Protein AF-A0A5Q4C191-F1 (afdb_monomer)

pLDDT: mean 81.06, std 18.41, range [27.97, 98.88]

Solvent-accessible surface area (backbone atoms only — not comparable to full-atom values): 34410 Å² total; per-residue (Å²): 96,50,52,79,85,64,28,60,46,66,93,49,61,56,74,36,91,79,27,51,19,32,36,38,34,34,32,57,68,31,47,45,32,36,35,37,33,30,65,51,57,63,97,64,61,65,68,52,50,61,45,43,69,79,48,59,82,75,53,60,89,64,52,12,30,35,34,32,44,95,90,59,47,82,72,49,76,36,62,52,62,88,47,31,68,30,58,39,49,66,55,55,52,54,76,71,62,65,72,60,91,86,72,42,74,45,49,51,86,62,51,44,82,74,45,39,60,41,77,55,31,32,34,28,27,33,72,81,43,102,83,53,98,57,71,47,56,28,35,39,40,47,60,70,50,60,89,46,46,56,39,52,52,53,26,51,51,51,53,67,65,51,74,95,47,90,43,41,59,51,65,58,31,43,26,19,40,86,87,81,50,22,41,46,36,36,30,28,56,57,70,68,78,54,27,54,57,72,34,52,86,51,64,54,44,65,65,41,54,51,52,53,55,48,52,51,45,43,34,41,54,34,26,10,30,40,51,45,60,53,38,44,75,34,26,37,47,40,85,89,78,72,33,44,22,42,51,79,47,66,55,36,15,36,32,75,39,75,56,47,57,84,62,42,41,48,70,52,21,50,54,53,32,55,48,26,65,41,38,72,56,53,70,66,72,73,40,56,62,85,74,50,60,64,61,68,67,69,67,45,93,69,83,68,64,30,89,78,46,43,61,80,63,61,69,68,55,53,51,48,54,52,52,52,51,52,51,52,62,71,75,44,88,74,68,72,36,19,83,71,20,81,55,50,71,83,71,74,74,88,71,80,53,69,72,37,83,39,79,40,65,73,83,80,76,48,82,39,81,42,81,41,67,45,50,58,47,48,41,35,64,40,46,76,74,67,48,89,72,89,80,68,61,46,74,43,66,80,65,62,54,73,78,75,68,94,76,88,82,78,93,84,53,104,82,71,84,62,71,89,80,67,77,79,80,83,82,87,84,85,85,65,98,79,66,63,73,74,70,70,69,63,71,88,75,82,89,75,86,74,82,87,75,84,46,74,64,55,52,51,23,48,51,47,39,68,68,35,52,77,68,12,60,77,66,34,64,57,49,55,50,48,49,58,58,48,20,79,77,32,65,33,34,36,26,24,50,36,12,37,29,20,44,51,46,22,68,77,37,66,94,49,21,68,62,26,42,55,50,12,53,54,26,34,55,56,11,50,51,46,45,64,66,50,62,83,64,72,53,48,94,44,25,42,52,50,52,53,32,45,51,34,53,47,52,34,54,67,68,52,76,89,48,95,92,37,50,78,58,86,58,71,72,59,82,64,50,49,57,60,49,51,47,52,44,45,52,48,46,72,73,48,34,66,71,41,41,64,72,119

InterPro domains:
  IPR008266 Tyrosine-protein kinase, active site [PS00109] (225-237)
  IPR011009 Protein kinase-like domain superfamily [SSF56112] (135-291)
  IPR021858 Fungal transcription factor [PF11951] (475-592)

Mean predicted aligned error: 15.97 Å

Organism: NCBI:txid2078593

Structure (mmCIF, N/CA/C/O backbone):
data_AF-A0A5Q4C191-F1
#
_entry.id   AF-A0A5Q4C191-F1
#
loop_
_atom_site.group_PDB
_atom_site.id
_atom_site.type_symbol
_atom_site.label_atom_id
_atom_site.label_alt_id
_atom_site.label_comp_id
_atom_site.label_asym_id
_atom_site.label_entity_id
_atom_site.label_seq_id
_atom_site.pdbx_PDB_ins_code
_atom_site.Cartn_x
_atom_site.Cartn_y
_atom_site.Cartn_z
_atom_site.occupancy
_atom_site.B_iso_or_equiv
_atom_site.auth_seq_id
_atom_site.auth_comp_id
_atom_site.auth_asym_id
_atom_site.auth_atom_id
_atom_site.pdbx_PDB_model_num
ATOM 1 N N . MET A 1 1 ? -2.818 -15.764 5.036 1.00 71.31 1 MET A N 1
ATOM 2 C CA . MET A 1 1 ? -2.836 -15.306 6.445 1.00 71.31 1 MET A CA 1
ATOM 3 C C . MET A 1 1 ? -1.942 -14.092 6.548 1.00 71.31 1 MET A C 1
ATOM 5 O O . MET A 1 1 ? -0.840 -14.136 6.011 1.00 71.31 1 MET A O 1
ATOM 9 N N . ILE A 1 2 ? -2.415 -13.038 7.217 1.00 76.62 2 ILE A N 1
ATOM 10 C CA . ILE A 1 2 ? -1.634 -11.816 7.443 1.00 76.62 2 ILE A CA 1
ATOM 11 C C . ILE A 1 2 ? -0.374 -12.185 8.230 1.00 76.62 2 ILE A C 1
ATOM 13 O O . ILE A 1 2 ? -0.464 -12.924 9.214 1.00 76.62 2 ILE A O 1
ATOM 17 N N . ASP A 1 3 ? 0.785 -11.679 7.805 1.00 74.31 3 ASP A N 1
ATOM 18 C CA . ASP A 1 3 ? 2.030 -11.884 8.546 1.00 74.31 3 ASP A CA 1
ATOM 19 C C . ASP A 1 3 ? 1.849 -11.422 10.009 1.00 74.31 3 ASP A C 1
ATOM 21 O O . ASP A 1 3 ? 1.347 -10.313 10.234 1.00 74.31 3 ASP A O 1
ATOM 25 N N . PRO A 1 4 ? 2.224 -12.236 11.016 1.00 79.56 4 PRO A N 1
ATOM 26 C CA . PRO A 1 4 ? 2.117 -11.861 12.423 1.00 79.56 4 PRO A CA 1
ATOM 27 C C . PRO A 1 4 ? 2.749 -10.510 12.778 1.00 79.56 4 PRO A C 1
ATOM 29 O O . PRO A 1 4 ? 2.279 -9.863 13.717 1.00 79.56 4 PRO A O 1
ATOM 32 N N . GLU A 1 5 ? 3.782 -10.081 12.046 1.00 75.88 5 GLU A N 1
ATOM 33 C CA . GLU A 1 5 ? 4.411 -8.766 12.211 1.00 75.88 5 GLU A CA 1
ATOM 34 C C . GLU A 1 5 ? 3.459 -7.615 11.850 1.00 75.88 5 GLU A C 1
ATOM 36 O O . GLU A 1 5 ? 3.466 -6.577 12.507 1.00 75.88 5 GLU A O 1
ATOM 41 N N . PHE A 1 6 ? 2.579 -7.816 10.865 1.00 76.31 6 PHE A N 1
ATOM 42 C CA . PHE A 1 6 ? 1.655 -6.794 10.363 1.00 76.31 6 PHE A CA 1
ATOM 43 C C . PHE A 1 6 ? 0.233 -6.916 10.917 1.00 76.31 6 PHE A C 1
ATOM 45 O O . PHE A 1 6 ? -0.635 -6.130 10.543 1.00 76.31 6 PHE A O 1
ATOM 52 N N . ARG A 1 7 ? -0.043 -7.891 11.792 1.00 86.75 7 ARG A N 1
ATOM 53 C CA . ARG A 1 7 ? -1.399 -8.142 12.307 1.00 86.75 7 ARG A CA 1
ATOM 54 C C . ARG A 1 7 ? -1.921 -7.030 13.221 1.00 86.75 7 ARG A C 1
ATOM 56 O O . ARG A 1 7 ? -3.120 -6.761 13.202 1.00 86.75 7 ARG A O 1
ATOM 63 N N . TYR A 1 8 ? -1.055 -6.402 14.012 1.00 86.94 8 TYR A N 1
ATOM 64 C CA . TYR A 1 8 ? -1.466 -5.438 15.034 1.00 86.94 8 TYR A CA 1
ATOM 65 C C . TYR A 1 8 ? -0.959 -4.038 14.727 1.00 86.94 8 TYR A C 1
ATOM 67 O O . TYR A 1 8 ? 0.162 -3.860 14.260 1.00 86.94 8 TYR A O 1
ATOM 75 N N . TYR A 1 9 ? -1.786 -3.044 15.026 1.00 78.00 9 TYR A N 1
ATOM 76 C CA . TYR A 1 9 ? -1.442 -1.635 14.885 1.00 78.00 9 TYR A CA 1
ATOM 77 C C . TYR A 1 9 ? -2.087 -0.834 16.016 1.00 78.00 9 TYR A C 1
ATOM 79 O O . TYR A 1 9 ? -3.260 -1.034 16.313 1.00 78.00 9 TYR A O 1
ATOM 87 N N . ALA A 1 10 ? -1.353 0.075 16.651 1.00 77.12 10 ALA A N 1
ATOM 88 C CA . ALA A 1 10 ? -1.906 0.953 17.678 1.00 77.12 10 ALA A CA 1
ATOM 89 C C . ALA A 1 10 ? -2.014 2.388 17.130 1.00 77.12 10 ALA A C 1
ATOM 91 O O . ALA A 1 10 ? -0.992 3.071 17.045 1.00 77.12 10 ALA A O 1
ATOM 92 N N . PRO A 1 11 ? -3.212 2.876 16.744 1.00 55.97 11 PRO A N 1
ATOM 93 C CA . PRO A 1 11 ? -3.393 4.268 16.318 1.00 55.97 11 PRO A CA 1
ATOM 94 C C . PRO A 1 11 ? -3.084 5.294 17.421 1.00 55.97 11 PRO A C 1
ATOM 96 O O . PRO A 1 11 ? -2.791 6.447 17.113 1.00 55.97 11 PRO A O 1
ATOM 99 N N . GLY A 1 12 ? -3.152 4.897 18.696 1.00 64.88 12 GLY A N 1
ATOM 100 C CA . GLY A 1 12 ? -2.853 5.753 19.843 1.00 64.88 12 GLY A CA 1
ATOM 101 C C . GLY A 1 12 ? -3.286 5.132 21.173 1.00 64.88 12 GLY A C 1
ATOM 102 O O . GLY A 1 12 ? -3.851 4.036 21.213 1.00 64.88 12 GLY A O 1
ATOM 103 N N . GLY A 1 13 ? -3.037 5.845 22.271 1.00 73.81 13 GLY A N 1
ATOM 104 C CA . GLY A 1 13 ? -3.392 5.410 23.621 1.00 73.81 13 GLY A CA 1
ATOM 105 C C . GLY A 1 13 ? -3.665 6.578 24.568 1.00 73.81 13 GLY A C 1
ATOM 106 O O . GLY A 1 13 ? -3.191 7.693 24.353 1.00 73.81 13 GLY A O 1
ATOM 107 N N . ALA A 1 14 ? -4.443 6.314 25.616 1.00 78.12 14 ALA A N 1
ATOM 108 C CA . ALA A 1 14 ? -4.612 7.198 26.758 1.00 78.12 14 ALA A CA 1
ATOM 109 C C . ALA A 1 14 ? -3.522 6.875 27.789 1.00 78.12 14 ALA A C 1
ATOM 111 O O . ALA A 1 14 ? -3.593 5.863 28.489 1.00 78.12 14 ALA A O 1
ATOM 112 N N . LEU A 1 15 ? -2.491 7.718 27.840 1.00 76.62 15 LEU A N 1
ATOM 113 C CA . LEU A 1 15 ? -1.340 7.555 28.727 1.00 76.62 15 LEU A CA 1
ATOM 114 C C . LEU A 1 15 ? -1.442 8.558 29.874 1.00 76.62 15 LEU A C 1
ATOM 116 O O . LEU A 1 15 ? -1.550 9.764 29.636 1.00 76.62 15 LEU A O 1
ATOM 120 N N . THR A 1 16 ? -1.409 8.074 31.114 1.00 73.62 16 THR A N 1
ATOM 121 C CA . THR A 1 16 ? -1.362 8.926 32.306 1.00 73.62 16 THR A CA 1
ATOM 122 C C . THR A 1 16 ? -0.012 8.780 33.011 1.00 73.62 16 THR A C 1
ATOM 124 O O . THR A 1 16 ? 0.462 7.653 33.173 1.00 73.62 16 THR A O 1
ATOM 127 N N . PRO A 1 17 ? 0.608 9.886 33.470 1.00 72.94 17 PRO A N 1
ATOM 128 C CA . PRO A 1 17 ? 1.830 9.813 34.269 1.00 72.94 17 PRO A CA 1
ATOM 129 C C . PRO A 1 17 ? 1.617 8.954 35.521 1.00 72.94 17 PRO A C 1
ATOM 131 O O . PRO A 1 17 ? 0.692 9.211 36.294 1.00 72.94 17 PRO A O 1
ATOM 134 N N . GLY A 1 18 ? 2.460 7.942 35.723 1.00 74.44 18 GLY A N 1
ATOM 135 C CA . GLY A 1 18 ? 2.323 6.953 36.796 1.00 74.44 18 GLY A CA 1
ATOM 136 C C . GLY A 1 18 ? 1.300 5.835 36.543 1.00 74.44 18 GLY A C 1
ATOM 137 O O . GLY A 1 18 ? 1.084 5.023 37.441 1.00 74.44 18 GLY A O 1
ATOM 138 N N . GLY A 1 19 ? 0.697 5.770 35.352 1.00 79.62 19 GLY A N 1
ATOM 139 C CA . GLY A 1 19 ? -0.339 4.800 34.993 1.00 79.62 19 GLY A CA 1
ATOM 140 C C . GLY A 1 19 ? -1.736 5.173 35.516 1.00 79.62 19 GLY A C 1
ATOM 141 O O . GLY A 1 19 ? -1.892 6.163 36.241 1.00 79.62 19 GLY A O 1
ATOM 142 N N . PRO A 1 20 ? -2.790 4.442 35.111 1.00 85.62 20 PRO A N 1
ATOM 143 C CA . PRO A 1 20 ? -2.781 3.341 34.148 1.00 85.62 20 PRO A CA 1
ATOM 144 C C . PRO A 1 20 ? -2.662 3.807 32.685 1.00 85.62 20 PRO A C 1
ATOM 146 O O . PRO A 1 20 ? -3.231 4.818 32.286 1.00 85.62 20 PRO A O 1
ATOM 149 N N . SER A 1 21 ? -1.983 3.019 31.853 1.00 86.81 21 SER A N 1
ATOM 150 C CA . SER A 1 21 ? -1.889 3.263 30.406 1.00 86.81 21 SER A CA 1
ATOM 151 C C . SER A 1 21 ? -2.894 2.406 29.648 1.00 86.81 21 SER A C 1
ATOM 153 O O . SER A 1 21 ? -2.930 1.190 29.837 1.00 86.81 21 SER A O 1
ATOM 155 N N . THR A 1 22 ? -3.679 3.014 28.757 1.00 88.69 22 THR A N 1
ATOM 156 C CA . THR A 1 22 ? -4.602 2.296 27.867 1.00 88.69 22 THR A CA 1
ATOM 157 C C . THR A 1 22 ? -4.193 2.471 26.415 1.00 88.69 22 THR A C 1
ATOM 159 O O . THR A 1 22 ? -4.175 3.586 25.905 1.00 88.69 22 THR A O 1
ATOM 162 N N . TRP A 1 23 ? -3.900 1.369 25.731 1.00 89.44 23 TRP A N 1
ATOM 163 C CA . TRP A 1 23 ? -3.606 1.356 24.299 1.00 89.44 23 TRP A CA 1
ATOM 164 C C . TRP A 1 23 ? -4.803 0.848 23.507 1.00 89.44 23 TRP A C 1
ATOM 166 O O . TRP A 1 23 ? -5.361 -0.196 23.835 1.00 89.44 23 TRP A O 1
ATOM 176 N N . HIS A 1 24 ? -5.174 1.546 22.437 1.00 88.25 24 HIS A N 1
ATOM 177 C CA . HIS A 1 24 ? -6.203 1.087 21.509 1.00 88.25 24 HIS A CA 1
ATOM 178 C C . HIS A 1 24 ? -5.518 0.306 20.398 1.00 88.25 24 HIS A C 1
ATOM 180 O O . HIS A 1 24 ? -4.801 0.888 19.588 1.00 88.25 24 HIS A O 1
ATOM 186 N N . ILE A 1 25 ? -5.686 -1.014 20.381 1.00 90.81 25 ILE A N 1
ATOM 187 C CA . ILE A 1 25 ? -4.962 -1.896 19.465 1.00 90.81 25 ILE A CA 1
ATOM 188 C C . ILE A 1 25 ? -5.924 -2.425 18.411 1.00 90.81 25 ILE A C 1
ATOM 190 O O . ILE A 1 25 ? -6.857 -3.165 18.714 1.00 90.81 25 ILE A O 1
ATOM 194 N N . LEU A 1 26 ? -5.669 -2.068 17.160 1.00 88.94 26 LEU A N 1
ATOM 195 C CA . LEU A 1 26 ? -6.309 -2.651 15.995 1.00 88.94 26 LEU A CA 1
ATOM 196 C C . LEU A 1 26 ? -5.757 -4.056 15.735 1.00 88.94 26 LEU A C 1
ATOM 198 O O . LEU A 1 26 ? -4.547 -4.236 15.591 1.00 88.94 26 LEU A O 1
ATOM 202 N N . ASP A 1 27 ? -6.656 -5.024 15.582 1.00 93.94 27 ASP A N 1
ATOM 203 C CA . ASP A 1 27 ? -6.365 -6.337 15.009 1.00 93.94 27 ASP A CA 1
ATOM 204 C C . ASP A 1 27 ? -6.844 -6.386 13.552 1.00 93.94 27 ASP A C 1
ATOM 206 O O . ASP A 1 27 ? -8.047 -6.430 13.289 1.00 93.94 27 ASP A O 1
ATOM 210 N N . TRP A 1 28 ? -5.912 -6.406 12.596 1.00 88.44 28 TRP A N 1
ATOM 211 C CA . TRP A 1 28 ? -6.217 -6.517 11.165 1.00 88.44 28 TRP A CA 1
ATOM 212 C C . TRP A 1 28 ? -6.870 -7.851 10.789 1.00 88.44 28 TRP A C 1
ATOM 214 O O . TRP A 1 28 ? -7.614 -7.925 9.804 1.00 88.44 28 TRP A O 1
ATOM 224 N N . ASP A 1 29 ? -6.617 -8.903 11.572 1.00 93.25 29 ASP A N 1
ATOM 225 C CA . ASP A 1 29 ? -7.211 -10.215 11.348 1.00 93.25 29 ASP A CA 1
ATOM 226 C C . ASP A 1 29 ? -8.713 -10.174 11.639 1.00 93.25 29 ASP A C 1
ATOM 228 O O . ASP A 1 29 ? -9.521 -10.530 10.787 1.00 93.25 29 ASP A O 1
ATOM 232 N N . GLN A 1 30 ? -9.104 -9.661 12.807 1.00 94.19 30 GLN A N 1
ATOM 233 C CA . GLN A 1 30 ? -10.506 -9.598 13.234 1.00 94.19 30 GLN A CA 1
ATOM 234 C C . GLN A 1 30 ? -11.221 -8.292 12.858 1.00 94.19 30 GLN A C 1
ATOM 236 O O . GLN A 1 30 ? -12.435 -8.215 13.024 1.00 94.19 30 GLN A O 1
ATOM 241 N N . ARG A 1 31 ? -10.498 -7.289 12.337 1.00 92.62 31 ARG A N 1
ATOM 242 C CA . ARG A 1 31 ? -10.996 -5.958 11.934 1.00 92.62 31 ARG A CA 1
ATOM 243 C C . ARG A 1 31 ? -11.759 -5.229 13.042 1.00 92.62 31 ARG A C 1
ATOM 245 O O . ARG A 1 31 ? -12.848 -4.702 12.831 1.00 92.62 31 ARG A O 1
ATOM 252 N N . ARG A 1 32 ? -11.174 -5.215 14.237 1.00 91.94 32 ARG A N 1
ATOM 253 C CA . ARG A 1 32 ? -11.709 -4.509 15.407 1.00 91.94 32 ARG A CA 1
ATOM 254 C C . ARG A 1 32 ? -10.594 -3.900 16.236 1.00 91.94 32 ARG A C 1
ATOM 256 O O . ARG A 1 32 ? -9.446 -4.340 16.145 1.00 91.94 32 ARG A O 1
ATOM 263 N N . VAL A 1 33 ? -10.949 -2.918 17.052 1.00 90.88 33 VAL A N 1
ATOM 264 C CA . VAL A 1 33 ? -10.052 -2.318 18.041 1.00 90.88 33 VAL A CA 1
ATOM 265 C C . VAL A 1 33 ? -10.357 -2.916 19.412 1.00 90.88 33 VAL A C 1
ATOM 267 O O . VAL A 1 33 ? -11.521 -3.072 19.767 1.00 90.88 33 VAL A O 1
ATOM 270 N N . ILE A 1 34 ? -9.313 -3.264 20.164 1.00 95.12 34 ILE A N 1
ATOM 271 C CA . ILE A 1 34 ? -9.404 -3.677 21.567 1.00 95.12 34 ILE A CA 1
ATOM 272 C C . ILE A 1 34 ? -8.626 -2.678 22.418 1.00 95.12 34 ILE A C 1
ATOM 274 O O . ILE A 1 34 ? -7.437 -2.454 22.175 1.00 95.12 34 ILE A O 1
ATOM 278 N N . ALA A 1 35 ? -9.276 -2.103 23.427 1.00 94.50 35 ALA A N 1
ATOM 279 C CA . ALA A 1 35 ? -8.596 -1.301 24.435 1.00 94.50 35 ALA A CA 1
ATOM 280 C C . ALA A 1 35 ? -7.846 -2.219 25.414 1.00 94.50 35 ALA A C 1
ATOM 282 O O . ALA A 1 35 ? -8.408 -3.170 25.956 1.00 94.50 35 ALA A O 1
ATOM 283 N N . VAL A 1 36 ? -6.563 -1.955 25.638 1.00 95.06 36 VAL A N 1
ATOM 284 C CA . VAL A 1 36 ? -5.702 -2.736 26.532 1.00 95.06 36 VAL A CA 1
ATOM 285 C C . VAL A 1 36 ? -5.178 -1.824 27.624 1.00 95.06 36 VAL A C 1
ATOM 287 O O . VAL A 1 36 ? -4.289 -1.010 27.379 1.00 95.06 36 VAL A O 1
ATOM 290 N N . THR A 1 37 ? -5.723 -1.974 28.828 1.00 94.75 37 THR A N 1
ATOM 291 C CA . THR A 1 37 ? -5.325 -1.198 30.004 1.00 94.75 37 THR A CA 1
ATOM 292 C C . THR A 1 37 ? -4.334 -1.978 30.857 1.00 94.75 37 THR A C 1
ATOM 294 O O . THR A 1 37 ? -4.573 -3.135 31.213 1.00 94.75 37 THR A O 1
ATOM 297 N N . MET A 1 38 ? -3.235 -1.327 31.221 1.00 91.88 38 MET A N 1
ATOM 298 C CA . MET A 1 38 ? -2.237 -1.827 32.165 1.00 91.88 38 MET A CA 1
ATOM 299 C C . MET A 1 38 ? -2.057 -0.805 33.282 1.00 91.88 38 MET A C 1
ATOM 301 O O . MET A 1 38 ? -2.110 0.399 33.040 1.00 91.88 38 MET A O 1
ATOM 305 N N . ASP A 1 39 ? -1.865 -1.284 34.510 1.00 88.12 39 ASP A N 1
ATOM 306 C CA . ASP A 1 39 ? -1.806 -0.415 35.695 1.00 88.12 39 ASP A CA 1
ATOM 307 C C . ASP A 1 39 ? -0.560 0.484 35.718 1.00 88.12 39 ASP A C 1
ATOM 309 O O . ASP A 1 39 ? -0.553 1.515 36.384 1.00 88.12 39 ASP A O 1
ATOM 313 N N . GLU A 1 40 ? 0.476 0.109 34.970 1.00 83.75 40 GLU A N 1
ATOM 314 C CA . GLU A 1 40 ? 1.742 0.829 34.885 1.00 83.75 40 GLU A CA 1
ATOM 315 C C . GLU A 1 40 ? 1.729 1.892 33.775 1.00 83.75 40 GLU A C 1
ATOM 317 O O . GLU A 1 40 ? 0.993 1.812 32.784 1.00 83.75 40 GLU A O 1
ATOM 322 N N . GLU A 1 41 ? 2.587 2.898 33.928 1.00 80.81 41 GLU A N 1
ATOM 323 C CA . GLU A 1 41 ? 2.928 3.810 32.837 1.00 80.81 41 GLU A CA 1
ATOM 324 C C . GLU A 1 41 ? 3.654 3.034 31.728 1.00 80.81 41 GLU A C 1
ATOM 326 O O . GLU A 1 41 ? 4.464 2.149 32.008 1.00 80.81 41 GLU A O 1
ATOM 331 N N . GLN A 1 42 ? 3.329 3.318 30.469 1.00 75.44 42 GLN A N 1
ATOM 332 C CA . GLN A 1 42 ? 3.910 2.653 29.309 1.00 75.44 42 GLN A CA 1
ATOM 333 C C . GLN A 1 42 ? 4.359 3.681 28.286 1.00 75.44 42 GLN A C 1
ATOM 335 O O . GLN A 1 42 ? 3.577 4.530 27.860 1.00 75.44 42 GLN A O 1
ATOM 340 N N . ASP A 1 43 ? 5.595 3.529 27.826 1.00 71.19 43 ASP A N 1
ATOM 341 C CA . ASP A 1 43 ? 6.192 4.443 26.853 1.00 71.19 43 ASP A CA 1
ATOM 342 C C . ASP A 1 43 ? 5.809 4.111 25.402 1.00 71.19 43 ASP A C 1
ATOM 344 O O . ASP A 1 43 ? 5.982 4.939 24.508 1.00 71.19 43 ASP A O 1
ATOM 348 N N . ASN A 1 44 ? 5.342 2.884 25.140 1.00 77.31 44 ASN A N 1
ATOM 349 C CA . ASN A 1 44 ? 4.921 2.421 23.818 1.00 77.31 44 ASN A CA 1
ATOM 350 C C . ASN A 1 44 ? 3.926 1.247 23.898 1.00 77.31 44 ASN A C 1
ATOM 352 O O . ASN A 1 44 ? 3.661 0.686 24.962 1.00 77.31 44 ASN A O 1
ATOM 356 N N . GLU A 1 45 ? 3.384 0.890 22.740 1.00 80.44 45 GLU A N 1
ATOM 357 C CA . GLU A 1 45 ? 2.345 -0.112 22.531 1.00 80.44 45 GLU A CA 1
ATOM 358 C C . GLU A 1 45 ? 2.834 -1.570 22.575 1.00 80.44 45 GLU A C 1
ATOM 360 O O . GLU A 1 45 ? 2.008 -2.479 22.672 1.00 80.44 45 GLU A O 1
ATOM 365 N N . ASP A 1 46 ? 4.147 -1.823 22.508 1.00 86.00 46 ASP A N 1
ATOM 366 C CA . ASP A 1 46 ? 4.703 -3.158 22.243 1.00 86.00 46 ASP A CA 1
ATOM 367 C C . ASP A 1 46 ? 4.284 -4.159 23.327 1.00 86.00 46 ASP A C 1
ATOM 369 O O . ASP A 1 46 ? 3.817 -5.262 23.035 1.00 86.00 46 ASP A O 1
ATOM 373 N N . GLN A 1 47 ? 4.367 -3.750 24.595 1.00 88.12 47 GLN A N 1
ATOM 374 C CA . GLN A 1 47 ? 3.982 -4.593 25.726 1.00 88.12 47 GLN A CA 1
ATOM 375 C C . GLN A 1 47 ? 2.475 -4.892 25.742 1.00 88.12 47 GLN A C 1
ATOM 377 O O . GLN A 1 47 ? 2.063 -6.008 26.077 1.00 88.12 47 GLN A O 1
ATOM 382 N N . ALA A 1 48 ? 1.649 -3.917 25.355 1.00 89.88 48 ALA A N 1
ATOM 383 C CA . ALA A 1 48 ? 0.204 -4.085 25.263 1.00 89.88 48 ALA A CA 1
ATOM 384 C C . ALA A 1 48 ? -0.168 -5.045 24.118 1.00 89.88 48 ALA A C 1
ATOM 386 O O . ALA A 1 48 ? -0.993 -5.941 24.313 1.00 89.88 48 ALA A O 1
ATOM 387 N N . ILE A 1 49 ? 0.503 -4.935 22.964 1.00 90.56 49 ILE A N 1
ATOM 388 C CA . ILE A 1 49 ? 0.359 -5.853 21.824 1.00 90.56 49 ILE A CA 1
ATOM 389 C C . ILE A 1 49 ? 0.768 -7.277 22.220 1.00 90.56 49 ILE A C 1
ATOM 391 O O . ILE A 1 49 ? 0.014 -8.223 21.984 1.00 90.56 49 ILE A O 1
ATOM 395 N N . GLU A 1 50 ? 1.931 -7.451 22.854 1.00 91.38 50 GLU A N 1
ATOM 396 C CA . GLU A 1 50 ? 2.418 -8.765 23.296 1.00 91.38 50 GLU A CA 1
ATOM 397 C C . GLU A 1 50 ? 1.485 -9.426 24.316 1.00 91.38 50 GLU A C 1
ATOM 399 O O . GLU A 1 50 ? 1.288 -10.644 24.295 1.00 91.38 50 GLU A O 1
ATOM 404 N N . ASN A 1 51 ? 0.857 -8.640 25.189 1.00 92.62 51 ASN A N 1
ATOM 405 C CA . ASN A 1 51 ? -0.141 -9.158 26.115 1.00 92.62 51 ASN A CA 1
ATOM 406 C C . ASN A 1 51 ? -1.455 -9.519 25.413 1.00 92.62 51 ASN A C 1
ATOM 408 O O . ASN A 1 51 ? -1.988 -10.602 25.661 1.00 92.62 51 ASN A O 1
ATOM 412 N N . LEU A 1 52 ? -1.948 -8.682 24.497 1.00 93.62 52 LEU A N 1
ATOM 413 C CA . LEU A 1 52 ? -3.179 -8.940 23.746 1.00 93.62 52 LEU A CA 1
ATOM 414 C C . LEU A 1 52 ? -3.081 -10.205 22.880 1.00 93.62 52 LEU A C 1
ATOM 416 O O . LEU A 1 52 ? -4.001 -11.032 22.885 1.00 93.62 52 LEU A O 1
ATOM 420 N N . LYS A 1 53 ? -1.940 -10.403 22.203 1.00 92.94 53 LYS A N 1
ATOM 421 C CA . LYS A 1 53 ? -1.639 -11.573 21.354 1.00 92.94 53 LYS A CA 1
ATOM 422 C C . LYS A 1 53 ? -1.937 -12.913 22.032 1.00 92.94 53 LYS A C 1
ATOM 424 O O . LYS A 1 53 ? -2.363 -13.857 21.371 1.00 92.94 53 LYS A O 1
ATOM 429 N N . LYS A 1 54 ? -1.741 -13.011 23.351 1.00 91.88 54 LYS A N 1
ATOM 430 C CA . LYS A 1 54 ? -1.933 -14.249 24.133 1.00 91.88 54 LYS A CA 1
ATOM 431 C C . LYS A 1 54 ? -3.401 -14.695 24.209 1.00 91.88 54 LYS A C 1
ATOM 433 O O . LYS A 1 54 ? -3.675 -15.880 24.446 1.00 91.88 54 LYS A O 1
ATOM 438 N N . TYR A 1 55 ? -4.339 -13.762 24.043 1.00 91.88 55 TYR A N 1
ATOM 439 C CA . TYR A 1 55 ? -5.745 -13.968 24.390 1.00 91.88 55 TYR A CA 1
ATOM 440 C C . TYR A 1 55 ? -6.732 -13.649 23.259 1.00 91.88 55 TYR A C 1
ATOM 442 O O . TYR A 1 55 ? -7.796 -14.265 23.219 1.00 91.88 55 TYR A O 1
ATOM 450 N N . ILE A 1 56 ? -6.392 -12.750 22.328 1.00 93.25 56 ILE A N 1
ATOM 451 C CA . ILE A 1 56 ? -7.362 -12.122 21.414 1.00 93.25 56 ILE A CA 1
ATOM 452 C C . ILE A 1 56 ? -8.188 -13.098 20.559 1.00 93.25 56 ILE A C 1
ATOM 454 O O . ILE A 1 56 ? -9.382 -12.879 20.363 1.00 93.25 56 ILE A O 1
ATOM 458 N N . ASP A 1 57 ? -7.608 -14.215 20.111 1.00 93.75 57 ASP A N 1
ATOM 459 C CA . ASP A 1 57 ? -8.311 -15.217 19.288 1.00 93.75 57 ASP A CA 1
ATOM 460 C C . ASP A 1 57 ? -9.370 -16.012 20.077 1.00 93.75 57 ASP A C 1
ATOM 462 O O . ASP A 1 57 ? -10.248 -16.675 19.509 1.00 93.75 57 ASP A O 1
ATOM 466 N N . LYS A 1 58 ? -9.301 -15.961 21.411 1.00 91.88 58 LYS A N 1
ATOM 467 C CA . LYS A 1 58 ? -10.227 -16.643 22.325 1.00 91.88 58 LYS A CA 1
ATOM 468 C C . LYS A 1 58 ? -11.376 -15.745 22.760 1.00 91.88 58 LYS A C 1
ATOM 470 O O . LYS A 1 58 ? -12.376 -16.273 23.240 1.00 91.88 58 LYS A O 1
ATOM 475 N N . PHE A 1 59 ? -11.249 -14.432 22.594 1.00 93.06 59 PHE A N 1
ATOM 476 C CA . PHE A 1 59 ? -12.279 -13.499 23.019 1.00 93.06 59 PHE A CA 1
ATOM 477 C C . PHE A 1 59 ? -13.558 -13.641 22.197 1.00 93.06 59 PHE A C 1
ATOM 479 O O . PHE A 1 59 ? -13.497 -13.964 21.004 1.00 93.06 59 PHE A O 1
ATOM 486 N N . PRO A 1 60 ? -14.722 -13.402 22.822 1.00 91.81 60 PRO A N 1
ATOM 487 C CA . PRO A 1 60 ? -15.965 -13.325 22.084 1.00 91.81 60 PRO A CA 1
ATOM 488 C C . PRO A 1 60 ? -15.978 -12.064 21.190 1.00 91.81 60 PRO A C 1
ATOM 490 O O . PRO A 1 60 ? -15.163 -11.149 21.383 1.00 91.81 60 PRO A O 1
ATOM 493 N N . PRO A 1 61 ? -16.857 -12.008 20.173 1.00 90.25 61 PRO A N 1
ATOM 494 C CA . PRO A 1 61 ? -16.944 -10.860 19.271 1.00 90.25 61 PRO A CA 1
ATOM 495 C C . PRO A 1 61 ? -17.270 -9.539 19.985 1.00 90.25 61 PRO A C 1
ATOM 497 O O . PRO A 1 61 ? -16.778 -8.489 19.595 1.00 90.25 61 PRO A O 1
ATOM 500 N N . ASP A 1 62 ? -18.038 -9.585 21.060 1.00 92.81 62 ASP A N 1
ATOM 501 C CA . ASP A 1 62 ? -18.456 -8.430 21.855 1.00 92.81 62 ASP A CA 1
ATOM 502 C C . ASP A 1 62 ? -17.441 -8.023 22.938 1.00 92.81 62 ASP A C 1
ATOM 504 O O . ASP A 1 62 ? -17.749 -7.180 23.766 1.00 92.81 62 ASP A O 1
ATOM 508 N N . ALA A 1 63 ? -16.232 -8.594 22.958 1.00 95.56 63 ALA A N 1
ATOM 509 C CA . ALA A 1 63 ? -15.151 -8.082 23.800 1.00 95.56 63 ALA A CA 1
ATOM 510 C C . ALA A 1 63 ? -14.559 -6.801 23.194 1.00 95.56 63 ALA A C 1
ATOM 512 O O . ALA A 1 63 ? -14.100 -6.825 22.047 1.00 95.56 63 ALA A O 1
ATOM 513 N N . TYR A 1 64 ? -14.515 -5.727 23.983 1.00 95.62 64 TYR A N 1
ATOM 514 C CA . TYR A 1 64 ? -14.060 -4.400 23.547 1.00 95.62 64 TYR A CA 1
ATOM 515 C C . TYR A 1 64 ? -12.832 -3.896 24.308 1.00 95.62 64 TYR A C 1
ATOM 517 O O . TYR A 1 64 ? -11.974 -3.233 23.727 1.00 95.62 64 TYR A O 1
ATOM 525 N N . ALA A 1 65 ? -12.692 -4.266 25.583 1.00 96.31 65 ALA A N 1
ATOM 526 C CA . ALA A 1 65 ? -11.550 -3.869 26.398 1.00 96.31 65 ALA A CA 1
ATOM 527 C C . ALA A 1 65 ? -11.038 -5.010 27.273 1.00 96.31 65 ALA A C 1
ATOM 529 O O . ALA A 1 65 ? -11.780 -5.921 27.641 1.00 96.31 65 ALA A O 1
ATOM 530 N N . ILE A 1 66 ? -9.763 -4.946 27.641 1.00 96.62 66 ILE A N 1
ATOM 531 C CA . ILE A 1 66 ? -9.141 -5.853 28.598 1.00 96.62 66 ILE A CA 1
ATOM 532 C C . ILE A 1 66 ? -8.278 -5.089 29.588 1.00 96.62 66 ILE A C 1
ATOM 534 O O . ILE A 1 66 ? -7.678 -4.067 29.257 1.00 96.62 66 ILE A O 1
ATOM 538 N N . ARG A 1 67 ? -8.160 -5.644 30.793 1.00 96.12 67 ARG A N 1
ATOM 539 C CA . ARG A 1 67 ? -7.183 -5.197 31.783 1.00 96.12 67 ARG A CA 1
ATOM 540 C C . ARG A 1 67 ? -6.156 -6.290 32.018 1.00 96.12 67 ARG A C 1
ATOM 542 O O . ARG A 1 67 ? -6.516 -7.453 32.221 1.00 96.12 67 ARG A O 1
ATOM 549 N N . ILE A 1 68 ? -4.890 -5.908 31.977 1.00 94.31 68 ILE A N 1
ATOM 550 C CA . ILE A 1 68 ? -3.742 -6.795 32.125 1.00 94.31 68 ILE A CA 1
ATOM 551 C C . ILE A 1 68 ? -2.939 -6.356 33.351 1.00 94.31 68 ILE A C 1
ATOM 553 O O . ILE A 1 68 ? -2.732 -5.165 33.582 1.00 94.31 68 ILE A O 1
ATOM 557 N N . SER A 1 69 ? -2.505 -7.322 34.150 1.00 89.56 69 SER A N 1
ATOM 558 C CA . SER A 1 69 ? -1.621 -7.104 35.297 1.00 89.56 69 SER A CA 1
ATOM 559 C C . SER A 1 69 ? -0.169 -6.841 34.865 1.00 89.56 69 SER A C 1
ATOM 561 O O . SER A 1 69 ? 0.222 -7.196 33.750 1.00 89.56 69 SER A O 1
ATOM 563 N N . PRO A 1 70 ? 0.682 -6.327 35.773 1.00 82.81 70 PRO A N 1
ATOM 564 C CA . PRO A 1 70 ? 2.125 -6.184 35.541 1.00 82.81 70 PRO A CA 1
ATOM 565 C C . PRO A 1 70 ? 2.849 -7.448 35.050 1.00 82.81 70 PRO A C 1
ATOM 567 O O . PRO A 1 70 ? 3.779 -7.371 34.254 1.00 82.81 70 PRO A O 1
ATOM 570 N N . ASP A 1 71 ? 2.418 -8.636 35.489 1.00 86.00 71 ASP A N 1
ATOM 571 C CA . ASP A 1 71 ? 3.008 -9.917 35.067 1.00 86.00 71 ASP A CA 1
ATOM 572 C C . ASP A 1 71 ? 2.476 -10.433 33.711 1.00 86.00 71 ASP A C 1
ATOM 574 O O . ASP A 1 71 ? 2.871 -11.503 33.240 1.00 86.00 71 ASP A O 1
ATOM 578 N N . GLY A 1 72 ? 1.593 -9.671 33.056 1.00 84.94 72 GLY A N 1
ATOM 579 C CA . GLY A 1 72 ? 1.011 -10.000 31.758 1.00 84.94 72 GLY A CA 1
ATOM 580 C C . GLY A 1 72 ? -0.158 -10.992 31.814 1.00 84.94 72 GLY A C 1
ATOM 581 O O . GLY A 1 72 ? -0.532 -11.552 30.771 1.00 84.94 72 GLY A O 1
ATOM 582 N N . SER A 1 73 ? -0.723 -11.247 32.999 1.00 91.00 73 SER A N 1
ATOM 583 C CA . SER A 1 73 ? -1.930 -12.060 33.167 1.00 91.00 73 SER A CA 1
ATOM 584 C C . SER A 1 73 ? -3.215 -11.249 32.944 1.00 91.00 73 SER A C 1
ATOM 586 O O . SER A 1 73 ? -3.281 -10.036 33.146 1.00 91.00 73 SER A O 1
ATOM 588 N N . LEU A 1 74 ? -4.248 -11.921 32.430 1.00 95.12 74 LEU A N 1
ATOM 589 C CA . LEU A 1 74 ? -5.539 -11.301 32.136 1.00 95.12 74 LEU A CA 1
ATOM 590 C C . LEU A 1 74 ? -6.343 -11.108 33.427 1.00 95.12 74 LEU A C 1
ATOM 592 O O . LEU A 1 74 ? -6.718 -12.092 34.062 1.00 95.12 74 LEU A O 1
ATOM 596 N N . ILE A 1 75 ? -6.634 -9.855 33.783 1.00 95.44 75 ILE A N 1
ATOM 597 C CA . ILE A 1 75 ? -7.445 -9.503 34.959 1.00 95.44 75 ILE A CA 1
ATOM 598 C C . ILE A 1 75 ? -8.933 -9.539 34.604 1.00 95.44 75 ILE A C 1
ATOM 600 O O . ILE A 1 75 ? -9.732 -10.146 35.314 1.00 95.44 75 ILE A O 1
ATOM 604 N N . SER A 1 76 ? -9.315 -8.875 33.512 1.00 96.00 76 SER A N 1
ATOM 605 C CA . SER A 1 76 ? -10.716 -8.754 33.102 1.00 96.00 76 SER A CA 1
ATOM 606 C C . SER A 1 76 ? -10.861 -8.530 31.601 1.00 96.00 76 SER A C 1
ATOM 608 O O . SER A 1 76 ? -9.967 -7.982 30.957 1.00 96.00 76 SER A O 1
ATOM 610 N N . VAL A 1 77 ? -12.024 -8.913 31.073 1.00 97.06 77 VAL A N 1
ATOM 611 C CA . VAL A 1 77 ? -12.498 -8.599 29.720 1.00 97.06 77 VAL A CA 1
ATOM 612 C C . VAL A 1 77 ? -13.810 -7.837 29.872 1.00 97.06 77 VAL A C 1
ATOM 614 O O . VAL A 1 77 ? -14.674 -8.268 30.635 1.00 97.06 77 VAL A O 1
ATOM 617 N N . SER A 1 78 ? -13.937 -6.704 29.190 1.00 97.06 78 SER A N 1
ATOM 618 C CA . SER A 1 78 ? -15.170 -5.930 29.125 1.00 97.06 78 SER A CA 1
ATOM 619 C C . SER A 1 78 ? -15.913 -6.222 27.831 1.00 97.06 78 SER A C 1
ATOM 621 O O . SER A 1 78 ? -15.334 -6.163 26.741 1.00 97.06 78 SER A O 1
ATOM 623 N N . ASN A 1 79 ? -17.210 -6.475 27.982 1.00 95.38 79 ASN A N 1
ATOM 624 C CA . ASN A 1 79 ? -18.170 -6.588 26.890 1.00 95.38 79 ASN A CA 1
ATOM 625 C C . ASN A 1 79 ? -19.145 -5.398 26.883 1.00 95.38 79 ASN A C 1
ATOM 627 O O . ASN A 1 79 ? -20.216 -5.465 26.284 1.00 95.38 79 ASN A O 1
ATOM 631 N N . ASN A 1 80 ? -18.813 -4.326 27.610 1.00 94.69 80 ASN A N 1
ATOM 632 C CA . ASN A 1 80 ? -19.626 -3.123 27.651 1.00 94.69 80 ASN A CA 1
ATOM 633 C C . ASN A 1 80 ? -19.489 -2.368 26.317 1.00 94.69 80 ASN A C 1
ATOM 635 O O . ASN A 1 80 ? -18.370 -1.981 25.983 1.00 94.69 80 ASN A O 1
ATOM 639 N N . PRO A 1 81 ? -20.579 -2.127 25.563 1.00 90.38 81 PRO A N 1
ATOM 640 C CA . PRO A 1 81 ? -20.518 -1.394 24.297 1.00 90.38 81 PRO A CA 1
ATOM 641 C C . PRO A 1 81 ? -19.887 0.002 24.397 1.00 90.38 81 PRO A C 1
ATOM 643 O O . PRO A 1 81 ? -19.338 0.480 23.410 1.00 90.38 81 PRO A O 1
ATOM 646 N N . GLU A 1 82 ? -19.910 0.628 25.577 1.00 90.50 82 GLU A N 1
ATOM 647 C CA . GLU A 1 82 ? -19.243 1.914 25.839 1.00 90.50 82 GLU A CA 1
ATOM 648 C C . GLU A 1 82 ? -17.712 1.848 25.693 1.00 90.50 82 GLU A C 1
ATOM 650 O O . GLU A 1 82 ? -17.054 2.855 25.433 1.00 90.50 82 GLU A O 1
ATOM 655 N N . ASP A 1 83 ? -17.126 0.656 25.798 1.00 91.06 83 ASP A N 1
ATOM 656 C CA . ASP A 1 83 ? -15.686 0.452 25.636 1.00 91.06 83 ASP A CA 1
ATOM 657 C C . ASP A 1 83 ? -15.289 0.192 24.164 1.00 91.06 83 ASP A C 1
ATOM 659 O O . ASP A 1 83 ? -14.118 -0.051 23.866 1.00 91.06 83 ASP A O 1
ATOM 663 N N . ASP A 1 84 ? -16.245 0.213 23.224 1.00 91.50 84 ASP A N 1
ATOM 664 C CA . ASP A 1 84 ? -16.005 -0.054 21.801 1.00 91.50 84 ASP A CA 1
ATOM 665 C C . ASP A 1 84 ? -15.371 1.146 21.085 1.00 91.50 84 ASP A C 1
ATOM 667 O O . ASP A 1 84 ? -16.051 2.035 20.570 1.00 91.50 84 ASP A O 1
ATOM 671 N N . GLU A 1 85 ? -14.043 1.117 20.999 1.00 87.00 85 GLU A N 1
ATOM 672 C CA . GLU A 1 85 ? -13.206 2.124 20.329 1.00 87.00 85 GLU A CA 1
ATOM 673 C C . GLU A 1 85 ? -13.032 1.875 18.819 1.00 87.00 85 GLU A C 1
ATOM 675 O O . GLU A 1 85 ? -12.212 2.508 18.148 1.00 87.00 85 GLU A O 1
ATOM 680 N N . THR A 1 86 ? -13.775 0.924 18.245 1.00 88.50 86 THR A N 1
ATOM 681 C CA . THR A 1 86 ? -13.743 0.699 16.794 1.00 88.50 86 THR A CA 1
ATOM 682 C C . THR A 1 86 ? -14.336 1.912 16.080 1.00 88.50 86 THR A C 1
ATOM 684 O O . THR A 1 86 ? -15.347 2.455 16.514 1.00 88.50 86 THR A O 1
ATOM 687 N N . THR A 1 87 ? -13.742 2.342 14.967 1.00 84.81 87 THR A N 1
ATOM 688 C CA . THR A 1 87 ? -14.250 3.499 14.214 1.00 84.81 87 THR A CA 1
ATOM 689 C C . THR A 1 87 ? -15.235 3.090 13.120 1.00 84.81 87 THR A C 1
ATOM 691 O O . THR A 1 87 ? -15.128 2.020 12.522 1.00 84.81 87 THR A O 1
ATOM 694 N N . SER A 1 88 ? -16.202 3.965 12.858 1.00 86.19 88 SER A N 1
ATOM 695 C CA . SER A 1 88 ? -17.028 3.979 11.652 1.00 86.19 88 SER A CA 1
ATOM 696 C C . SER A 1 88 ? -16.479 5.056 10.726 1.00 86.19 88 SER A C 1
ATOM 698 O O . SER A 1 88 ? -16.278 6.186 11.166 1.00 86.19 88 SER A O 1
ATOM 700 N N . VAL A 1 89 ? -16.203 4.738 9.462 1.00 87.75 89 VAL A N 1
ATOM 701 C CA . VAL A 1 89 ? -15.556 5.676 8.531 1.00 87.75 89 VAL A CA 1
ATOM 702 C C . VAL A 1 89 ? -16.489 6.094 7.407 1.00 87.75 89 VAL A C 1
ATOM 704 O O . VAL A 1 89 ? -17.433 5.391 7.053 1.00 87.75 89 VAL A O 1
ATOM 707 N N . TYR A 1 90 ? -16.201 7.250 6.820 1.00 87.81 90 TYR A N 1
ATOM 708 C CA . TYR A 1 90 ? -16.926 7.731 5.659 1.00 87.81 90 TYR A CA 1
ATOM 709 C C . TYR A 1 90 ? -16.657 6.863 4.422 1.00 87.81 90 TYR A C 1
ATOM 711 O O . TYR A 1 90 ? -15.509 6.699 3.994 1.00 87.81 90 TYR A O 1
ATOM 719 N N . TYR A 1 91 ? -17.742 6.389 3.810 1.00 93.69 91 TYR A N 1
ATOM 720 C CA . TYR A 1 91 ? -17.745 5.747 2.499 1.00 93.69 91 TYR A CA 1
ATOM 721 C C . TYR A 1 91 ? -18.413 6.664 1.469 1.00 93.69 91 TYR A C 1
ATOM 723 O O . TYR A 1 91 ? -19.539 7.118 1.700 1.00 93.69 91 TYR A O 1
ATOM 731 N N . PRO A 1 92 ? -17.737 6.996 0.355 1.00 93.00 92 PRO A N 1
ATOM 732 C CA . PRO A 1 92 ? -18.313 7.848 -0.672 1.00 93.00 92 PRO A CA 1
ATOM 733 C C . PRO A 1 92 ? -19.426 7.113 -1.442 1.00 93.00 92 PRO A C 1
ATOM 735 O O . PRO A 1 92 ? -19.249 5.945 -1.800 1.00 93.00 92 PRO A O 1
ATOM 738 N N . PRO A 1 93 ? -20.550 7.788 -1.753 1.00 94.69 93 PRO A N 1
ATOM 739 C CA . PRO A 1 93 ? -21.547 7.268 -2.684 1.00 94.69 93 PRO A CA 1
ATOM 740 C C . PRO A 1 93 ? -20.937 6.954 -4.050 1.00 94.69 93 PRO A C 1
ATOM 742 O O . PRO A 1 93 ? -20.004 7.637 -4.485 1.00 94.69 93 PRO A O 1
ATOM 745 N N . LEU A 1 94 ? -21.488 5.953 -4.739 1.00 95.00 94 LEU A N 1
ATOM 746 C CA . LEU A 1 94 ? -21.004 5.510 -6.049 1.00 95.00 94 LEU A CA 1
ATOM 747 C C . LEU A 1 94 ? -20.971 6.651 -7.075 1.00 95.00 94 LEU A C 1
ATOM 749 O O . LEU A 1 94 ? -20.043 6.747 -7.875 1.00 95.00 94 LEU A O 1
ATOM 753 N N . GLU A 1 95 ? -21.947 7.554 -7.019 1.00 92.56 95 GLU A N 1
ATOM 754 C CA . GLU A 1 95 ? -22.094 8.667 -7.954 1.00 92.56 95 GLU A CA 1
ATOM 755 C C . GLU A 1 95 ? -20.906 9.631 -7.888 1.00 92.56 95 GLU A C 1
ATOM 757 O O . GLU A 1 95 ? -20.533 10.203 -8.908 1.00 92.56 95 GLU A O 1
ATOM 762 N N . LYS A 1 96 ? -20.262 9.773 -6.718 1.00 90.12 96 LYS A N 1
ATOM 763 C CA . LYS A 1 96 ? -19.078 10.633 -6.564 1.00 90.12 96 LYS A CA 1
ATOM 764 C C . LYS A 1 96 ? -17.866 10.130 -7.346 1.00 90.12 96 LYS A C 1
ATOM 766 O O . LYS A 1 96 ? -16.960 10.915 -7.611 1.00 90.12 96 LYS A O 1
ATOM 771 N N . LEU A 1 97 ? -17.802 8.832 -7.647 1.00 92.06 97 LEU A N 1
ATOM 772 C CA . LEU A 1 97 ? -16.671 8.257 -8.373 1.00 92.06 97 LEU A CA 1
ATOM 773 C C . LEU A 1 97 ? -16.766 8.503 -9.874 1.00 92.06 97 LEU A C 1
ATOM 775 O O . LEU A 1 97 ? -15.742 8.375 -10.539 1.00 92.06 97 LEU A O 1
ATOM 779 N N . GLU A 1 98 ? -17.960 8.792 -10.403 1.00 93.81 98 GLU A N 1
ATOM 780 C CA . GLU A 1 98 ? -18.222 8.905 -11.845 1.00 93.81 98 GLU A CA 1
ATOM 781 C C . GLU A 1 98 ? -17.567 7.748 -12.637 1.00 93.81 98 GLU A C 1
ATOM 783 O O . GLU A 1 98 ? -16.674 7.982 -13.463 1.00 93.81 98 GLU A O 1
ATOM 788 N N . PRO A 1 99 ? -17.911 6.477 -12.332 1.00 95.06 99 PRO A N 1
ATOM 789 C CA . PRO A 1 99 ? -17.212 5.331 -12.901 1.00 95.06 99 PRO A CA 1
ATOM 790 C C . PRO A 1 99 ? -17.376 5.280 -14.432 1.00 95.06 99 PRO A C 1
ATOM 792 O O . PRO A 1 99 ? -18.476 5.530 -14.937 1.00 95.06 99 PRO A O 1
ATOM 795 N N . PRO A 1 100 ? -16.316 4.927 -15.187 1.00 94.12 100 PRO A N 1
ATOM 796 C CA . PRO A 1 100 ? -16.410 4.717 -16.628 1.00 94.12 100 PRO A CA 1
ATOM 797 C C . PRO A 1 100 ? -17.495 3.706 -17.017 1.00 94.12 100 PRO A C 1
ATOM 799 O O . PRO A 1 100 ? -17.812 2.772 -16.275 1.00 94.12 100 PRO A O 1
ATOM 802 N N . VAL A 1 101 ? -18.038 3.862 -18.228 1.00 92.06 101 VAL A N 1
ATOM 803 C CA . VAL A 1 101 ? -19.013 2.914 -18.785 1.00 92.06 101 VAL A CA 1
ATOM 804 C C . VAL A 1 101 ? -18.406 1.511 -18.820 1.00 92.06 101 VAL A C 1
ATOM 806 O O . VAL A 1 101 ? -17.304 1.318 -19.321 1.00 92.06 101 VAL A O 1
ATOM 809 N N . GLY A 1 102 ? -19.152 0.526 -18.318 1.00 90.75 102 GLY A N 1
ATOM 810 C CA . GLY A 1 102 ? -18.739 -0.880 -18.306 1.00 90.75 102 GLY A CA 1
ATOM 811 C C . GLY A 1 102 ? -18.118 -1.348 -16.991 1.00 90.75 102 GLY A C 1
ATOM 812 O O . GLY A 1 102 ? -18.025 -2.558 -16.784 1.00 90.75 102 GLY A O 1
ATOM 813 N N . ILE A 1 103 ? -17.779 -0.436 -16.073 1.00 95.62 103 ILE A N 1
ATOM 814 C CA . ILE A 1 103 ? -17.374 -0.820 -14.720 1.00 95.62 103 ILE A CA 1
ATOM 815 C C . ILE A 1 103 ? -18.549 -1.457 -13.994 1.00 95.62 103 ILE A C 1
ATOM 817 O O . ILE A 1 103 ? -19.635 -0.886 -13.890 1.00 95.62 103 ILE A O 1
ATOM 821 N N . GLN A 1 104 ? -18.312 -2.659 -13.482 1.00 96.00 104 GLN A N 1
ATOM 822 C CA . GLN A 1 104 ? -19.319 -3.418 -12.764 1.00 96.00 104 GLN A CA 1
ATOM 823 C C . GLN A 1 104 ? -19.150 -3.247 -11.254 1.00 96.00 104 GLN A C 1
ATOM 825 O O . GLN A 1 104 ? -18.062 -2.967 -10.746 1.00 96.00 104 GLN A O 1
ATOM 830 N N . THR A 1 105 ? -20.245 -3.449 -10.533 1.00 97.56 105 THR A N 1
ATOM 831 C CA . THR A 1 105 ? -20.279 -3.425 -9.072 1.00 97.56 105 THR A CA 1
ATOM 832 C C . THR A 1 105 ? -20.554 -4.822 -8.521 1.00 97.56 105 THR A C 1
ATOM 834 O O . THR A 1 105 ? -20.963 -5.735 -9.251 1.00 97.56 105 THR A O 1
ATOM 837 N N . ILE A 1 106 ? -20.279 -5.001 -7.233 1.00 97.38 106 ILE A N 1
ATOM 838 C CA . ILE A 1 106 ? -20.687 -6.156 -6.430 1.00 97.38 106 ILE A CA 1
ATOM 839 C C . ILE A 1 106 ? -20.922 -5.704 -4.989 1.00 97.38 106 ILE A C 1
ATOM 841 O O . ILE A 1 106 ? -20.216 -4.823 -4.495 1.00 97.38 106 ILE A O 1
ATOM 845 N N . THR A 1 107 ? -21.902 -6.290 -4.307 1.00 97.81 107 THR A N 1
ATOM 846 C CA . THR A 1 107 ? -22.121 -6.018 -2.883 1.00 97.81 107 THR A CA 1
ATOM 847 C C . THR A 1 107 ? -21.099 -6.787 -2.054 1.00 97.81 107 THR A C 1
ATOM 849 O O . THR A 1 107 ? -20.797 -7.946 -2.335 1.00 97.81 107 THR A O 1
ATOM 852 N N . ARG A 1 108 ? -20.574 -6.172 -0.994 1.00 96.81 108 ARG A N 1
ATOM 853 C CA . ARG A 1 108 ? -19.588 -6.773 -0.087 1.00 96.81 108 ARG A CA 1
ATOM 854 C C . ARG A 1 108 ? -20.047 -8.121 0.474 1.00 96.81 108 ARG A C 1
ATOM 856 O O . ARG A 1 108 ? -19.237 -9.036 0.572 1.00 96.81 108 ARG A O 1
ATOM 863 N N . SER A 1 109 ? -21.334 -8.258 0.795 1.00 95.38 109 SER A N 1
ATOM 864 C CA . SER A 1 109 ? -21.941 -9.500 1.296 1.00 95.38 109 SER A CA 1
ATOM 865 C C . SER A 1 109 ? -21.924 -10.661 0.296 1.00 95.38 109 SER A C 1
ATOM 867 O O . SER A 1 109 ? -22.062 -11.808 0.710 1.00 95.38 109 SER A O 1
ATOM 869 N N . ASP A 1 110 ? -21.748 -10.383 -0.999 1.00 95.19 110 ASP A N 1
ATOM 870 C CA . ASP A 1 110 ? -21.676 -11.406 -2.049 1.00 95.19 110 ASP A CA 1
ATOM 871 C C . ASP A 1 110 ? -20.244 -11.943 -2.238 1.00 95.19 110 ASP A C 1
ATOM 873 O O . ASP A 1 110 ? -20.021 -12.886 -3.003 1.00 95.19 110 ASP A O 1
ATOM 877 N N . LEU A 1 111 ? -19.261 -11.353 -1.545 1.00 96.44 111 LEU A N 1
ATOM 878 C CA . LEU A 1 111 ? -17.870 -11.794 -1.550 1.00 96.44 111 LEU A CA 1
ATOM 879 C C . LEU A 1 111 ? -17.633 -12.828 -0.448 1.00 96.44 111 LEU A C 1
ATOM 881 O O . LEU A 1 111 ? -17.801 -12.571 0.742 1.00 96.44 111 LEU A O 1
ATOM 885 N N . LYS A 1 112 ? -17.151 -14.000 -0.848 1.00 95.81 112 LYS A N 1
ATOM 886 C CA . LYS A 1 112 ? -16.744 -15.079 0.050 1.00 95.81 112 LYS A CA 1
ATOM 887 C C . LYS A 1 112 ? -15.241 -15.020 0.297 1.00 95.81 112 LYS A C 1
ATOM 889 O O . LYS A 1 112 ? -14.455 -15.224 -0.630 1.00 95.81 112 LYS A O 1
ATOM 894 N N . GLU A 1 113 ? -14.849 -14.774 1.543 1.00 95.19 113 GLU A N 1
ATOM 895 C CA . GLU A 1 113 ? -13.449 -14.787 1.989 1.00 95.19 113 GLU A CA 1
ATOM 896 C C . GLU A 1 113 ? -12.800 -16.163 1.752 1.00 95.19 113 GLU A C 1
ATOM 898 O O . GLU A 1 113 ? -13.358 -17.198 2.117 1.00 95.19 113 GLU A O 1
ATOM 903 N N . ILE A 1 114 ? -11.617 -16.170 1.132 1.00 94.38 114 ILE A N 1
ATOM 904 C CA . ILE A 1 114 ? -10.775 -17.359 0.923 1.00 94.38 114 ILE A CA 1
ATOM 905 C C . ILE A 1 114 ? -9.530 -17.281 1.807 1.00 94.38 114 ILE A C 1
ATOM 907 O O . ILE A 1 114 ? -9.187 -18.257 2.471 1.00 94.38 114 ILE A O 1
ATOM 911 N N . ASP A 1 115 ? -8.830 -16.146 1.784 1.00 92.56 115 ASP A N 1
ATOM 912 C CA . ASP A 1 115 ? -7.624 -15.914 2.580 1.00 92.56 115 ASP A CA 1
ATOM 913 C C . ASP A 1 115 ? -7.450 -14.417 2.879 1.00 92.56 115 ASP A C 1
ATOM 915 O O . ASP A 1 115 ? -8.023 -13.556 2.216 1.00 92.56 115 ASP A O 1
ATOM 919 N N . ARG A 1 116 ? -6.627 -14.108 3.876 1.00 91.31 116 ARG A N 1
ATOM 920 C CA . ARG A 1 116 ? -6.257 -12.756 4.303 1.00 91.31 116 ARG A CA 1
ATOM 921 C C . ARG A 1 116 ? -4.804 -12.554 3.902 1.00 91.31 116 ARG A C 1
ATOM 923 O O . ARG A 1 116 ? -3.930 -13.220 4.461 1.00 91.31 116 ARG A O 1
ATOM 930 N N . ILE A 1 117 ? -4.553 -11.730 2.888 1.00 84.88 117 ILE A N 1
ATOM 931 C CA . ILE A 1 117 ? -3.221 -11.601 2.279 1.00 84.88 117 ILE A CA 1
ATOM 932 C C . ILE A 1 117 ? -2.367 -10.650 3.117 1.00 84.88 117 ILE A C 1
ATOM 934 O O . ILE A 1 117 ? -1.261 -10.994 3.526 1.00 84.88 117 ILE A O 1
ATOM 938 N N . SER A 1 118 ? -2.893 -9.463 3.401 1.00 84.19 118 SER A N 1
ATOM 939 C CA . SER A 1 118 ? -2.205 -8.413 4.150 1.00 84.19 118 SER A CA 1
ATOM 940 C C . SER A 1 118 ? -3.235 -7.461 4.776 1.00 84.19 118 SER A C 1
ATOM 942 O O . SER A 1 118 ? -4.440 -7.617 4.539 1.00 84.19 118 SER A O 1
ATOM 944 N N . PRO A 1 119 ? -2.822 -6.486 5.608 1.00 84.88 119 PRO A N 1
ATOM 945 C CA . PRO A 1 119 ? -3.731 -5.442 6.064 1.00 84.88 119 PRO A CA 1
ATOM 946 C C . PRO A 1 119 ? -4.482 -4.815 4.886 1.00 84.88 119 PRO A C 1
ATOM 948 O O . PRO A 1 119 ? -3.862 -4.432 3.898 1.00 84.88 119 PRO A O 1
ATOM 951 N N . ASN A 1 120 ? -5.810 -4.705 5.001 1.00 89.12 120 ASN A N 1
ATOM 952 C CA . ASN A 1 120 ? -6.698 -4.155 3.965 1.00 89.12 120 ASN A CA 1
ATOM 953 C C . ASN A 1 120 ? -6.782 -4.935 2.638 1.00 89.12 120 ASN A C 1
ATOM 955 O O . ASN A 1 120 ? -7.374 -4.428 1.683 1.00 89.12 120 ASN A O 1
ATOM 959 N N . VAL A 1 121 ? -6.231 -6.153 2.561 1.00 92.56 121 VAL A N 1
ATOM 960 C CA . VAL A 1 121 ? -6.240 -6.960 1.334 1.00 92.56 121 VAL A CA 1
ATOM 961 C C . VAL A 1 121 ? -6.625 -8.408 1.625 1.00 92.56 121 VAL A C 1
ATOM 963 O O . VAL A 1 121 ? -5.899 -9.153 2.289 1.00 92.56 121 VAL A O 1
ATOM 966 N N . ASP A 1 122 ? -7.740 -8.833 1.044 1.00 95.88 122 ASP A N 1
ATOM 967 C CA . ASP A 1 122 ? -8.226 -10.207 1.122 1.00 95.88 122 ASP A CA 1
ATOM 968 C C . ASP A 1 122 ? -8.191 -10.895 -0.245 1.00 95.88 122 ASP A C 1
ATOM 970 O O . ASP A 1 122 ? -8.419 -10.280 -1.286 1.00 95.88 122 ASP A O 1
ATOM 974 N N . LEU A 1 123 ? -8.000 -12.211 -0.235 1.00 96.19 123 LEU A N 1
ATOM 975 C CA . LEU A 1 123 ? -8.386 -13.076 -1.339 1.00 96.19 123 LEU A CA 1
ATOM 976 C C . LEU A 1 123 ? -9.840 -13.491 -1.132 1.00 96.19 123 LEU A C 1
ATOM 978 O O . LEU A 1 123 ? -10.172 -14.115 -0.124 1.00 96.19 123 LEU A O 1
ATOM 982 N N . VAL A 1 124 ? -10.698 -13.193 -2.100 1.00 97.50 124 VAL A N 1
ATOM 983 C CA . VAL A 1 124 ? -12.124 -13.517 -2.043 1.00 97.50 124 VAL A CA 1
ATOM 984 C C . VAL A 1 124 ? -12.581 -14.205 -3.324 1.00 97.50 124 VAL A C 1
ATOM 986 O O . VAL A 1 124 ? -11.846 -14.317 -4.310 1.00 97.50 124 VAL A O 1
ATOM 989 N N . SER A 1 125 ? -13.817 -14.683 -3.313 1.00 96.69 125 SER A N 1
ATOM 990 C CA . SER A 1 125 ? -14.480 -15.217 -4.493 1.00 96.69 125 SER A CA 1
ATOM 991 C C . SER A 1 125 ? -15.946 -14.838 -4.563 1.00 96.69 125 SER A C 1
ATOM 993 O O . SER A 1 125 ? -16.562 -14.545 -3.544 1.00 96.69 125 SER A O 1
ATOM 995 N N . TYR A 1 126 ? -16.503 -14.871 -5.770 1.00 95.50 126 TYR A N 1
ATOM 996 C CA . TYR A 1 126 ? -17.935 -14.718 -6.002 1.00 95.50 126 TYR A CA 1
ATOM 997 C C . TYR A 1 126 ? -18.392 -15.540 -7.211 1.00 95.50 126 TYR A C 1
ATOM 999 O O . TYR A 1 126 ? -17.589 -15.983 -8.039 1.00 95.50 126 TYR A O 1
ATOM 1007 N N . GLN A 1 127 ? -19.702 -15.746 -7.320 1.00 90.69 127 GLN A N 1
ATOM 1008 C CA . GLN A 1 127 ? -20.326 -16.410 -8.464 1.00 90.69 127 GLN A CA 1
ATOM 1009 C C . GLN A 1 127 ? -20.507 -15.405 -9.605 1.00 90.69 127 GLN A C 1
ATOM 1011 O O . GLN A 1 127 ? -21.339 -14.506 -9.515 1.00 90.69 127 GLN A O 1
ATOM 1016 N N . ALA A 1 128 ? -19.733 -15.542 -10.685 1.00 79.88 128 ALA A N 1
ATOM 1017 C CA . ALA A 1 128 ? -19.784 -14.592 -11.802 1.00 79.88 128 ALA A CA 1
ATOM 1018 C C . ALA A 1 128 ? -21.121 -14.635 -12.565 1.00 79.88 128 ALA A C 1
ATOM 1020 O O . ALA A 1 128 ? -21.587 -13.608 -13.054 1.00 79.88 128 ALA A O 1
ATOM 1021 N N . HIS A 1 129 ? -21.754 -15.812 -12.636 1.00 72.06 129 HIS A N 1
ATOM 1022 C CA . HIS A 1 129 ? -23.107 -15.992 -13.157 1.00 72.06 129 HIS A CA 1
ATOM 1023 C C . HIS A 1 129 ? -23.840 -17.088 -12.373 1.00 72.06 129 HIS A C 1
ATOM 1025 O O . HIS A 1 129 ? -23.210 -18.090 -12.041 1.00 72.06 129 HIS A O 1
ATOM 1031 N N . PRO A 1 130 ? -25.172 -16.986 -12.181 1.00 63.06 130 PRO A N 1
ATOM 1032 C CA . PRO A 1 130 ? -25.962 -17.988 -11.454 1.00 63.06 130 PRO A CA 1
ATOM 1033 C C . PRO A 1 130 ? -25.841 -19.423 -11.996 1.00 63.06 130 PRO A C 1
ATOM 1035 O O . PRO A 1 130 ? -26.068 -20.377 -11.262 1.00 63.06 130 PRO A O 1
ATOM 1038 N N . ASN A 1 131 ? -25.476 -19.569 -13.278 1.00 59.25 131 ASN A N 1
ATOM 1039 C CA . ASN A 1 131 ? -25.379 -20.848 -13.989 1.00 59.25 131 ASN A CA 1
ATOM 1040 C C . ASN A 1 131 ? -23.947 -21.196 -14.446 1.00 59.25 131 ASN A C 1
ATOM 1042 O O . ASN A 1 131 ? -23.760 -22.186 -15.154 1.00 59.25 131 ASN A O 1
ATOM 1046 N N . ALA A 1 132 ? -22.937 -20.385 -14.108 1.00 61.16 132 ALA A N 1
ATOM 1047 C CA . ALA A 1 132 ? -21.546 -20.709 -14.423 1.00 61.16 132 ALA A CA 1
ATOM 1048 C C . ALA A 1 132 ? -20.992 -21.662 -13.357 1.00 61.16 132 ALA A C 1
ATOM 1050 O O . ALA A 1 132 ? -21.089 -21.394 -12.166 1.00 61.16 132 ALA A O 1
ATOM 1051 N N . GLY A 1 133 ? -20.397 -22.781 -13.774 1.00 56.06 133 GLY A N 1
ATOM 1052 C CA . GLY A 1 133 ? -19.908 -23.831 -12.872 1.00 56.06 133 GLY A CA 1
ATOM 1053 C C . GLY A 1 133 ? -18.625 -23.500 -12.094 1.00 56.06 133 GLY A C 1
ATOM 1054 O O . GLY A 1 133 ? -17.838 -24.412 -11.853 1.00 56.06 133 GLY A O 1
ATOM 1055 N N . GLY A 1 134 ? -18.366 -22.238 -11.732 1.00 76.56 134 GLY A N 1
ATOM 1056 C CA . GLY A 1 134 ? -17.128 -21.852 -11.050 1.00 76.56 134 GLY A CA 1
ATOM 1057 C C . GLY A 1 134 ? -17.171 -20.500 -10.334 1.00 76.56 134 GLY A C 1
ATOM 1058 O O . GLY A 1 134 ? -17.659 -19.508 -10.871 1.00 76.56 134 GLY A O 1
ATOM 1059 N N . GLU A 1 135 ? -16.594 -20.470 -9.130 1.00 88.56 135 GLU A N 1
ATOM 1060 C CA . GLU A 1 135 ? -16.320 -19.249 -8.365 1.00 88.56 135 GLU A CA 1
ATOM 1061 C C . GLU A 1 135 ? -15.144 -18.485 -9.003 1.00 88.56 135 GLU A C 1
ATOM 1063 O O . GLU A 1 135 ? -14.059 -19.043 -9.200 1.00 88.56 135 GLU A O 1
ATOM 1068 N N . LYS A 1 136 ? -15.332 -17.196 -9.309 1.00 93.81 136 LYS A N 1
ATOM 1069 C CA . LYS A 1 136 ? -14.244 -16.317 -9.756 1.00 93.81 136 LYS A CA 1
ATOM 1070 C C . LYS A 1 136 ? -13.472 -15.835 -8.531 1.00 93.81 136 LYS A C 1
ATOM 1072 O O . LYS A 1 136 ? -14.076 -15.292 -7.611 1.00 93.81 136 LYS A O 1
ATOM 1077 N N . LYS A 1 137 ? -12.149 -16.026 -8.519 1.00 95.88 137 LYS A N 1
ATOM 1078 C CA . LYS A 1 137 ? -11.257 -15.534 -7.456 1.00 95.88 137 LYS A CA 1
ATOM 1079 C C . LYS A 1 137 ? -10.749 -14.137 -7.783 1.00 95.88 137 LYS A C 1
ATOM 1081 O O . LYS A 1 137 ? -10.307 -13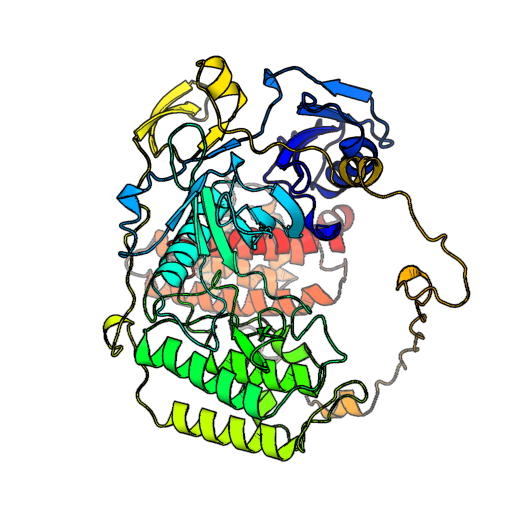.892 -8.906 1.00 95.88 137 LYS A O 1
ATOM 1086 N N . VAL A 1 138 ? -10.777 -13.251 -6.796 1.00 98.00 138 VAL A N 1
ATOM 1087 C CA . VAL A 1 138 ? -10.350 -11.855 -6.924 1.00 98.00 138 VAL A CA 1
ATOM 1088 C C . VAL A 1 138 ? -9.668 -11.376 -5.647 1.00 98.00 138 VAL A C 1
ATOM 1090 O O . VAL A 1 138 ? -9.881 -11.930 -4.570 1.00 98.00 138 VAL A O 1
ATOM 1093 N N . VAL A 1 139 ? -8.833 -10.352 -5.772 1.00 97.94 139 VAL A N 1
ATOM 1094 C CA . VAL A 1 139 ? -8.193 -9.677 -4.640 1.00 97.94 139 VAL A CA 1
ATOM 1095 C C . VAL A 1 139 ? -9.050 -8.478 -4.265 1.00 97.94 139 VAL A C 1
ATOM 1097 O O . VAL A 1 139 ? -9.231 -7.587 -5.087 1.00 97.94 139 VAL A O 1
ATOM 1100 N N . PHE A 1 140 ? -9.587 -8.457 -3.049 1.00 98.38 140 PHE A N 1
ATOM 1101 C CA . PHE A 1 140 ? -10.394 -7.362 -2.522 1.00 98.38 140 PHE A CA 1
ATOM 1102 C C . PHE A 1 140 ? -9.526 -6.408 -1.703 1.00 98.38 140 PHE A C 1
ATOM 1104 O O . PHE A 1 140 ? -9.005 -6.787 -0.653 1.00 98.38 140 PHE A O 1
ATOM 1111 N N . LYS A 1 141 ? -9.399 -5.167 -2.180 1.00 97.56 141 LYS A N 1
ATOM 1112 C CA . LYS A 1 141 ? -8.745 -4.065 -1.472 1.00 97.56 141 LYS A CA 1
ATOM 1113 C C . LYS A 1 141 ? -9.797 -3.129 -0.889 1.00 97.56 141 LYS A C 1
ATOM 1115 O O . LYS A 1 141 ? -10.695 -2.685 -1.605 1.00 97.56 141 LYS A O 1
ATOM 1120 N N . TYR A 1 142 ? -9.684 -2.825 0.399 1.00 95.81 142 TYR A N 1
ATOM 1121 C CA . TYR A 1 142 ? -10.693 -2.069 1.144 1.00 95.81 142 TYR A CA 1
ATOM 1122 C C . TYR A 1 142 ? -10.071 -1.166 2.207 1.00 95.81 142 TYR A C 1
ATOM 1124 O O . TYR A 1 142 ? -8.865 -1.164 2.419 1.00 95.81 142 TYR A O 1
ATOM 1132 N N . TYR A 1 143 ? -10.899 -0.379 2.887 1.00 89.06 143 TYR A N 1
ATOM 1133 C CA . TYR A 1 143 ? -10.487 0.368 4.068 1.00 89.06 143 TYR A CA 1
ATOM 1134 C C . TYR A 1 143 ? -11.618 0.402 5.091 1.00 89.06 143 TYR A C 1
ATOM 1136 O O . TYR A 1 143 ? -12.799 0.470 4.754 1.00 89.06 143 TYR A O 1
ATOM 1144 N N . PHE A 1 144 ? -11.242 0.380 6.361 1.00 87.12 144 PHE A N 1
ATOM 1145 C CA . PHE A 1 144 ? -12.151 0.624 7.484 1.00 87.12 144 PHE A CA 1
ATOM 1146 C C . PHE A 1 144 ? -11.519 1.533 8.545 1.00 87.12 144 PHE A C 1
ATOM 1148 O O . PHE A 1 144 ? -12.057 1.705 9.629 1.00 87.12 144 PHE A O 1
ATOM 1155 N N . LEU A 1 145 ? -10.384 2.151 8.197 1.00 79.38 145 LEU A N 1
ATOM 1156 C CA . LEU A 1 145 ? -9.762 3.248 8.926 1.00 79.38 145 LEU A CA 1
ATOM 1157 C C . LEU A 1 145 ? -9.574 4.428 7.976 1.00 79.38 145 LEU A C 1
ATOM 1159 O O . LEU A 1 145 ? -9.078 4.270 6.857 1.00 79.38 145 LEU A O 1
ATOM 1163 N N . VAL A 1 146 ? -9.948 5.619 8.444 1.00 76.19 146 VAL A N 1
ATOM 1164 C CA . VAL A 1 146 ? -9.993 6.849 7.640 1.00 76.19 146 VAL A CA 1
ATOM 1165 C C . VAL A 1 146 ? -8.639 7.209 7.025 1.00 76.19 146 VAL A C 1
ATOM 1167 O O . VAL A 1 146 ? -8.578 7.730 5.917 1.00 76.19 146 VAL A O 1
ATOM 1170 N N . GLN A 1 147 ? -7.537 6.870 7.694 1.00 71.69 147 GLN A N 1
ATOM 1171 C CA . GLN A 1 147 ? -6.179 7.154 7.223 1.00 71.69 147 GLN A CA 1
ATOM 1172 C C . GLN A 1 147 ? -5.820 6.477 5.887 1.00 71.69 147 GLN A C 1
ATOM 1174 O O . GLN A 1 147 ? -4.919 6.944 5.197 1.00 71.69 147 GLN A O 1
ATOM 1179 N N . PHE A 1 148 ? -6.524 5.408 5.490 1.00 78.75 148 PHE A N 1
ATOM 1180 C CA . PHE A 1 148 ? -6.290 4.717 4.214 1.00 78.75 148 PHE A CA 1
ATOM 1181 C C . PHE A 1 148 ? -7.236 5.161 3.092 1.00 78.75 148 PHE A C 1
ATOM 1183 O O . PHE A 1 148 ? -7.009 4.806 1.936 1.00 78.75 148 PHE A O 1
ATOM 1190 N N . LEU A 1 149 ? -8.262 5.961 3.405 1.00 81.12 149 LEU A N 1
ATOM 1191 C CA . LEU A 1 149 ? -9.301 6.379 2.460 1.00 81.12 149 LEU A CA 1
ATOM 1192 C C . LEU A 1 149 ? -8.718 7.081 1.230 1.00 81.12 149 LEU A C 1
ATOM 1194 O O . LEU A 1 149 ? -9.026 6.704 0.104 1.00 81.12 149 LEU A O 1
ATOM 1198 N N . HIS A 1 150 ? -7.854 8.079 1.433 1.00 80.38 150 HIS A N 1
ATOM 1199 C CA . HIS A 1 150 ? -7.267 8.835 0.323 1.00 80.38 150 HIS A CA 1
ATOM 1200 C C . HIS A 1 150 ? -6.431 7.941 -0.592 1.00 80.38 150 HIS A C 1
ATOM 1202 O O . HIS A 1 150 ? -6.585 7.991 -1.810 1.00 80.38 150 HIS A O 1
ATOM 1208 N N . ARG A 1 151 ? -5.591 7.080 -0.007 1.00 79.25 151 ARG A N 1
ATOM 1209 C CA . ARG A 1 151 ? -4.750 6.157 -0.774 1.00 79.25 151 ARG A CA 1
ATOM 1210 C C . ARG A 1 151 ? -5.601 5.215 -1.623 1.00 79.25 151 ARG A C 1
ATOM 1212 O O . ARG A 1 151 ? -5.372 5.117 -2.825 1.00 79.25 151 ARG A O 1
ATOM 1219 N N . LEU A 1 152 ? -6.614 4.585 -1.022 1.00 86.69 152 LEU A N 1
ATOM 1220 C CA . LEU A 1 152 ? -7.495 3.680 -1.756 1.00 86.69 152 LEU A CA 1
ATOM 1221 C C . LEU A 1 152 ? -8.315 4.425 -2.818 1.00 86.69 152 LEU A C 1
ATOM 1223 O O . LEU A 1 152 ? -8.503 3.899 -3.909 1.00 86.69 152 LEU A O 1
ATOM 1227 N N . TRP A 1 153 ? -8.759 5.656 -2.536 1.00 88.50 153 TRP A N 1
ATOM 1228 C CA . TRP A 1 153 ? -9.458 6.496 -3.510 1.00 88.50 153 TRP A CA 1
ATOM 1229 C C . TRP A 1 153 ? -8.612 6.734 -4.761 1.00 88.50 153 TRP A C 1
ATOM 1231 O O . TRP A 1 153 ? -9.109 6.549 -5.873 1.00 88.50 153 TRP A O 1
ATOM 1241 N N . HIS A 1 154 ? -7.347 7.129 -4.595 1.00 88.94 154 HIS A N 1
ATOM 1242 C CA . HIS A 1 154 ? -6.439 7.366 -5.716 1.00 88.94 154 HIS A CA 1
ATOM 1243 C C . HIS A 1 154 ? -6.137 6.080 -6.487 1.00 88.94 154 HIS A C 1
ATOM 1245 O O . HIS A 1 154 ? -6.290 6.063 -7.707 1.00 88.94 154 HIS A O 1
ATOM 1251 N N . GLU A 1 155 ? -5.787 5.003 -5.782 1.00 92.69 155 GLU A N 1
ATOM 1252 C CA . GLU A 1 155 ? -5.470 3.714 -6.400 1.00 92.69 155 GLU A CA 1
ATOM 1253 C C . GLU A 1 155 ? -6.651 3.172 -7.219 1.00 92.69 155 GLU A C 1
ATOM 1255 O O . GLU A 1 155 ? -6.505 2.838 -8.395 1.00 92.69 155 GLU A O 1
ATOM 1260 N N . MET A 1 156 ? -7.839 3.135 -6.613 1.00 95.12 156 MET A N 1
ATOM 1261 C CA . MET A 1 156 ? -9.063 2.647 -7.240 1.00 95.12 156 MET A CA 1
ATOM 1262 C C . MET A 1 156 ? -9.419 3.450 -8.492 1.00 95.12 156 MET A C 1
ATOM 1264 O O . MET A 1 156 ? -9.715 2.868 -9.534 1.00 95.12 156 MET A O 1
ATOM 1268 N N . ASN A 1 157 ? -9.398 4.784 -8.404 1.00 94.75 157 ASN A N 1
ATOM 1269 C CA . ASN A 1 157 ? -9.800 5.637 -9.519 1.00 94.75 157 ASN A CA 1
ATOM 1270 C C . ASN A 1 157 ? -8.833 5.563 -10.701 1.00 94.75 157 ASN A C 1
ATOM 1272 O O . ASN A 1 157 ? -9.297 5.607 -11.842 1.00 94.75 157 ASN A O 1
ATOM 1276 N N . LEU A 1 158 ? -7.531 5.456 -10.429 1.00 94.19 158 LEU A N 1
ATOM 1277 C CA . LEU A 1 158 ? -6.500 5.277 -11.444 1.00 94.19 158 LEU A CA 1
ATOM 1278 C C . LEU A 1 158 ? -6.685 3.931 -12.143 1.00 94.19 158 LEU A C 1
ATOM 1280 O O . LEU A 1 158 ? -6.819 3.881 -13.363 1.00 94.19 158 LEU A O 1
ATOM 1284 N N . TRP A 1 159 ? -6.741 2.843 -11.372 1.00 95.81 159 TRP A N 1
ATOM 1285 C CA . TRP A 1 159 ? -6.759 1.491 -11.924 1.00 95.81 159 TRP A CA 1
ATOM 1286 C C . TRP A 1 159 ? -8.035 1.205 -12.719 1.00 95.81 159 TRP A C 1
ATOM 1288 O O . TRP A 1 159 ? -7.975 0.650 -13.811 1.00 95.81 159 TRP A O 1
ATOM 1298 N N . MET A 1 160 ? -9.185 1.671 -12.231 1.00 96.19 160 MET A N 1
ATOM 1299 C CA . MET A 1 160 ? -10.473 1.557 -12.920 1.00 96.19 160 MET A CA 1
ATOM 1300 C C . MET A 1 160 ? -10.520 2.303 -14.268 1.00 96.19 160 MET A C 1
ATOM 1302 O O . MET A 1 160 ? -11.354 1.989 -15.113 1.00 96.19 160 MET A O 1
ATOM 1306 N N . ARG A 1 161 ? -9.667 3.317 -14.465 1.00 95.81 161 ARG A N 1
ATOM 1307 C CA . ARG A 1 161 ? -9.633 4.158 -15.676 1.00 95.81 161 ARG A CA 1
ATOM 1308 C C . ARG A 1 161 ? -8.499 3.816 -16.633 1.00 95.81 161 ARG A C 1
ATOM 1310 O O . ARG A 1 161 ? -8.470 4.357 -17.737 1.00 95.81 161 ARG A O 1
ATOM 1317 N N . LEU A 1 162 ? -7.581 2.941 -16.232 1.00 94.69 162 LEU A N 1
ATOM 1318 C CA . LEU A 1 162 ? -6.590 2.398 -17.149 1.00 94.69 162 LEU A CA 1
ATOM 1319 C C . LEU A 1 162 ? -7.295 1.537 -18.208 1.00 94.69 162 LEU A C 1
ATOM 1321 O O . LEU A 1 162 ? -8.186 0.756 -17.863 1.00 94.69 162 LEU A O 1
ATOM 1325 N N . PRO A 1 163 ? -6.910 1.649 -19.491 1.00 92.94 163 PRO A N 1
ATOM 1326 C CA . PRO A 1 163 ? -7.407 0.736 -20.509 1.00 92.94 163 PRO A CA 1
ATOM 1327 C C . PRO A 1 163 ? -6.950 -0.696 -20.207 1.00 92.94 163 PRO A C 1
ATOM 1329 O O . PRO A 1 163 ? -5.915 -0.913 -19.571 1.00 92.94 163 PRO A O 1
ATOM 1332 N N . GLU A 1 164 ? -7.700 -1.683 -20.700 1.00 93.94 164 GLU A N 1
ATOM 1333 C CA . GLU A 1 164 ? -7.262 -3.078 -20.636 1.00 93.94 164 GLU A CA 1
ATOM 1334 C C . GLU A 1 164 ? -5.878 -3.227 -21.280 1.00 93.94 164 GLU A C 1
ATOM 1336 O O . GLU A 1 164 ? -5.643 -2.772 -22.403 1.00 93.94 164 GLU A O 1
ATOM 1341 N N . HIS A 1 165 ? -4.955 -3.863 -20.559 1.00 97.19 165 HIS A N 1
ATOM 1342 C CA . HIS A 1 165 ? -3.565 -3.978 -20.975 1.00 97.19 165 HIS A CA 1
ATOM 1343 C C . HIS A 1 165 ? -3.024 -5.385 -20.678 1.00 97.19 165 HIS A C 1
ATOM 1345 O O . HIS A 1 165 ? -3.196 -5.872 -19.560 1.00 97.19 165 HIS A O 1
ATOM 1351 N N . PRO A 1 166 ? -2.315 -6.043 -21.618 1.00 97.75 166 PRO A N 1
ATOM 1352 C CA . PRO A 1 166 ? -1.823 -7.416 -21.442 1.00 97.75 166 PRO A CA 1
ATOM 1353 C C . PRO A 1 166 ? -0.756 -7.572 -20.348 1.00 97.75 166 PRO A C 1
ATOM 1355 O O . P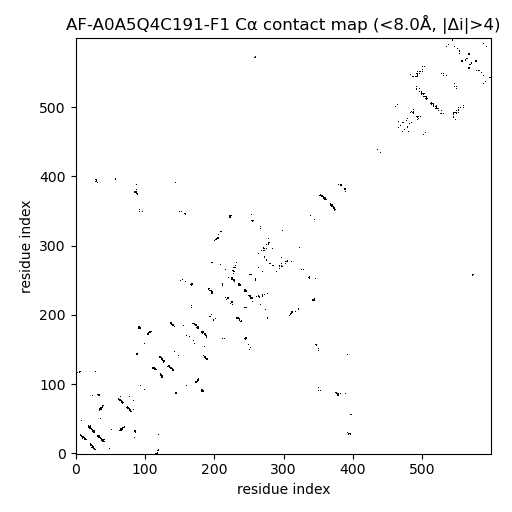RO A 1 166 ? -0.429 -8.698 -19.982 1.00 97.75 166 PRO A O 1
ATOM 1358 N N . ASN A 1 167 ? -0.199 -6.459 -19.858 1.00 98.69 167 ASN A N 1
ATOM 1359 C CA . ASN A 1 167 ? 0.832 -6.411 -18.815 1.00 98.69 167 ASN A CA 1
ATOM 1360 C C . ASN A 1 167 ? 0.410 -5.661 -17.540 1.00 98.69 167 ASN A C 1
ATOM 1362 O O . ASN A 1 167 ? 1.266 -5.291 -16.740 1.00 98.69 167 ASN A O 1
ATOM 1366 N N . ILE A 1 168 ? -0.886 -5.409 -17.344 1.00 98.50 168 ILE A N 1
ATOM 1367 C CA . ILE A 1 168 ? -1.431 -4.847 -16.099 1.00 98.50 168 ILE A CA 1
ATOM 1368 C C . ILE A 1 168 ? -2.469 -5.831 -15.570 1.00 98.50 168 ILE A C 1
ATOM 1370 O O . ILE A 1 168 ? -3.285 -6.339 -16.337 1.00 98.50 168 ILE A O 1
ATOM 1374 N N . VAL A 1 169 ? -2.446 -6.123 -14.269 1.00 98.25 169 VAL A N 1
ATOM 1375 C CA . VAL A 1 169 ? -3.489 -6.962 -13.665 1.00 98.25 169 VAL A CA 1
ATOM 1376 C C . VAL A 1 169 ? -4.857 -6.289 -13.868 1.00 98.25 169 VAL A C 1
ATOM 1378 O O . VAL A 1 169 ? -5.001 -5.118 -13.514 1.00 98.25 169 VAL A O 1
ATOM 1381 N N . PRO A 1 170 ? -5.875 -6.983 -14.407 1.00 97.06 170 PRO A N 1
ATOM 1382 C CA . PRO A 1 170 ? -7.158 -6.347 -14.685 1.00 97.06 170 PRO A CA 1
ATOM 1383 C C . PRO A 1 170 ? -7.891 -5.885 -13.419 1.00 97.06 170 PRO A C 1
ATOM 1385 O O . PRO A 1 170 ? -7.991 -6.627 -12.433 1.00 97.06 170 PRO A O 1
ATOM 1388 N N . PHE A 1 171 ? -8.457 -4.678 -13.480 1.00 97.56 171 PHE A N 1
ATOM 1389 C CA . PHE A 1 171 ? -9.490 -4.232 -12.547 1.00 97.56 171 PHE A CA 1
ATOM 1390 C C . PHE A 1 171 ? -10.751 -5.084 -12.754 1.00 97.56 171 PHE A C 1
ATOM 1392 O O . PHE A 1 171 ? -11.113 -5.379 -13.891 1.00 97.56 171 PHE A O 1
ATOM 1399 N N . ASP A 1 172 ? -11.411 -5.504 -11.675 1.00 97.19 172 ASP A N 1
ATOM 1400 C CA . ASP A 1 172 ? -12.612 -6.343 -11.755 1.00 97.19 172 ASP A CA 1
ATOM 1401 C C . ASP A 1 172 ? -13.883 -5.539 -11.469 1.00 97.19 172 ASP A C 1
ATOM 1403 O O . ASP A 1 172 ? -14.712 -5.350 -12.360 1.00 97.19 172 ASP A O 1
ATOM 1407 N N . ARG A 1 173 ? -14.062 -5.078 -10.224 1.00 97.88 173 ARG A N 1
ATOM 1408 C CA . ARG A 1 173 ? -15.305 -4.429 -9.775 1.00 97.88 173 ARG A CA 1
ATOM 1409 C C . ARG A 1 173 ? -15.090 -3.425 -8.660 1.00 97.88 173 ARG A C 1
ATOM 1411 O O . ARG A 1 173 ? -14.214 -3.606 -7.816 1.00 97.88 173 ARG A O 1
ATOM 1418 N N . LEU A 1 174 ? -15.992 -2.453 -8.582 1.00 98.50 174 LEU A N 1
ATOM 1419 C CA . LEU A 1 174 ? -16.221 -1.680 -7.361 1.00 98.50 174 LEU A CA 1
ATOM 1420 C C . LEU A 1 174 ? -17.018 -2.516 -6.354 1.00 98.50 174 LEU A C 1
ATOM 1422 O O . LEU A 1 174 ? -17.969 -3.205 -6.728 1.00 98.50 174 LEU A O 1
ATOM 1426 N N . VAL A 1 175 ? -16.647 -2.436 -5.079 1.00 98.56 175 VAL A N 1
ATOM 1427 C CA . VAL A 1 175 ? -17.338 -3.139 -3.994 1.00 98.56 175 VAL A CA 1
ATOM 1428 C C . VAL A 1 175 ? -18.172 -2.145 -3.203 1.00 98.56 175 VAL A C 1
ATOM 1430 O O . VAL A 1 175 ? -17.648 -1.138 -2.719 1.00 98.56 175 VAL A O 1
ATOM 1433 N N . LEU A 1 176 ? -19.464 -2.439 -3.079 1.00 98.44 176 LEU A N 1
ATOM 1434 C CA . LEU A 1 176 ? -20.442 -1.603 -2.391 1.00 98.44 176 LEU A CA 1
ATOM 1435 C C . LEU A 1 176 ? -20.806 -2.194 -1.029 1.00 98.44 176 LEU A C 1
ATOM 1437 O O . LEU A 1 176 ? -20.882 -3.416 -0.892 1.00 98.44 176 LEU A O 1
ATOM 1441 N N . ASP A 1 177 ? -21.051 -1.354 -0.030 1.00 96.81 177 ASP A N 1
ATOM 1442 C CA . ASP A 1 177 ? -21.623 -1.815 1.232 1.00 96.81 177 ASP A CA 1
ATOM 1443 C C . ASP A 1 177 ? -23.101 -2.196 1.089 1.00 96.81 177 ASP A C 1
ATOM 1445 O O . ASP A 1 177 ? -23.833 -1.681 0.244 1.00 96.81 177 ASP A O 1
ATOM 1449 N N . GLU A 1 178 ? -23.538 -3.104 1.951 1.00 96.06 178 GLU A N 1
ATOM 1450 C CA . GLU A 1 178 ? -24.897 -3.635 1.975 1.00 96.06 178 GLU A CA 1
ATOM 1451 C C . GLU A 1 178 ? -25.947 -2.703 2.613 1.00 96.06 178 GLU A C 1
ATOM 1453 O O . GLU A 1 178 ? -27.137 -3.007 2.544 1.00 96.06 178 GLU A O 1
ATOM 1458 N N . LEU A 1 179 ? -25.543 -1.595 3.246 1.00 94.12 179 LEU A N 1
ATOM 1459 C CA . LEU A 1 179 ? -26.444 -0.679 3.954 1.00 94.12 179 LEU A CA 1
ATOM 1460 C C . LEU A 1 179 ? -26.930 0.457 3.050 1.00 94.12 179 LEU A C 1
ATOM 1462 O O . LEU A 1 179 ? -28.127 0.724 2.980 1.00 94.12 179 LEU A O 1
ATOM 1466 N N . ASN A 1 180 ? -26.000 1.133 2.375 1.00 93.50 180 ASN A N 1
ATOM 1467 C CA . ASN A 1 180 ? -26.253 2.356 1.612 1.00 93.50 180 ASN A CA 1
ATOM 1468 C C . ASN A 1 180 ? -25.776 2.269 0.155 1.00 93.50 180 ASN A C 1
ATOM 1470 O O . ASN A 1 180 ? -26.018 3.196 -0.615 1.00 93.50 180 ASN A O 1
ATOM 1474 N N . GLY A 1 181 ? -25.090 1.189 -0.236 1.00 95.81 181 GLY A N 1
ATOM 1475 C CA . GLY A 1 181 ? -24.501 1.072 -1.570 1.00 95.81 181 GLY A CA 1
ATOM 1476 C C . GLY A 1 181 ? -23.325 2.029 -1.805 1.00 95.81 181 GLY A C 1
ATOM 1477 O O . GLY A 1 181 ? -23.029 2.367 -2.952 1.00 95.81 181 GLY A O 1
ATOM 1478 N N . HIS A 1 182 ? -22.661 2.496 -0.746 1.00 96.12 182 HIS A N 1
ATOM 1479 C CA . HIS A 1 182 ? -21.449 3.301 -0.841 1.00 96.12 182 HIS A CA 1
ATOM 1480 C C . HIS A 1 182 ? -20.232 2.428 -1.141 1.00 96.12 182 HIS A C 1
ATOM 1482 O O . HIS A 1 182 ? -20.191 1.232 -0.854 1.00 96.12 182 HIS A O 1
ATOM 1488 N N . VAL A 1 183 ? -19.204 3.038 -1.724 1.00 97.44 183 VAL A N 1
ATOM 1489 C CA . VAL A 1 183 ? -18.009 2.320 -2.159 1.00 97.44 183 VAL A CA 1
ATOM 1490 C C . VAL A 1 183 ? -17.081 2.072 -0.976 1.00 97.44 183 VAL A C 1
ATOM 1492 O O . VAL A 1 183 ? -16.526 3.008 -0.405 1.00 97.44 183 VAL A O 1
ATOM 1495 N N . VAL A 1 184 ? -16.866 0.799 -0.648 1.00 97.19 184 VAL A N 1
ATOM 1496 C CA . VAL A 1 184 ? -15.963 0.357 0.433 1.00 97.19 184 VAL A CA 1
ATOM 1497 C C . VAL A 1 184 ? -14.583 -0.063 -0.062 1.00 97.19 184 VAL A C 1
ATOM 1499 O O . VAL A 1 184 ? -13.649 -0.223 0.727 1.00 97.19 184 VAL A O 1
ATOM 1502 N N . GLY A 1 185 ? -14.453 -0.259 -1.371 1.00 97.81 185 GLY A N 1
ATOM 1503 C CA . GLY A 1 185 ? -13.212 -0.651 -2.011 1.00 97.81 185 GLY A CA 1
ATOM 1504 C C . GLY A 1 185 ? -13.434 -1.198 -3.411 1.00 97.81 185 GLY A C 1
ATOM 1505 O O . GLY A 1 185 ? -14.439 -0.907 -4.060 1.00 97.81 185 GLY A O 1
ATOM 1506 N N . PHE A 1 186 ? -12.488 -2.001 -3.878 1.00 98.56 186 PHE A N 1
ATOM 1507 C CA . PHE A 1 186 ? -12.511 -2.563 -5.222 1.00 98.56 186 PHE A CA 1
ATOM 1508 C C . PHE A 1 186 ? -11.838 -3.930 -5.273 1.00 98.56 186 PHE A C 1
ATOM 1510 O O . PHE A 1 186 ? -11.124 -4.338 -4.356 1.00 98.56 186 PHE A O 1
ATOM 1517 N N . THR A 1 187 ? -12.066 -4.639 -6.371 1.00 98.62 187 THR A N 1
ATOM 1518 C CA . THR A 1 187 ? -11.457 -5.936 -6.646 1.00 98.62 187 THR A CA 1
ATOM 1519 C C . THR A 1 187 ? -10.611 -5.894 -7.908 1.00 98.62 187 THR A C 1
ATOM 1521 O O . THR A 1 187 ? -10.957 -5.218 -8.877 1.00 98.62 187 THR A O 1
ATOM 1524 N N . SER A 1 188 ? -9.511 -6.641 -7.904 1.00 97.81 188 SER A N 1
ATOM 1525 C CA . SER A 1 188 ? -8.718 -6.956 -9.095 1.00 97.81 188 SER A CA 1
ATOM 1526 C C . SER A 1 188 ? -8.661 -8.465 -9.315 1.00 97.81 188 SER A C 1
ATOM 1528 O O . SER A 1 188 ? -8.907 -9.262 -8.403 1.00 97.81 188 SER A O 1
ATOM 1530 N N . VAL A 1 189 ? -8.370 -8.888 -10.543 1.00 96.31 189 VAL A N 1
ATOM 1531 C CA . VAL A 1 189 ? -8.296 -10.316 -10.872 1.00 96.31 189 VAL A CA 1
ATOM 1532 C C . VAL A 1 189 ? -7.149 -10.977 -10.104 1.00 96.31 189 VAL A C 1
ATOM 1534 O O . VAL A 1 189 ? -6.016 -10.502 -10.117 1.00 96.31 189 VAL A O 1
ATOM 1537 N N . TYR A 1 190 ? -7.434 -12.105 -9.448 1.00 96.62 190 TYR A N 1
ATOM 1538 C CA . TYR A 1 190 ? -6.399 -12.885 -8.778 1.00 96.62 190 TYR A CA 1
ATOM 1539 C C . TYR A 1 190 ? -5.552 -13.654 -9.796 1.00 96.62 190 TYR A C 1
ATOM 1541 O O . TYR A 1 190 ? -6.075 -14.475 -10.552 1.00 96.62 190 TYR A O 1
ATOM 1549 N N . ILE A 1 191 ? -4.236 -13.436 -9.762 1.00 95.94 191 ILE A N 1
ATOM 1550 C CA . ILE A 1 191 ? -3.267 -14.162 -10.587 1.00 95.94 191 ILE A CA 1
ATOM 1551 C C . ILE A 1 191 ? -2.545 -15.196 -9.712 1.00 95.94 191 ILE A C 1
ATOM 1553 O O . ILE A 1 191 ? -1.864 -14.820 -8.754 1.00 95.94 191 ILE A O 1
ATOM 1557 N N . PRO A 1 192 ? -2.679 -16.504 -9.994 1.00 93.56 192 PRO A N 1
ATOM 1558 C CA . PRO A 1 192 ? -2.037 -17.536 -9.191 1.00 93.56 192 PRO A CA 1
ATOM 1559 C C . PRO A 1 192 ? -0.535 -17.639 -9.492 1.00 93.56 192 PRO A C 1
ATOM 1561 O O . PRO A 1 192 ? -0.056 -17.237 -10.548 1.00 93.56 192 PRO A O 1
ATOM 1564 N N . GLY A 1 193 ? 0.210 -18.260 -8.575 1.00 91.12 193 GLY A N 1
ATOM 1565 C CA . GLY A 1 193 ? 1.632 -18.579 -8.764 1.00 91.12 193 GLY A CA 1
ATOM 1566 C C . GLY A 1 193 ? 2.610 -17.664 -8.026 1.00 91.12 193 GLY A C 1
ATOM 1567 O O . GLY A 1 193 ? 3.815 -17.923 -8.092 1.00 91.12 193 GLY A O 1
ATOM 1568 N N . GLY A 1 194 ? 2.101 -16.655 -7.314 1.00 93.44 194 GLY A N 1
ATOM 1569 C CA . GLY A 1 194 ? 2.888 -15.723 -6.508 1.00 93.44 194 GLY A CA 1
ATOM 1570 C C . GLY A 1 194 ? 3.637 -14.685 -7.341 1.00 93.44 194 GLY A C 1
ATOM 1571 O O . GLY A 1 194 ? 3.790 -14.815 -8.569 1.00 93.44 194 GLY A O 1
ATOM 1572 N N . THR A 1 195 ? 4.107 -13.653 -6.648 1.00 95.75 195 THR A N 1
ATOM 1573 C CA . THR A 1 195 ? 4.904 -12.572 -7.235 1.00 95.75 195 THR A CA 1
ATOM 1574 C C . THR A 1 195 ? 6.263 -13.090 -7.708 1.00 95.75 195 THR A C 1
ATOM 1576 O O . THR A 1 195 ? 6.691 -14.199 -7.369 1.00 95.75 195 THR A O 1
ATOM 1579 N N . VAL A 1 196 ? 6.970 -12.292 -8.507 1.00 95.56 196 VAL A N 1
ATOM 1580 C CA . VAL A 1 196 ? 8.345 -12.607 -8.920 1.00 95.56 196 VAL A CA 1
ATOM 1581 C C . VAL A 1 196 ? 9.282 -12.689 -7.706 1.00 95.56 196 VAL A C 1
ATOM 1583 O O . VAL A 1 196 ? 10.212 -13.492 -7.710 1.00 95.56 196 VAL A O 1
ATOM 1586 N N . GLU A 1 197 ? 9.024 -11.920 -6.643 1.00 93.75 197 GLU A N 1
ATOM 1587 C CA . GLU A 1 197 ? 9.790 -11.999 -5.392 1.00 93.75 197 GLU A CA 1
ATOM 1588 C C . GLU A 1 197 ? 9.569 -13.314 -4.626 1.00 93.75 197 GLU A C 1
ATOM 1590 O O . GLU A 1 197 ? 10.520 -13.911 -4.105 1.00 93.75 197 GLU A O 1
ATOM 1595 N N . GLU A 1 198 ? 8.318 -13.765 -4.553 1.00 91.75 198 GLU A N 1
ATOM 1596 C CA . GLU A 1 198 ? 7.922 -14.967 -3.816 1.00 91.75 198 GLU A CA 1
ATOM 1597 C C . GLU A 1 198 ? 8.339 -16.244 -4.555 1.00 91.75 198 GLU A C 1
ATOM 1599 O O . GLU A 1 198 ? 8.882 -17.177 -3.956 1.00 91.75 198 GLU A O 1
ATOM 1604 N N . ASN A 1 199 ? 8.126 -16.295 -5.873 1.00 92.88 199 ASN A N 1
ATOM 1605 C CA . ASN A 1 199 ? 8.392 -17.480 -6.681 1.00 92.88 199 ASN A CA 1
ATOM 1606 C C . ASN A 1 199 ? 9.804 -17.470 -7.284 1.00 92.88 199 ASN A C 1
ATOM 1608 O O . ASN A 1 199 ? 10.001 -17.332 -8.492 1.00 92.88 199 ASN A O 1
ATOM 1612 N N . ARG A 1 200 ? 10.801 -17.711 -6.429 1.00 87.06 200 ARG A N 1
ATOM 1613 C CA . ARG A 1 200 ? 12.228 -17.727 -6.810 1.00 87.06 200 ARG A CA 1
ATOM 1614 C C . ARG A 1 200 ? 12.628 -18.843 -7.777 1.00 87.06 200 ARG A C 1
ATOM 1616 O O . ARG A 1 200 ? 13.704 -18.792 -8.361 1.00 87.06 200 ARG A O 1
ATOM 1623 N N . SER A 1 201 ? 11.786 -19.865 -7.936 1.00 90.25 201 SER A N 1
ATOM 1624 C CA . SER A 1 201 ? 12.041 -20.965 -8.875 1.00 90.25 201 SER A CA 1
ATOM 1625 C C . SER A 1 201 ? 11.781 -20.579 -10.333 1.00 90.25 201 SER A C 1
ATOM 1627 O O . SER A 1 201 ? 12.224 -21.275 -11.246 1.00 90.25 201 SER A O 1
ATOM 1629 N N . ARG A 1 202 ? 11.062 -19.473 -10.558 1.00 93.62 202 ARG A N 1
ATOM 1630 C CA . ARG A 1 202 ? 10.657 -19.023 -11.884 1.00 93.62 202 ARG A CA 1
ATOM 1631 C C . ARG A 1 202 ? 11.872 -18.566 -12.693 1.00 93.62 202 ARG A C 1
ATOM 1633 O O . ARG A 1 202 ? 12.749 -17.867 -12.190 1.00 93.62 202 ARG A O 1
ATOM 1640 N N . VAL A 1 203 ? 11.897 -18.938 -13.971 1.00 97.25 203 VAL A N 1
ATOM 1641 C CA . VAL A 1 203 ? 12.855 -18.381 -14.932 1.00 97.25 203 VAL A CA 1
ATOM 1642 C C . VAL A 1 203 ? 12.433 -16.950 -15.221 1.00 97.25 203 VAL A C 1
ATOM 1644 O O . VAL A 1 203 ? 11.363 -16.757 -15.787 1.00 97.25 203 VAL A O 1
ATOM 1647 N N . PHE A 1 204 ? 13.238 -15.957 -14.843 1.00 98.00 204 PHE A N 1
ATOM 1648 C CA . PHE A 1 204 ? 13.020 -14.592 -15.315 1.00 98.00 204 PHE A CA 1
ATOM 1649 C C . PHE A 1 204 ? 13.376 -14.559 -16.801 1.00 98.00 204 PHE A C 1
ATOM 1651 O O . PHE A 1 204 ? 14.456 -15.024 -17.165 1.00 98.00 204 PHE A O 1
ATOM 1658 N N . LYS A 1 205 ? 12.438 -14.112 -17.645 1.00 98.62 205 LYS A N 1
ATOM 1659 C CA . LYS A 1 205 ? 12.578 -14.119 -19.107 1.00 98.62 205 LYS A CA 1
ATOM 1660 C C . LYS A 1 205 ? 12.988 -12.753 -19.633 1.00 98.62 205 LYS A C 1
ATOM 1662 O O . LYS A 1 205 ? 12.508 -11.729 -19.146 1.00 98.62 205 LYS A O 1
ATOM 1667 N N . LEU A 1 206 ? 13.804 -12.724 -20.686 1.00 98.75 206 LEU A N 1
ATOM 1668 C CA . LEU A 1 206 ? 14.214 -11.462 -21.312 1.00 98.75 206 LEU A CA 1
ATOM 1669 C C . LEU A 1 206 ? 13.002 -10.735 -21.905 1.00 98.75 206 LEU A C 1
ATOM 1671 O O . LEU A 1 206 ? 12.943 -9.508 -21.898 1.00 98.75 206 LEU A O 1
ATOM 1675 N N . GLU A 1 207 ? 12.011 -11.496 -22.367 1.00 98.62 207 GLU A N 1
ATOM 1676 C CA . GLU A 1 207 ? 10.750 -10.952 -22.860 1.00 98.62 207 GLU A CA 1
ATOM 1677 C C . GLU A 1 207 ? 9.956 -10.226 -21.768 1.00 98.62 207 GLU A C 1
ATOM 1679 O O . GLU A 1 207 ? 9.402 -9.162 -22.024 1.00 98.62 207 GLU A O 1
ATOM 1684 N N . TRP A 1 208 ? 9.984 -10.713 -20.525 1.00 98.69 208 TRP A N 1
ATOM 1685 C CA . TRP A 1 208 ? 9.326 -10.030 -19.410 1.00 98.69 208 TRP A CA 1
ATOM 1686 C C . TRP A 1 208 ? 9.969 -8.683 -19.096 1.00 98.69 208 TRP A C 1
ATOM 1688 O O . TRP A 1 208 ? 9.261 -7.735 -18.774 1.00 98.69 208 TRP A O 1
ATOM 1698 N N . LEU A 1 209 ? 11.292 -8.551 -19.242 1.00 98.88 209 LEU A N 1
ATOM 1699 C CA . LEU A 1 209 ? 11.938 -7.242 -19.130 1.00 98.88 209 LEU A CA 1
ATOM 1700 C C . LEU A 1 209 ? 11.438 -6.282 -20.221 1.00 98.88 209 LEU A C 1
ATOM 1702 O O . LEU A 1 209 ? 11.136 -5.132 -19.915 1.00 98.88 209 LEU A O 1
ATOM 1706 N N . LYS A 1 210 ? 11.306 -6.743 -21.472 1.00 98.88 210 LYS A N 1
ATOM 1707 C CA . LYS A 1 210 ? 10.789 -5.903 -22.567 1.00 98.88 210 LYS A CA 1
ATOM 1708 C C . LYS A 1 210 ? 9.345 -5.473 -22.316 1.00 98.88 210 LYS A C 1
ATOM 1710 O O . LYS A 1 210 ? 9.032 -4.291 -22.440 1.00 98.88 210 LYS A O 1
ATOM 1715 N N . GLN A 1 211 ? 8.494 -6.412 -21.910 1.00 98.81 211 GLN A N 1
ATOM 1716 C CA . GLN A 1 211 ? 7.107 -6.145 -21.533 1.00 98.81 211 GLN A CA 1
ATOM 1717 C C . GLN A 1 211 ? 7.021 -5.135 -20.381 1.00 98.81 211 GLN A C 1
ATOM 1719 O O . GLN A 1 211 ? 6.268 -4.169 -20.478 1.00 98.81 211 GLN A O 1
ATOM 1724 N N . LEU A 1 212 ? 7.847 -5.296 -19.339 1.00 98.88 212 LEU A N 1
ATOM 1725 C CA . LEU A 1 212 ? 7.921 -4.362 -18.214 1.00 98.88 212 LEU A CA 1
ATOM 1726 C C . LEU A 1 212 ? 8.330 -2.952 -18.666 1.00 98.88 212 LEU A C 1
ATOM 1728 O O . LEU A 1 212 ? 7.702 -1.973 -18.275 1.00 98.88 212 LEU A O 1
ATOM 1732 N N . THR A 1 213 ? 9.356 -2.830 -19.513 1.00 98.69 213 THR A N 1
ATOM 1733 C CA . THR A 1 213 ? 9.757 -1.520 -20.050 1.00 98.69 213 THR A CA 1
ATOM 1734 C C . THR A 1 213 ? 8.668 -0.890 -20.920 1.00 98.69 213 THR A C 1
ATOM 1736 O O . THR A 1 213 ? 8.468 0.319 -20.856 1.00 98.69 213 THR A O 1
ATOM 1739 N N . SER A 1 214 ? 7.928 -1.703 -21.684 1.00 98.44 214 SER A N 1
ATOM 1740 C CA . SER A 1 214 ? 6.832 -1.234 -22.537 1.00 98.44 214 SER A CA 1
ATOM 1741 C C . SER A 1 214 ? 5.662 -0.701 -21.715 1.00 98.44 214 SER A C 1
ATOM 1743 O O . SER A 1 214 ? 5.215 0.413 -21.958 1.00 98.44 214 SER A O 1
ATOM 1745 N N . VAL A 1 215 ? 5.199 -1.448 -20.707 1.00 98.56 215 VAL A N 1
ATOM 1746 C CA . VAL A 1 215 ? 4.068 -1.007 -19.872 1.00 98.56 215 VAL A CA 1
ATOM 1747 C C . VAL A 1 215 ? 4.423 0.223 -19.035 1.00 98.56 215 VAL A C 1
ATOM 1749 O O . VAL A 1 215 ? 3.579 1.089 -18.830 1.00 98.56 215 VAL A O 1
ATOM 1752 N N . VAL A 1 216 ? 5.679 0.356 -18.594 1.00 98.31 216 VAL A N 1
ATOM 1753 C CA . VAL A 1 216 ? 6.154 1.573 -17.916 1.00 98.31 216 VAL A CA 1
ATOM 1754 C C . VAL A 1 216 ? 6.171 2.774 -18.868 1.00 98.31 216 VAL A C 1
ATOM 1756 O O . VAL A 1 216 ? 5.814 3.880 -18.459 1.00 98.31 216 VAL A O 1
ATOM 1759 N N . ASP A 1 217 ? 6.546 2.586 -20.136 1.00 96.62 217 ASP A N 1
ATOM 1760 C CA . ASP A 1 217 ? 6.443 3.643 -21.149 1.00 96.62 217 ASP A CA 1
ATOM 1761 C C . ASP A 1 217 ? 4.983 4.032 -21.411 1.00 96.62 217 ASP A C 1
ATOM 1763 O O . ASP A 1 217 ? 4.686 5.226 -21.457 1.00 96.62 217 ASP A O 1
ATOM 1767 N N . ASP A 1 218 ? 4.066 3.068 -21.506 1.00 96.88 218 ASP A N 1
ATOM 1768 C CA . ASP A 1 218 ? 2.639 3.352 -21.681 1.00 96.88 218 ASP A CA 1
ATOM 1769 C C . ASP A 1 218 ? 2.069 4.119 -20.477 1.00 96.88 218 ASP A C 1
ATOM 1771 O O . ASP A 1 218 ? 1.429 5.158 -20.642 1.00 96.88 218 ASP A O 1
ATOM 1775 N N . LEU A 1 219 ? 2.369 3.700 -19.247 1.00 96.88 219 LEU A N 1
ATOM 1776 C CA . LEU A 1 219 ? 1.941 4.432 -18.051 1.00 96.88 219 LEU A CA 1
ATOM 1777 C C . LEU A 1 219 ? 2.480 5.872 -18.050 1.00 96.88 219 LEU A C 1
ATOM 1779 O O . LEU A 1 219 ? 1.710 6.828 -17.939 1.00 96.88 219 LEU A O 1
ATOM 1783 N N . ASN A 1 220 ? 3.793 6.045 -18.220 1.00 95.62 220 ASN A N 1
ATOM 1784 C CA . ASN A 1 220 ? 4.440 7.349 -18.061 1.00 95.62 220 ASN A CA 1
ATOM 1785 C C . ASN A 1 220 ? 4.169 8.302 -19.233 1.00 95.62 220 ASN A C 1
ATOM 1787 O O . ASN A 1 220 ? 3.868 9.479 -19.027 1.00 95.62 220 ASN A O 1
ATOM 1791 N N . LEU A 1 221 ? 4.337 7.819 -20.464 1.00 93.81 221 LEU A N 1
ATOM 1792 C CA . LEU A 1 221 ? 4.355 8.652 -21.668 1.00 93.81 221 LEU A CA 1
ATOM 1793 C C . LEU A 1 221 ? 2.969 8.762 -22.297 1.00 93.81 221 LEU A C 1
ATOM 1795 O O . LEU A 1 221 ? 2.579 9.849 -22.727 1.00 93.81 221 LEU A O 1
ATOM 1799 N N . LYS A 1 222 ? 2.226 7.651 -22.337 1.00 95.19 222 LYS A N 1
ATOM 1800 C CA . LYS A 1 222 ? 0.900 7.610 -22.951 1.00 95.19 222 LYS A CA 1
ATOM 1801 C C . LYS A 1 222 ? -0.180 8.074 -21.977 1.00 95.19 222 LYS A C 1
ATOM 1803 O O . LYS A 1 222 ? -1.006 8.888 -22.375 1.00 95.19 222 LYS A O 1
ATOM 1808 N N . HIS A 1 223 ? -0.133 7.642 -20.716 1.00 95.62 223 HIS A N 1
ATOM 1809 C CA . HIS A 1 223 ? -1.188 7.926 -19.733 1.00 95.62 223 HIS A CA 1
ATOM 1810 C C . HIS A 1 223 ? -0.870 9.025 -18.713 1.00 95.62 223 HIS A C 1
ATOM 1812 O O . HIS A 1 223 ? -1.767 9.476 -17.999 1.00 95.62 223 HIS A O 1
ATOM 1818 N N . GLY A 1 224 ? 0.378 9.498 -18.653 1.00 95.00 224 GLY A N 1
ATOM 1819 C CA . GLY A 1 224 ? 0.768 10.574 -17.737 1.00 95.00 224 GLY A CA 1
ATOM 1820 C C . GLY A 1 224 ? 0.787 10.144 -16.266 1.00 95.00 224 GLY A C 1
ATOM 1821 O O . GLY A 1 224 ? 0.601 10.975 -15.377 1.00 95.00 224 GLY A O 1
ATOM 1822 N N . VAL A 1 225 ? 0.999 8.854 -16.003 1.00 94.25 225 VAL A N 1
ATOM 1823 C CA . VAL A 1 225 ? 0.970 8.233 -14.674 1.00 94.25 225 VAL A CA 1
ATOM 1824 C C . VAL A 1 225 ? 2.336 7.631 -14.350 1.00 94.25 225 VAL A C 1
ATOM 1826 O O . VAL A 1 225 ? 2.923 6.937 -15.180 1.00 94.25 225 VAL A O 1
ATOM 1829 N N . MET A 1 226 ? 2.833 7.852 -13.132 1.00 94.06 226 MET A N 1
ATOM 1830 C CA . MET A 1 226 ? 3.945 7.073 -12.576 1.00 94.06 226 MET A CA 1
ATOM 1831 C C . MET A 1 226 ? 3.435 6.038 -11.589 1.00 94.06 226 MET A C 1
ATOM 1833 O O . MET A 1 226 ? 2.597 6.351 -10.743 1.00 94.06 226 MET A O 1
ATOM 1837 N N . HIS A 1 227 ? 3.977 4.825 -11.664 1.00 96.25 227 HIS A N 1
ATOM 1838 C CA . HIS A 1 227 ? 3.674 3.762 -10.719 1.00 96.25 227 HIS A CA 1
ATOM 1839 C C . HIS A 1 227 ? 4.325 4.008 -9.351 1.00 96.25 227 HIS A C 1
ATOM 1841 O O . HIS A 1 227 ? 3.700 3.752 -8.324 1.00 96.25 227 HIS A O 1
ATOM 1847 N N . GLN A 1 228 ? 5.569 4.501 -9.335 1.00 94.25 228 GLN A N 1
ATOM 1848 C CA . GLN A 1 228 ? 6.377 4.881 -8.165 1.00 94.25 228 GLN A CA 1
ATOM 1849 C C . GLN A 1 228 ? 6.775 3.748 -7.206 1.00 94.25 228 GLN A C 1
ATOM 1851 O O . GLN A 1 228 ? 7.366 3.997 -6.147 1.00 94.25 228 GLN A O 1
ATOM 1856 N N . ASP A 1 229 ? 6.483 2.499 -7.575 1.00 93.62 229 ASP A N 1
ATOM 1857 C CA . ASP A 1 229 ? 6.891 1.312 -6.817 1.00 93.62 229 ASP A CA 1
ATOM 1858 C C . ASP A 1 229 ? 7.077 0.069 -7.703 1.00 93.62 229 ASP A C 1
ATOM 1860 O O . ASP A 1 229 ? 6.653 -1.038 -7.370 1.00 93.62 229 ASP A O 1
ATOM 1864 N N . ILE A 1 230 ? 7.721 0.242 -8.861 1.00 97.88 230 ILE A N 1
ATOM 1865 C CA . ILE A 1 230 ? 8.125 -0.894 -9.697 1.00 97.88 230 ILE A CA 1
ATOM 1866 C C . ILE A 1 230 ? 9.157 -1.728 -8.926 1.00 97.88 230 ILE A C 1
ATOM 1868 O O . ILE A 1 230 ? 10.276 -1.275 -8.659 1.00 97.88 230 ILE A O 1
ATOM 1872 N N . ALA A 1 231 ? 8.762 -2.940 -8.533 1.00 96.38 231 ALA A N 1
ATOM 1873 C CA . ALA A 1 231 ? 9.527 -3.835 -7.668 1.00 96.38 231 ALA A CA 1
ATOM 1874 C C . ALA A 1 231 ? 9.166 -5.308 -7.927 1.00 96.38 231 ALA A C 1
ATOM 1876 O O . ALA A 1 231 ? 8.029 -5.579 -8.304 1.00 96.38 231 ALA A O 1
ATOM 1877 N N . PRO A 1 232 ? 10.048 -6.285 -7.633 1.00 96.69 232 PRO A N 1
ATOM 1878 C CA . PRO A 1 232 ? 9.743 -7.711 -7.822 1.00 96.69 232 PRO A CA 1
ATOM 1879 C C . PRO A 1 232 ? 8.486 -8.202 -7.078 1.00 96.69 232 PRO A C 1
ATOM 1881 O O . PRO A 1 232 ? 7.808 -9.113 -7.552 1.00 96.69 232 PRO A O 1
ATOM 1884 N N . ARG A 1 233 ? 8.152 -7.582 -5.938 1.00 94.12 233 ARG A N 1
ATOM 1885 C CA . ARG A 1 233 ? 6.926 -7.850 -5.162 1.00 94.12 233 ARG A CA 1
ATOM 1886 C C . ARG A 1 233 ? 5.637 -7.351 -5.828 1.00 94.12 233 ARG A C 1
ATOM 1888 O O . ARG A 1 233 ? 4.574 -7.863 -5.517 1.00 94.12 233 ARG A O 1
ATOM 1895 N N . ASN A 1 234 ? 5.744 -6.418 -6.774 1.00 97.31 234 ASN A N 1
ATOM 1896 C CA . ASN A 1 234 ? 4.623 -5.816 -7.508 1.00 97.31 234 ASN A CA 1
ATOM 1897 C C . ASN A 1 234 ? 4.547 -6.338 -8.956 1.00 97.31 234 ASN A C 1
ATOM 1899 O O . ASN A 1 234 ? 3.961 -5.712 -9.839 1.00 97.31 234 ASN A O 1
ATOM 1903 N N . LEU A 1 235 ? 5.170 -7.497 -9.212 1.00 98.12 235 LEU A N 1
ATOM 1904 C CA . LEU A 1 235 ? 5.194 -8.161 -10.511 1.00 98.12 235 LEU A CA 1
ATOM 1905 C C . LEU A 1 235 ? 4.665 -9.587 -10.389 1.00 98.12 235 LEU A C 1
ATOM 1907 O O . LEU A 1 235 ? 5.147 -10.382 -9.581 1.00 98.12 235 LEU A O 1
ATOM 1911 N N . LEU A 1 236 ? 3.695 -9.920 -11.230 1.00 98.19 236 LEU A N 1
ATOM 1912 C CA . LEU A 1 236 ? 3.101 -11.247 -11.372 1.00 98.19 236 LEU A CA 1
ATOM 1913 C C . LEU A 1 236 ? 3.400 -11.791 -12.770 1.00 98.19 236 LEU A C 1
ATOM 1915 O O . LEU A 1 236 ? 3.862 -11.063 -13.644 1.00 98.19 236 LEU A O 1
ATOM 1919 N N . VAL A 1 237 ? 3.151 -13.080 -12.986 1.00 98.06 237 VAL A N 1
ATOM 1920 C CA . VAL A 1 237 ? 3.171 -13.668 -14.331 1.00 98.06 237 VAL A CA 1
ATOM 1921 C C . VAL A 1 237 ? 1.871 -14.416 -14.519 1.00 98.06 237 VAL A C 1
ATOM 1923 O O . VAL A 1 237 ? 1.530 -15.268 -13.698 1.00 98.06 237 VAL A O 1
ATOM 1926 N N . ASP A 1 238 ? 1.153 -14.085 -15.581 1.00 96.94 238 ASP A N 1
ATOM 1927 C CA . ASP A 1 238 ? -0.057 -14.796 -15.958 1.00 96.94 238 ASP A CA 1
ATOM 1928 C C . ASP A 1 238 ? 0.316 -16.206 -16.442 1.00 96.94 238 ASP A C 1
ATOM 1930 O O . ASP A 1 238 ? 1.018 -16.342 -17.445 1.00 96.94 238 ASP A O 1
ATOM 1934 N N . PRO A 1 239 ? -0.139 -17.278 -15.773 1.00 95.19 239 PRO A N 1
ATOM 1935 C CA . PRO A 1 239 ? 0.187 -18.641 -16.186 1.00 95.19 239 PRO A CA 1
ATOM 1936 C C . PRO A 1 239 ? -0.426 -19.036 -17.537 1.00 95.19 239 PRO A C 1
ATOM 1938 O O . PRO A 1 239 ? 0.011 -20.022 -18.125 1.00 95.19 239 PRO A O 1
ATOM 1941 N N . SER A 1 240 ? -1.458 -18.327 -18.005 1.00 95.38 240 SER A N 1
ATOM 1942 C CA . SER A 1 240 ? -2.163 -18.644 -19.249 1.00 95.38 240 SER A CA 1
ATOM 1943 C C . SER A 1 240 ? -1.520 -17.995 -20.472 1.00 95.38 240 SER A C 1
ATOM 1945 O O . SER A 1 240 ? -1.423 -18.630 -21.521 1.00 95.38 240 SER A O 1
ATOM 1947 N N . THR A 1 241 ? -1.052 -16.754 -20.330 1.00 96.94 241 THR A N 1
ATOM 1948 C CA . THR A 1 241 ? -0.446 -15.979 -21.421 1.00 96.94 241 THR A CA 1
ATOM 1949 C C . THR A 1 241 ? 1.074 -15.901 -21.338 1.00 96.94 241 THR A C 1
ATOM 1951 O O . THR A 1 241 ? 1.702 -15.515 -22.317 1.00 96.94 241 THR A O 1
ATOM 1954 N N . ASP A 1 242 ? 1.666 -16.282 -20.200 1.00 97.56 242 ASP A N 1
ATOM 1955 C CA . ASP A 1 242 ? 3.098 -16.152 -19.909 1.00 97.56 242 ASP A CA 1
ATOM 1956 C C . ASP A 1 242 ? 3.600 -14.694 -19.955 1.00 97.56 242 ASP A C 1
ATOM 1958 O O . ASP A 1 242 ? 4.789 -14.430 -20.135 1.00 97.56 242 ASP A O 1
ATOM 1962 N N . ASN A 1 243 ? 2.693 -13.733 -19.754 1.00 98.38 243 ASN A N 1
ATOM 1963 C CA . ASN A 1 243 ? 3.003 -12.310 -19.692 1.00 98.38 243 ASN A CA 1
ATOM 1964 C C . ASN A 1 243 ? 3.337 -11.871 -18.269 1.00 98.38 243 ASN A C 1
ATOM 1966 O O . ASN A 1 243 ? 2.688 -12.295 -17.309 1.00 98.38 243 ASN A O 1
ATOM 1970 N N . ILE A 1 244 ? 4.299 -10.955 -18.134 1.00 98.56 244 ILE A N 1
ATOM 1971 C CA . ILE A 1 244 ? 4.491 -10.237 -16.873 1.00 98.56 244 ILE A CA 1
ATOM 1972 C C . ILE A 1 244 ? 3.350 -9.241 -16.671 1.00 98.56 244 ILE A C 1
ATOM 1974 O O . ILE A 1 244 ? 2.942 -8.562 -17.613 1.00 98.56 244 ILE A O 1
ATOM 1978 N N . LEU A 1 245 ? 2.848 -9.143 -15.445 1.00 98.75 245 LEU A N 1
ATOM 1979 C CA . LEU A 1 245 ? 1.779 -8.231 -15.061 1.00 98.75 245 LEU A CA 1
ATOM 1980 C C . LEU A 1 245 ? 2.255 -7.313 -13.933 1.00 98.75 245 LEU A C 1
ATOM 1982 O O . LEU A 1 245 ? 2.782 -7.791 -12.927 1.00 98.75 245 LEU A O 1
ATOM 1986 N N . VAL A 1 246 ? 2.030 -6.012 -14.086 1.00 98.56 246 VAL A N 1
ATOM 1987 C CA . VAL A 1 246 ? 2.210 -5.001 -13.037 1.00 98.56 246 VAL A CA 1
ATOM 1988 C C . VAL A 1 246 ? 0.910 -4.857 -12.244 1.00 98.56 246 VAL A C 1
ATOM 1990 O O . VAL A 1 246 ? -0.185 -4.911 -12.813 1.00 98.56 246 VAL A O 1
ATOM 1993 N N . PHE A 1 247 ? 1.024 -4.694 -10.929 1.00 96.44 247 PHE A N 1
ATOM 1994 C CA . PHE A 1 247 ? -0.101 -4.460 -10.025 1.00 96.44 247 PHE A CA 1
ATOM 1995 C C . PHE A 1 247 ? 0.342 -3.622 -8.817 1.00 96.44 247 PHE A C 1
ATOM 1997 O O . PHE A 1 247 ? 1.531 -3.382 -8.647 1.00 96.44 247 PHE A O 1
ATOM 2004 N N . ASP A 1 248 ? -0.615 -3.258 -7.958 1.00 90.62 248 ASP A N 1
ATOM 2005 C CA . ASP A 1 248 ? -0.405 -2.459 -6.737 1.00 90.62 248 ASP A CA 1
ATOM 2006 C C . ASP A 1 248 ? -0.084 -0.981 -7.014 1.00 90.62 248 ASP A C 1
ATOM 2008 O O . ASP A 1 248 ? 1.017 -0.488 -6.789 1.00 90.62 248 ASP A O 1
ATOM 2012 N N . PHE A 1 249 ? -1.101 -0.246 -7.469 1.00 92.94 249 PHE A N 1
ATOM 2013 C CA . PHE A 1 249 ? -1.002 1.175 -7.822 1.00 92.94 249 PHE A CA 1
ATOM 2014 C C . PHE A 1 249 ? -1.149 2.109 -6.601 1.00 92.94 249 PHE A C 1
ATOM 2016 O O . PHE A 1 249 ? -1.532 3.273 -6.722 1.00 92.94 249 PHE A O 1
ATOM 2023 N N . ASN A 1 250 ? -0.870 1.608 -5.397 1.00 82.25 250 ASN A N 1
ATOM 2024 C CA . ASN A 1 250 ? -1.089 2.297 -4.121 1.00 82.25 250 ASN A CA 1
ATOM 2025 C C . ASN A 1 250 ? -0.191 3.535 -3.905 1.00 82.25 250 ASN A C 1
ATOM 2027 O O . ASN A 1 250 ? -0.555 4.424 -3.136 1.00 82.25 250 ASN A O 1
ATOM 2031 N N . TYR A 1 251 ? 0.964 3.590 -4.573 1.00 85.50 251 TYR A N 1
ATOM 2032 C CA . TYR A 1 251 ? 1.874 4.741 -4.623 1.00 85.50 251 TYR A CA 1
ATOM 2033 C C . TYR A 1 251 ? 1.793 5.495 -5.951 1.00 85.50 251 TYR A C 1
ATOM 2035 O O . TYR A 1 251 ? 2.538 6.447 -6.163 1.00 85.50 251 TYR A O 1
ATOM 2043 N N . SER A 1 252 ? 0.928 5.076 -6.871 1.00 90.31 252 SER A N 1
ATOM 2044 C CA . SER A 1 252 ? 0.885 5.661 -8.203 1.00 90.31 252 SER A CA 1
ATOM 2045 C C . SER A 1 252 ? 0.284 7.063 -8.190 1.00 90.31 252 SER A C 1
ATOM 2047 O O . SER A 1 252 ? -0.601 7.381 -7.398 1.00 90.31 252 SER A O 1
ATOM 2049 N N . GLY A 1 253 ? 0.772 7.917 -9.085 1.00 88.75 253 GLY A N 1
ATOM 2050 C CA . GLY A 1 253 ? 0.405 9.328 -9.125 1.00 88.75 253 GLY A CA 1
ATOM 2051 C C . GLY A 1 253 ? 0.393 9.884 -10.541 1.00 88.75 253 GLY A C 1
ATOM 2052 O O . GLY A 1 253 ? 1.098 9.402 -11.428 1.00 88.75 253 GLY A O 1
ATOM 2053 N N . ARG A 1 254 ? -0.411 10.930 -10.750 1.00 90.06 254 ARG A N 1
ATOM 2054 C CA . ARG A 1 254 ? -0.386 11.731 -11.983 1.00 90.06 254 ARG A CA 1
ATOM 2055 C C . ARG A 1 254 ? 0.925 12.500 -12.029 1.00 90.06 254 ARG A C 1
ATOM 2057 O O . ARG A 1 254 ? 1.239 13.199 -11.070 1.00 90.06 254 ARG A O 1
ATOM 2064 N N . ILE A 1 255 ? 1.657 12.427 -13.134 1.00 90.44 255 ILE A N 1
ATOM 2065 C CA . ILE A 1 255 ? 2.893 13.194 -13.317 1.00 90.44 255 ILE A CA 1
ATOM 2066 C C . ILE A 1 255 ? 2.614 14.685 -13.066 1.00 90.44 255 ILE A C 1
ATOM 2068 O O . ILE A 1 255 ? 1.662 15.258 -13.599 1.00 90.44 255 ILE A O 1
ATOM 2072 N N . GLY A 1 256 ? 3.413 15.300 -12.196 1.00 83.00 256 GLY A N 1
ATOM 2073 C CA . GLY A 1 256 ? 3.265 16.702 -11.783 1.00 83.00 256 GLY A CA 1
ATOM 2074 C C . GLY A 1 256 ? 2.016 17.016 -10.942 1.00 83.00 256 GLY A C 1
ATOM 2075 O O . GLY A 1 256 ? 1.738 18.187 -10.700 1.00 83.00 256 GLY A O 1
ATOM 2076 N N . GLY A 1 257 ? 1.250 16.006 -10.517 1.00 79.94 257 GLY A N 1
ATOM 2077 C CA . GLY A 1 257 ? 0.029 16.152 -9.724 1.00 79.94 257 GLY A CA 1
ATOM 2078 C C . GLY A 1 257 ? 0.139 15.591 -8.303 1.00 79.94 257 GLY A C 1
ATOM 2079 O O . GLY A 1 257 ? 1.195 15.151 -7.855 1.00 79.94 257 GLY A O 1
ATOM 2080 N N . ILE A 1 258 ? -0.994 15.591 -7.596 1.00 67.62 258 ILE A N 1
ATOM 2081 C CA . ILE A 1 258 ? -1.118 15.022 -6.245 1.00 67.62 258 ILE A CA 1
ATOM 2082 C C . ILE A 1 258 ? -0.708 13.541 -6.249 1.00 67.62 258 ILE A C 1
ATOM 2084 O O . ILE A 1 258 ? -1.181 12.770 -7.092 1.00 67.62 258 ILE A O 1
ATOM 2088 N N . GLY A 1 259 ? 0.143 13.170 -5.289 1.00 68.31 259 GLY A N 1
ATOM 2089 C CA . GLY A 1 259 ? 0.676 11.821 -5.104 1.00 68.31 259 GLY A CA 1
ATOM 2090 C C . GLY A 1 259 ? 1.930 11.503 -5.925 1.00 68.31 259 GLY A C 1
ATOM 2091 O O . GLY A 1 259 ? 2.475 10.419 -5.755 1.00 68.31 259 GLY A O 1
ATOM 2092 N N . HIS A 1 260 ? 2.401 12.399 -6.804 1.00 81.44 260 HIS A N 1
ATOM 2093 C CA . HIS A 1 260 ? 3.638 12.207 -7.569 1.00 81.44 260 HIS A CA 1
ATOM 2094 C C . HIS A 1 260 ? 4.864 12.763 -6.839 1.00 81.44 260 HIS A C 1
ATOM 2096 O O . HIS A 1 260 ? 5.016 13.973 -6.675 1.00 81.44 260 HIS A O 1
ATOM 2102 N N . ILE A 1 261 ? 5.768 11.858 -6.472 1.00 79.88 261 ILE A N 1
ATOM 2103 C CA . ILE A 1 261 ? 7.051 12.123 -5.825 1.00 79.88 261 ILE A CA 1
ATOM 2104 C C . ILE A 1 261 ? 8.140 11.957 -6.886 1.00 79.88 261 ILE A C 1
ATOM 2106 O O . ILE A 1 261 ? 8.404 10.846 -7.346 1.00 79.88 261 ILE A O 1
ATOM 2110 N N . GLY A 1 262 ? 8.791 13.056 -7.278 1.00 79.94 262 GLY A N 1
ATOM 2111 C CA . GLY A 1 262 ? 9.750 13.059 -8.391 1.00 79.94 262 GLY A CA 1
ATOM 2112 C C . GLY A 1 262 ? 10.939 12.114 -8.190 1.00 79.94 262 GLY A C 1
ATOM 2113 O O . GLY A 1 262 ? 11.470 11.558 -9.149 1.00 79.94 262 GLY A O 1
ATOM 2114 N N . GLU A 1 263 ? 11.333 11.871 -6.941 1.00 83.44 263 GLU A N 1
ATOM 2115 C CA . GLU A 1 263 ? 12.394 10.932 -6.591 1.00 83.44 263 GLU A CA 1
ATOM 2116 C C . GLU A 1 263 ? 11.984 9.468 -6.814 1.00 83.44 263 GLU A C 1
ATOM 2118 O O . GLU A 1 263 ? 12.857 8.615 -6.973 1.00 83.44 263 GLU A O 1
ATOM 2123 N N . ARG A 1 264 ? 10.687 9.136 -6.856 1.00 84.31 264 ARG A N 1
ATOM 2124 C CA . ARG A 1 264 ? 10.175 7.775 -7.105 1.00 84.31 264 ARG A CA 1
ATOM 2125 C C . ARG A 1 264 ? 9.949 7.503 -8.598 1.00 84.31 264 ARG A C 1
ATOM 2127 O O . ARG A 1 264 ? 8.895 7.045 -9.019 1.00 84.31 264 ARG A O 1
ATOM 2134 N N . ASP A 1 265 ? 10.976 7.760 -9.397 1.00 91.50 265 ASP A N 1
ATOM 2135 C CA . ASP A 1 265 ? 10.961 7.583 -10.853 1.00 91.50 265 ASP A CA 1
ATOM 2136 C C . ASP A 1 265 ? 10.877 6.091 -11.272 1.00 91.50 265 ASP A C 1
ATOM 2138 O O . ASP A 1 265 ? 11.629 5.241 -10.784 1.00 91.50 265 ASP A O 1
ATOM 2142 N N . ASP A 1 266 ? 9.978 5.760 -12.207 1.00 96.56 266 ASP A N 1
ATOM 2143 C CA . ASP A 1 266 ? 9.759 4.374 -12.657 1.00 96.56 266 ASP A CA 1
ATOM 2144 C C . ASP A 1 266 ? 10.927 3.800 -13.471 1.00 96.56 266 ASP A C 1
ATOM 2146 O O . ASP A 1 266 ? 11.169 2.593 -13.423 1.00 96.56 266 ASP A O 1
ATOM 2150 N N . VAL A 1 267 ? 11.696 4.631 -14.189 1.00 96.38 267 VAL A N 1
ATOM 2151 C CA . VAL A 1 267 ? 12.902 4.176 -14.908 1.00 96.38 267 VAL A CA 1
ATOM 2152 C C . VAL A 1 267 ? 13.928 3.694 -13.896 1.00 96.38 267 VAL A C 1
ATOM 2154 O O . VAL A 1 267 ? 14.491 2.606 -14.052 1.00 96.38 267 VAL A O 1
ATOM 2157 N N . LYS A 1 268 ? 14.111 4.459 -12.814 1.00 95.38 268 LYS A N 1
ATOM 2158 C CA . LYS A 1 268 ? 14.894 4.022 -11.656 1.00 95.38 268 LYS A CA 1
ATOM 2159 C C . LYS A 1 268 ? 14.325 2.717 -11.089 1.00 95.38 268 LYS A C 1
ATOM 2161 O O . LYS A 1 268 ? 15.073 1.756 -10.923 1.00 95.38 268 LYS A O 1
ATOM 2166 N N . GLY A 1 269 ? 13.012 2.629 -10.885 1.00 97.00 269 GLY A N 1
ATOM 2167 C CA . GLY A 1 269 ? 12.341 1.412 -10.416 1.00 97.00 269 GLY A CA 1
ATOM 2168 C C . GLY A 1 269 ? 12.650 0.164 -11.257 1.00 97.00 269 GLY A C 1
ATOM 2169 O O . GLY A 1 269 ? 12.996 -0.882 -10.703 1.00 97.00 269 GLY A O 1
ATOM 2170 N N . VAL A 1 270 ? 12.613 0.259 -12.591 1.00 98.50 270 VAL A N 1
ATOM 2171 C CA . VAL A 1 270 ? 12.935 -0.858 -13.502 1.00 98.50 270 VAL A CA 1
ATOM 2172 C C . VAL A 1 270 ? 14.410 -1.263 -13.414 1.00 98.50 270 VAL A C 1
ATOM 2174 O O . VAL A 1 270 ? 14.711 -2.461 -13.398 1.00 98.50 270 VAL A O 1
ATOM 2177 N N . ILE A 1 271 ? 15.337 -0.300 -13.313 1.00 98.25 271 ILE A N 1
ATOM 2178 C CA . ILE A 1 271 ? 16.777 -0.579 -13.166 1.00 98.25 271 ILE A CA 1
ATOM 2179 C C . ILE A 1 271 ? 17.031 -1.413 -11.907 1.00 98.25 271 ILE A C 1
ATOM 2181 O O . ILE A 1 271 ? 17.663 -2.470 -11.980 1.00 98.25 271 ILE A O 1
ATOM 2185 N N . PHE A 1 272 ? 16.499 -0.961 -10.770 1.00 97.69 272 PHE A N 1
ATOM 2186 C CA . PHE A 1 272 ? 16.673 -1.631 -9.482 1.00 97.69 272 PHE A CA 1
ATOM 2187 C C . PHE A 1 272 ? 16.003 -3.006 -9.490 1.00 97.69 272 PHE A C 1
ATOM 2189 O O . PHE A 1 272 ? 16.609 -3.988 -9.076 1.00 97.69 272 PHE A O 1
ATOM 2196 N N . THR A 1 273 ? 14.793 -3.102 -10.043 1.00 98.12 273 THR A N 1
ATOM 2197 C CA . THR A 1 273 ? 14.035 -4.360 -10.146 1.00 98.12 273 THR A CA 1
ATOM 2198 C C . THR A 1 273 ? 14.787 -5.411 -10.949 1.00 98.12 273 THR A C 1
ATOM 2200 O O . THR A 1 273 ? 14.920 -6.552 -10.512 1.00 98.12 273 THR A O 1
ATOM 2203 N N . THR A 1 274 ? 15.324 -5.029 -12.108 1.00 98.31 274 THR A N 1
ATOM 2204 C CA . THR A 1 274 ? 16.061 -5.957 -12.975 1.00 98.31 274 THR A CA 1
ATOM 2205 C C . THR A 1 274 ? 17.351 -6.425 -12.304 1.00 98.31 274 THR A C 1
ATOM 2207 O O . THR A 1 274 ? 17.679 -7.611 -12.363 1.00 98.31 274 THR A O 1
ATOM 2210 N N . TYR A 1 275 ? 18.073 -5.510 -11.646 1.00 98.25 275 TYR A N 1
ATOM 2211 C CA . TYR A 1 275 ? 19.270 -5.852 -10.881 1.00 98.25 275 TYR A CA 1
ATOM 2212 C C . TYR A 1 275 ? 18.942 -6.854 -9.771 1.00 98.25 275 TYR A C 1
ATOM 2214 O O . TYR A 1 275 ? 19.532 -7.931 -9.740 1.00 98.25 275 TYR A O 1
ATOM 2222 N N . GLU A 1 276 ? 17.959 -6.546 -8.926 1.00 96.62 276 GLU A N 1
ATOM 2223 C CA . GLU A 1 276 ? 17.557 -7.383 -7.794 1.00 96.62 276 GLU A CA 1
ATOM 2224 C C . GLU A 1 276 ? 17.114 -8.781 -8.201 1.00 96.62 276 GLU A C 1
ATOM 2226 O O . GLU A 1 276 ? 17.491 -9.747 -7.546 1.00 96.62 276 GLU A O 1
ATOM 2231 N N . ILE A 1 277 ? 16.336 -8.920 -9.277 1.00 97.31 277 ILE A N 1
ATOM 2232 C CA . ILE A 1 277 ? 15.897 -10.242 -9.741 1.00 97.31 277 ILE A CA 1
ATOM 2233 C C . ILE A 1 277 ? 17.107 -11.088 -10.151 1.00 97.31 277 ILE A C 1
ATOM 2235 O O . ILE A 1 277 ? 17.164 -12.276 -9.843 1.00 97.31 277 ILE A O 1
ATOM 2239 N N . ILE A 1 278 ? 18.095 -10.486 -10.819 1.00 98.06 278 ILE A N 1
ATOM 2240 C CA . ILE A 1 278 ? 19.273 -11.197 -11.332 1.00 98.06 278 ILE A CA 1
ATOM 2241 C C . ILE A 1 278 ? 20.266 -11.544 -10.212 1.00 98.06 278 ILE A C 1
ATOM 2243 O O . ILE A 1 278 ? 20.863 -12.626 -10.225 1.00 98.06 278 ILE A O 1
ATOM 2247 N N . THR A 1 279 ? 20.485 -10.633 -9.266 1.00 97.12 279 THR A N 1
ATOM 2248 C CA . THR A 1 279 ? 21.563 -10.724 -8.266 1.00 97.12 279 THR A CA 1
ATOM 2249 C C . THR A 1 279 ? 21.079 -11.136 -6.874 1.00 97.12 279 THR A C 1
ATOM 2251 O O . THR A 1 279 ? 21.900 -11.538 -6.050 1.00 97.12 279 THR A O 1
ATOM 2254 N N . LEU A 1 280 ? 19.767 -11.060 -6.612 1.00 94.88 280 LEU A N 1
ATOM 2255 C CA . LEU A 1 280 ? 19.133 -11.128 -5.285 1.00 94.88 280 LEU A CA 1
ATOM 2256 C C . LEU A 1 280 ? 19.693 -10.122 -4.273 1.00 94.88 280 LEU A C 1
ATOM 2258 O O . LEU A 1 280 ? 19.553 -10.295 -3.061 1.00 94.88 280 LEU A O 1
ATOM 2262 N N . ASP A 1 281 ? 20.325 -9.067 -4.772 1.00 94.62 281 ASP A N 1
ATOM 2263 C CA . ASP A 1 281 ? 20.991 -8.065 -3.969 1.00 94.62 281 ASP A CA 1
ATOM 2264 C C . ASP A 1 281 ? 20.129 -6.801 -3.863 1.00 94.62 281 ASP A C 1
ATOM 2266 O O . ASP A 1 281 ? 19.958 -6.063 -4.832 1.00 94.62 281 ASP A O 1
ATOM 2270 N N . LYS A 1 282 ? 19.576 -6.577 -2.668 1.00 90.62 282 LYS A N 1
ATOM 2271 C CA . LYS A 1 282 ? 18.605 -5.511 -2.377 1.00 90.62 282 LYS A CA 1
ATOM 2272 C C . LYS A 1 282 ? 19.226 -4.245 -1.793 1.00 90.62 282 LYS A C 1
ATOM 2274 O O . LYS A 1 282 ? 18.507 -3.277 -1.562 1.00 90.62 282 LYS A O 1
ATOM 2279 N N . HIS A 1 283 ? 20.541 -4.223 -1.556 1.00 91.06 283 HIS A N 1
ATOM 2280 C CA . HIS A 1 283 ? 21.159 -3.144 -0.776 1.00 91.06 283 HIS A CA 1
ATOM 2281 C C . HIS A 1 283 ? 20.919 -1.757 -1.379 1.00 91.06 283 HIS A C 1
ATOM 2283 O O . HIS A 1 283 ? 20.720 -0.802 -0.637 1.00 91.06 283 HIS A O 1
ATOM 2289 N N . PHE A 1 284 ? 20.898 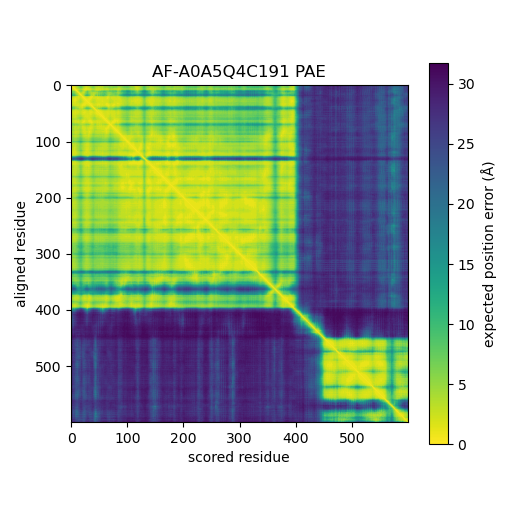-1.645 -2.711 1.00 89.88 284 PHE A N 1
ATOM 2290 C CA . PHE A 1 284 ? 20.619 -0.379 -3.378 1.00 89.88 284 PHE A CA 1
ATOM 2291 C C . PHE A 1 284 ? 19.176 0.082 -3.133 1.00 89.88 284 PHE A C 1
ATOM 2293 O O . PHE A 1 284 ? 18.955 1.262 -2.880 1.00 89.88 284 PHE A O 1
ATOM 2300 N N . ARG A 1 285 ? 18.184 -0.820 -3.166 1.00 86.00 285 ARG A N 1
ATOM 2301 C CA . ARG A 1 285 ? 16.778 -0.456 -2.916 1.00 86.00 285 ARG A CA 1
ATOM 2302 C C . ARG A 1 285 ? 16.499 -0.157 -1.446 1.00 86.00 285 ARG A C 1
ATOM 2304 O O . ARG A 1 285 ? 15.605 0.629 -1.156 1.00 86.00 285 ARG A O 1
ATOM 2311 N N . GLU A 1 286 ? 17.245 -0.766 -0.527 1.00 83.69 286 GLU A N 1
ATOM 2312 C CA . GLU A 1 286 ? 17.139 -0.491 0.913 1.00 83.69 286 GLU A CA 1
ATOM 2313 C C . GLU A 1 286 ? 17.607 0.929 1.282 1.00 83.69 286 GLU A C 1
ATOM 2315 O O . GLU A 1 286 ? 17.221 1.452 2.329 1.00 83.69 286 GLU A O 1
ATOM 2320 N N . VAL A 1 287 ? 18.391 1.587 0.418 1.00 82.69 287 VAL A N 1
ATOM 2321 C CA . VAL A 1 287 ? 18.659 3.026 0.530 1.00 82.69 287 VAL A CA 1
ATOM 2322 C C . VAL A 1 287 ? 17.350 3.790 0.332 1.00 82.69 287 VAL A C 1
ATOM 2324 O O . VAL A 1 287 ? 16.543 3.442 -0.531 1.00 82.69 287 VAL A O 1
ATOM 2327 N N . ARG A 1 288 ? 17.130 4.853 1.115 1.00 73.75 288 ARG A N 1
ATOM 2328 C CA . ARG A 1 288 ? 15.928 5.688 0.984 1.00 73.75 288 ARG A CA 1
ATOM 2329 C C . ARG A 1 288 ? 15.768 6.190 -0.451 1.00 73.75 288 ARG A C 1
ATOM 2331 O O . ARG A 1 288 ? 16.747 6.560 -1.094 1.00 73.75 288 ARG A O 1
ATOM 2338 N N . TYR A 1 289 ? 14.531 6.226 -0.943 1.00 73.25 289 TYR A N 1
ATOM 2339 C CA . TYR A 1 289 ? 14.239 6.505 -2.352 1.00 73.25 289 TYR A CA 1
ATOM 2340 C C . TYR A 1 289 ? 14.801 7.846 -2.852 1.00 73.25 289 TYR A C 1
ATOM 2342 O O . TYR A 1 289 ? 15.169 7.930 -4.019 1.00 73.25 289 TYR A O 1
ATOM 2350 N N . ASP A 1 290 ? 14.919 8.856 -1.988 1.00 72.81 290 ASP A N 1
ATOM 2351 C CA . ASP A 1 290 ? 15.488 10.178 -2.283 1.00 72.81 290 ASP A CA 1
ATOM 2352 C C . ASP A 1 290 ? 17.020 10.177 -2.428 1.00 72.81 290 ASP A C 1
ATOM 2354 O O . ASP A 1 290 ? 17.595 11.086 -3.018 1.00 72.81 290 ASP A O 1
ATOM 235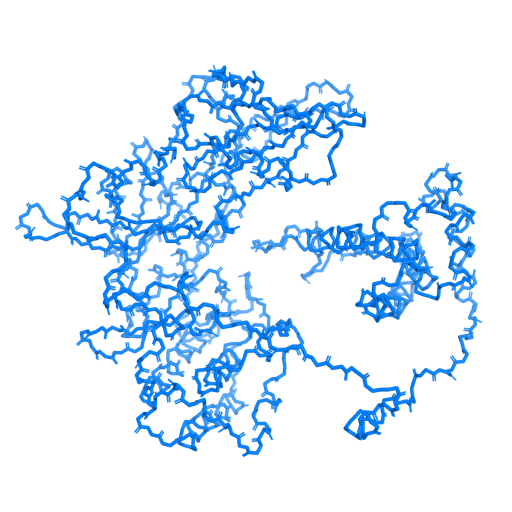8 N N . GLN A 1 291 ? 17.683 9.138 -1.923 1.00 83.56 291 GLN A N 1
ATOM 2359 C CA . GLN A 1 291 ? 19.139 8.968 -1.950 1.00 83.56 291 GLN A CA 1
ATOM 2360 C C . GLN A 1 291 ? 19.596 7.884 -2.935 1.00 83.56 291 GLN A C 1
ATOM 2362 O O . GLN A 1 291 ? 20.793 7.671 -3.111 1.00 83.56 291 GLN A O 1
ATOM 2367 N N . GLN A 1 292 ? 18.658 7.172 -3.559 1.00 85.94 292 GLN A N 1
ATOM 2368 C CA . GLN A 1 292 ? 18.954 6.128 -4.535 1.00 85.94 292 GLN A CA 1
ATOM 2369 C C . GLN A 1 292 ? 19.500 6.726 -5.836 1.00 85.94 292 GLN A C 1
ATOM 2371 O O . GLN A 1 292 ? 18.803 7.490 -6.505 1.00 85.94 292 GLN A O 1
ATOM 2376 N N . ASP A 1 293 ? 20.690 6.287 -6.244 1.00 90.31 293 ASP A N 1
ATOM 2377 C CA . ASP A 1 293 ? 21.312 6.666 -7.513 1.00 90.31 293 ASP A CA 1
ATOM 2378 C C . ASP A 1 293 ? 21.364 5.461 -8.482 1.00 90.31 293 ASP A C 1
ATOM 2380 O O . ASP A 1 293 ? 22.105 4.502 -8.243 1.00 90.31 293 ASP A O 1
ATOM 2384 N N . PRO A 1 294 ? 20.605 5.471 -9.600 1.00 91.81 294 PRO A N 1
ATOM 2385 C CA . PRO A 1 294 ? 20.644 4.383 -10.581 1.00 91.81 294 PRO A CA 1
ATOM 2386 C C . PRO A 1 294 ? 22.011 4.216 -11.256 1.00 91.81 294 PRO A C 1
ATOM 2388 O O . PRO A 1 294 ? 22.315 3.126 -11.754 1.00 91.81 294 PRO A O 1
ATOM 2391 N N . THR A 1 295 ? 22.856 5.252 -11.265 1.00 92.50 295 THR A N 1
ATOM 2392 C CA . THR A 1 295 ? 24.177 5.183 -11.894 1.00 92.50 295 THR A CA 1
ATOM 2393 C C . THR A 1 295 ? 25.124 4.242 -11.152 1.00 92.50 295 THR A C 1
ATOM 2395 O O . THR A 1 295 ? 25.994 3.647 -11.792 1.00 92.50 295 THR A O 1
ATOM 2398 N N . GLU A 1 296 ? 24.907 4.000 -9.854 1.00 92.44 296 GLU A N 1
ATOM 2399 C CA . GLU A 1 296 ? 25.685 3.031 -9.076 1.00 92.44 296 GLU A CA 1
ATOM 2400 C C . GLU A 1 296 ? 25.500 1.602 -9.598 1.00 92.44 296 GLU A C 1
ATOM 2402 O O . GLU A 1 296 ? 26.470 0.855 -9.703 1.00 92.44 296 GLU A O 1
ATOM 2407 N N . ILE A 1 297 ? 24.277 1.241 -10.006 1.00 93.88 297 ILE A N 1
ATOM 2408 C CA . ILE A 1 297 ? 23.951 -0.067 -10.595 1.00 93.88 297 ILE A CA 1
ATOM 2409 C C . ILE A 1 297 ? 24.410 -0.137 -12.056 1.00 93.88 297 ILE A C 1
ATOM 2411 O O . ILE A 1 297 ? 24.979 -1.143 -12.505 1.00 93.88 297 ILE A O 1
ATOM 2415 N N . GLN A 1 298 ? 24.147 0.923 -12.825 1.00 91.56 298 GLN A N 1
ATOM 2416 C CA . GLN A 1 298 ? 24.473 0.966 -14.252 1.00 91.56 298 GLN A CA 1
ATOM 2417 C C . GLN A 1 298 ? 25.989 0.980 -14.495 1.00 91.56 298 GLN A C 1
ATOM 2419 O O . GLN A 1 298 ? 26.457 0.349 -15.446 1.00 91.56 298 GLN A O 1
ATOM 2424 N N . GLY A 1 299 ? 26.750 1.633 -13.611 1.00 90.38 299 GLY A N 1
ATOM 2425 C CA . GLY A 1 299 ? 28.207 1.751 -13.657 1.00 90.38 299 GLY A CA 1
ATOM 2426 C C . GLY A 1 299 ? 28.974 0.488 -13.252 1.00 90.38 299 GLY A C 1
ATOM 2427 O O . GLY A 1 299 ? 30.189 0.425 -13.451 1.00 90.38 299 GLY A O 1
ATOM 2428 N N . LEU A 1 300 ? 28.304 -0.543 -12.722 1.00 93.50 300 LEU A N 1
ATOM 2429 C CA . LEU A 1 300 ? 28.957 -1.811 -12.387 1.00 93.50 300 LEU A CA 1
ATOM 2430 C C . LEU A 1 300 ? 29.539 -2.476 -13.639 1.00 93.50 300 LEU A C 1
ATOM 2432 O O . LEU A 1 300 ? 28.847 -2.679 -14.638 1.00 93.50 300 LEU A O 1
ATOM 2436 N N . ALA A 1 301 ? 30.802 -2.906 -13.572 1.00 89.81 301 ALA A N 1
ATOM 2437 C CA . ALA A 1 301 ? 31.453 -3.590 -14.692 1.00 89.81 301 ALA A CA 1
ATOM 2438 C C . ALA A 1 301 ? 30.697 -4.870 -15.098 1.00 89.81 301 ALA A C 1
ATOM 2440 O O . ALA A 1 301 ? 30.454 -5.109 -16.281 1.00 89.81 301 ALA A O 1
ATOM 2441 N N . ALA A 1 302 ? 30.241 -5.652 -14.117 1.00 91.00 302 ALA A N 1
ATOM 2442 C CA . ALA A 1 302 ? 29.463 -6.866 -14.325 1.00 91.00 302 ALA A CA 1
ATOM 2443 C C . ALA A 1 302 ? 28.386 -7.024 -13.247 1.00 91.00 302 ALA A C 1
ATOM 2445 O O . ALA A 1 302 ? 28.601 -6.676 -12.086 1.00 91.00 302 ALA A O 1
ATOM 2446 N N . TRP A 1 303 ? 27.243 -7.589 -13.635 1.00 96.88 303 TRP A N 1
ATOM 2447 C CA . TRP A 1 303 ? 26.229 -8.061 -12.697 1.00 96.88 303 TRP A CA 1
ATOM 2448 C C . TRP A 1 303 ? 26.455 -9.552 -12.464 1.00 96.88 303 TRP A C 1
ATOM 2450 O O . TRP A 1 303 ? 26.424 -10.349 -13.405 1.00 96.88 303 TRP A O 1
ATOM 2460 N N . HIS A 1 304 ? 26.718 -9.926 -11.216 1.00 95.38 304 HIS A N 1
ATOM 2461 C CA . HIS A 1 304 ? 26.967 -11.314 -10.847 1.00 95.38 304 HIS A CA 1
ATOM 2462 C C . HIS A 1 304 ? 25.628 -11.990 -10.554 1.00 95.38 304 HIS A C 1
ATOM 2464 O O . HIS A 1 304 ? 25.024 -11.737 -9.515 1.00 95.38 304 HIS A O 1
ATOM 2470 N N . LYS A 1 305 ? 25.155 -12.830 -11.484 1.00 97.12 305 LYS A N 1
ATOM 2471 C CA . LYS A 1 305 ? 23.920 -13.605 -11.302 1.00 97.12 305 LYS A CA 1
ATOM 2472 C C . LYS A 1 305 ? 24.010 -14.437 -10.026 1.00 97.12 305 LYS A C 1
ATOM 2474 O O . LYS A 1 305 ? 24.989 -15.167 -9.842 1.00 97.12 305 LYS A O 1
ATOM 2479 N N . HIS A 1 306 ? 22.976 -14.395 -9.194 1.00 97.44 306 HIS A N 1
ATOM 2480 C CA . HIS A 1 306 ? 22.900 -15.277 -8.038 1.00 97.44 306 HIS A CA 1
ATOM 2481 C C . HIS A 1 306 ? 22.812 -16.754 -8.489 1.00 97.44 306 HIS A C 1
ATOM 2483 O O . HIS A 1 306 ? 22.178 -17.044 -9.515 1.00 97.44 306 HIS A O 1
ATOM 2489 N N . PRO A 1 307 ? 23.423 -17.716 -7.768 1.00 95.81 307 PRO A N 1
ATOM 2490 C CA . PRO A 1 307 ? 23.343 -19.138 -8.117 1.00 95.81 307 PRO A CA 1
ATOM 2491 C C . PRO A 1 307 ? 21.906 -19.653 -8.258 1.00 95.81 307 PRO A C 1
ATOM 2493 O O . PRO A 1 307 ? 21.613 -20.342 -9.229 1.00 95.81 307 PRO A O 1
ATOM 2496 N N . ASP A 1 308 ? 21.018 -19.224 -7.359 1.00 94.81 308 ASP A N 1
ATOM 2497 C CA . ASP A 1 308 ? 19.620 -19.683 -7.290 1.00 94.81 308 ASP A CA 1
ATOM 2498 C C . ASP A 1 308 ? 18.682 -19.040 -8.331 1.00 94.81 308 ASP A C 1
ATOM 2500 O O . ASP A 1 308 ? 17.514 -19.408 -8.418 1.00 94.81 308 ASP A O 1
ATOM 2504 N N . VAL A 1 309 ? 19.165 -18.067 -9.111 1.00 96.56 309 VAL A N 1
ATOM 2505 C CA . VAL A 1 309 ? 18.353 -17.362 -10.115 1.00 96.56 309 VAL A CA 1
ATOM 2506 C C . VAL A 1 309 ? 18.442 -18.064 -11.464 1.00 96.56 309 VAL A C 1
ATOM 2508 O O . VAL A 1 309 ? 19.538 -18.321 -11.970 1.00 96.56 309 VAL A O 1
ATOM 2511 N N . HIS A 1 310 ? 17.296 -18.298 -12.098 1.00 97.19 310 HIS A N 1
ATOM 2512 C CA . HIS A 1 310 ? 17.213 -18.879 -13.435 1.00 97.19 310 HIS A CA 1
ATOM 2513 C C . HIS A 1 310 ? 16.878 -17.793 -14.461 1.00 97.19 310 HIS A C 1
ATOM 2515 O O . HIS A 1 310 ? 15.910 -17.057 -14.288 1.00 97.19 310 HIS A O 1
ATOM 2521 N N . LEU A 1 311 ? 17.678 -17.708 -15.525 1.00 98.31 311 LEU A N 1
ATOM 2522 C CA . LEU A 1 311 ? 17.485 -16.792 -16.652 1.00 98.31 311 LEU A CA 1
ATOM 2523 C C . LEU A 1 311 ? 17.445 -17.603 -17.947 1.00 98.31 311 LEU A C 1
ATOM 2525 O O . LEU A 1 311 ? 18.154 -18.604 -18.062 1.00 98.31 311 LEU A O 1
ATOM 2529 N N . ASP A 1 312 ? 16.652 -17.160 -18.915 1.00 98.31 312 ASP A N 1
ATOM 2530 C CA . ASP A 1 312 ? 16.576 -17.760 -20.256 1.00 98.31 312 ASP A CA 1
ATOM 2531 C C . ASP A 1 312 ? 17.653 -17.241 -21.233 1.00 98.31 312 ASP A C 1
ATOM 2533 O O . ASP A 1 312 ? 17.905 -17.869 -22.257 1.00 98.31 312 ASP A O 1
ATOM 2537 N N . HIS A 1 313 ? 18.312 -16.130 -20.896 1.00 98.44 313 HIS A N 1
ATOM 2538 C CA . HIS A 1 313 ? 19.370 -15.486 -21.681 1.00 98.44 313 HIS A CA 1
ATOM 2539 C C . HIS A 1 313 ? 20.557 -15.100 -20.789 1.00 98.44 313 HIS A C 1
ATOM 2541 O O . HIS A 1 313 ? 20.472 -15.091 -19.554 1.00 98.44 313 HIS A O 1
ATOM 2547 N N . HIS A 1 314 ? 21.685 -14.736 -21.404 1.00 98.06 314 HIS A N 1
ATOM 2548 C CA . HIS A 1 314 ? 22.837 -14.247 -20.652 1.00 98.06 314 HIS A CA 1
ATOM 2549 C C . HIS A 1 314 ? 22.547 -12.880 -20.012 1.00 98.06 314 HIS A C 1
ATOM 2551 O O . HIS A 1 314 ? 21.906 -12.019 -20.609 1.00 98.06 314 HIS A O 1
ATOM 2557 N N . VAL A 1 315 ? 23.100 -12.623 -18.818 1.00 98.25 315 VAL A N 1
ATOM 2558 C CA . VAL A 1 315 ? 22.946 -11.339 -18.092 1.00 98.25 315 VAL A CA 1
ATOM 2559 C C . VAL A 1 315 ? 23.313 -10.122 -18.955 1.00 98.25 315 VAL A C 1
ATOM 2561 O O . VAL A 1 315 ? 22.721 -9.053 -18.811 1.00 98.25 315 VAL A O 1
ATOM 2564 N N . SER A 1 316 ? 24.269 -10.269 -19.876 1.00 97.12 316 SER A N 1
ATOM 2565 C CA . SER A 1 316 ? 24.653 -9.220 -20.827 1.00 97.12 316 SER A CA 1
ATOM 2566 C C . SER A 1 316 ? 23.502 -8.769 -21.728 1.00 97.12 316 SER A C 1
ATOM 2568 O O . SER A 1 316 ? 23.437 -7.592 -22.068 1.00 97.12 316 SER A O 1
ATOM 2570 N N . GLU A 1 317 ? 22.588 -9.668 -22.090 1.00 98.38 317 GLU A N 1
ATOM 2571 C CA . GLU A 1 317 ? 21.442 -9.361 -22.9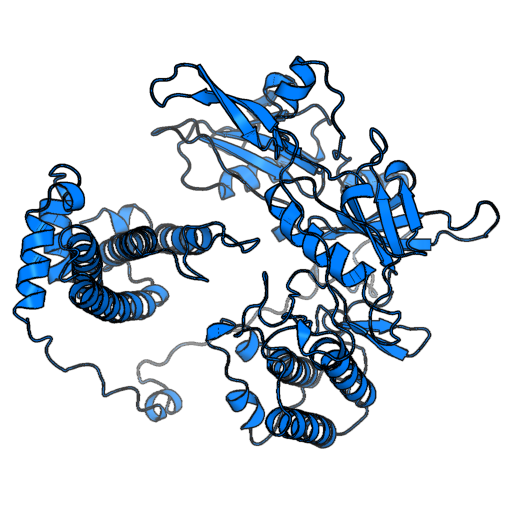50 1.00 98.38 317 GLU A CA 1
ATOM 2572 C C . GLU A 1 317 ? 20.392 -8.542 -22.194 1.00 98.38 317 GLU A C 1
ATOM 2574 O O . GLU A 1 317 ? 19.957 -7.505 -22.691 1.00 98.38 317 GLU A O 1
ATOM 2579 N N . TYR A 1 318 ? 20.090 -8.915 -20.943 1.00 98.50 318 TYR A N 1
ATOM 2580 C CA . TYR A 1 318 ? 19.249 -8.116 -20.039 1.00 98.50 318 TYR A CA 1
ATOM 2581 C C . TYR A 1 318 ? 19.799 -6.703 -19.862 1.00 98.50 318 TYR A C 1
ATOM 2583 O O . TYR A 1 318 ? 19.077 -5.720 -20.029 1.00 98.50 318 TYR A O 1
ATOM 2591 N N . ARG A 1 319 ? 21.104 -6.590 -19.581 1.00 97.38 319 ARG A N 1
ATOM 2592 C CA . ARG A 1 319 ? 21.770 -5.287 -19.459 1.00 97.38 319 ARG A CA 1
ATOM 2593 C C . ARG A 1 319 ? 21.720 -4.499 -20.762 1.00 97.38 319 ARG A C 1
ATOM 2595 O O . ARG A 1 319 ? 21.549 -3.287 -20.718 1.00 97.38 319 ARG A O 1
ATOM 2602 N N . SER A 1 320 ? 21.864 -5.160 -21.910 1.00 97.50 320 SER A N 1
ATOM 2603 C CA . SER A 1 320 ? 21.808 -4.492 -23.209 1.00 97.50 320 SER A CA 1
ATOM 2604 C C . SER A 1 320 ? 20.422 -3.911 -23.491 1.00 97.50 320 SER A C 1
ATOM 2606 O O . SER A 1 320 ? 20.344 -2.753 -23.896 1.00 97.50 320 SER A O 1
ATOM 2608 N N . VAL A 1 321 ? 19.350 -4.676 -23.254 1.00 98.31 321 VAL A N 1
ATOM 2609 C CA . VAL A 1 321 ? 17.960 -4.209 -23.405 1.00 98.31 321 VAL A CA 1
ATOM 2610 C C . VAL A 1 321 ? 17.679 -3.048 -22.453 1.00 98.31 321 VAL A C 1
ATOM 2612 O O . VAL A 1 321 ? 17.239 -1.988 -22.897 1.00 98.31 321 VAL A O 1
ATOM 2615 N N . LEU A 1 322 ? 18.010 -3.210 -21.168 1.00 98.25 322 LEU A N 1
ATOM 2616 C CA . LEU A 1 322 ? 17.794 -2.180 -20.155 1.00 98.25 322 LEU A CA 1
ATOM 2617 C C . LEU A 1 322 ? 18.542 -0.885 -20.496 1.00 98.25 322 LEU A C 1
ATOM 2619 O O . LEU A 1 322 ? 17.947 0.186 -20.502 1.00 98.25 322 LEU A O 1
ATOM 2623 N N . ASN A 1 323 ? 19.832 -0.968 -20.829 1.00 96.50 323 ASN A N 1
ATOM 2624 C CA . ASN A 1 323 ? 20.632 0.213 -21.153 1.00 96.50 323 ASN A CA 1
ATOM 2625 C C . ASN A 1 323 ? 20.145 0.913 -22.426 1.00 96.50 323 ASN A C 1
ATOM 2627 O O . ASN A 1 323 ? 20.158 2.142 -22.482 1.00 96.50 323 ASN A O 1
ATOM 2631 N N . HIS A 1 324 ? 19.713 0.154 -23.438 1.00 97.44 324 HIS A N 1
ATOM 2632 C CA . HIS A 1 324 ? 19.139 0.728 -24.652 1.00 97.44 324 HIS A CA 1
ATOM 2633 C C . HIS A 1 324 ? 17.854 1.509 -24.344 1.00 97.44 324 HIS A C 1
ATOM 2635 O O . HIS A 1 324 ? 17.722 2.658 -24.766 1.00 97.44 324 HIS A O 1
ATOM 2641 N N . TRP A 1 325 ? 16.952 0.921 -23.554 1.00 97.88 325 TRP A N 1
ATOM 2642 C CA . TRP A 1 325 ? 15.713 1.572 -23.134 1.00 97.88 325 TRP A CA 1
ATOM 2643 C C . TRP A 1 325 ? 15.969 2.819 -22.272 1.00 97.88 325 TRP A C 1
ATOM 2645 O O . TRP A 1 325 ? 15.443 3.890 -22.576 1.00 97.88 325 TRP A O 1
ATOM 2655 N N . VAL A 1 326 ? 16.849 2.731 -21.265 1.00 96.75 326 VAL A N 1
ATOM 2656 C CA . VAL A 1 326 ? 17.207 3.875 -20.405 1.00 96.75 326 VAL A CA 1
ATOM 2657 C C . VAL A 1 326 ? 17.810 5.017 -21.221 1.00 96.75 326 VAL A C 1
ATOM 2659 O O . VAL A 1 326 ? 17.432 6.171 -21.025 1.00 96.75 326 VAL A O 1
ATOM 2662 N N . LYS A 1 327 ? 18.704 4.716 -22.171 1.00 95.44 327 LYS A N 1
ATOM 2663 C CA . LYS A 1 327 ? 19.263 5.729 -23.073 1.00 95.44 327 LYS A CA 1
ATOM 2664 C C . LYS A 1 327 ? 18.161 6.411 -23.890 1.00 95.44 327 LYS A C 1
ATOM 2666 O O . LYS A 1 327 ? 18.107 7.636 -23.934 1.00 95.44 327 LYS A O 1
ATOM 2671 N N . GLY A 1 328 ? 17.234 5.637 -24.457 1.00 94.56 328 GLY A N 1
ATOM 2672 C CA . GLY A 1 328 ? 16.072 6.190 -25.159 1.00 94.56 328 GLY A CA 1
ATOM 2673 C C . GLY A 1 328 ? 15.214 7.101 -24.270 1.00 94.56 328 GLY A C 1
ATOM 2674 O O . GLY A 1 328 ? 14.769 8.156 -24.715 1.00 94.56 328 GLY A O 1
ATOM 2675 N N . ARG A 1 329 ? 15.032 6.753 -22.989 1.00 93.00 329 ARG A N 1
ATOM 2676 C CA . ARG A 1 329 ? 14.314 7.579 -21.998 1.00 93.00 329 ARG A CA 1
ATOM 2677 C C . ARG A 1 329 ? 15.055 8.855 -21.588 1.00 93.00 329 ARG A C 1
ATOM 2679 O O . ARG A 1 329 ? 14.410 9.790 -21.122 1.00 93.00 329 ARG A O 1
ATOM 2686 N N . GLN A 1 330 ? 16.378 8.907 -21.734 1.00 90.12 330 GLN A N 1
ATOM 2687 C CA . GLN A 1 330 ? 17.178 10.119 -21.508 1.00 90.12 330 GLN A CA 1
ATOM 2688 C C . GLN A 1 330 ? 17.131 11.075 -22.707 1.00 90.12 330 GLN A C 1
ATOM 2690 O O . GLN A 1 330 ? 17.221 12.285 -22.525 1.00 90.12 330 GLN A O 1
ATOM 2695 N N . GLU A 1 331 ? 16.983 10.540 -23.921 1.00 88.44 331 GLU A N 1
ATOM 2696 C CA . GLU A 1 331 ? 16.936 11.317 -25.166 1.00 88.44 331 GLU A CA 1
ATOM 2697 C C . GLU A 1 331 ? 15.528 11.849 -25.498 1.00 88.44 331 GLU A C 1
ATOM 2699 O O . GLU A 1 331 ? 15.390 12.815 -26.249 1.00 88.44 331 GLU A O 1
ATOM 2704 N N . ARG A 1 332 ? 14.471 11.235 -24.950 1.00 84.19 332 ARG A N 1
ATOM 2705 C CA . ARG A 1 332 ? 13.075 11.658 -25.148 1.00 84.19 332 ARG A CA 1
ATOM 2706 C C . ARG A 1 332 ? 12.672 12.781 -24.189 1.00 84.19 332 ARG A C 1
ATOM 2708 O O . ARG A 1 332 ? 13.069 12.792 -23.025 1.00 84.19 332 ARG A O 1
ATOM 2715 N N . SER A 1 333 ? 11.805 13.681 -24.663 1.00 72.81 333 SER A N 1
ATOM 2716 C CA . SER A 1 333 ? 11.140 14.658 -23.794 1.00 72.81 333 SER A CA 1
ATOM 2717 C C . SER A 1 333 ? 10.266 13.928 -22.777 1.00 72.81 333 SER A C 1
ATOM 2719 O O . SER A 1 333 ? 9.511 13.024 -23.140 1.00 72.81 333 SER A O 1
ATOM 2721 N N . ARG A 1 334 ? 10.381 14.312 -21.506 1.00 78.19 334 ARG A N 1
ATOM 2722 C CA . ARG A 1 334 ? 9.530 13.804 -20.428 1.00 78.19 334 ARG A CA 1
ATOM 2723 C C . ARG A 1 334 ? 8.296 14.690 -20.315 1.00 78.19 334 ARG A C 1
ATOM 2725 O O . ARG A 1 334 ? 8.419 15.906 -20.449 1.00 78.19 334 ARG A O 1
ATOM 2732 N N . ASN A 1 335 ? 7.154 14.084 -20.013 1.00 79.50 335 ASN A N 1
ATOM 2733 C CA . ASN A 1 335 ? 5.988 14.836 -19.566 1.00 79.50 335 ASN A CA 1
ATOM 2734 C C . ASN A 1 335 ? 6.342 15.477 -18.219 1.00 79.50 335 ASN A C 1
ATOM 2736 O O . ASN A 1 335 ? 6.813 14.793 -17.308 1.00 79.50 335 ASN A O 1
ATOM 2740 N N . SER A 1 336 ? 6.169 16.786 -18.112 1.00 79.31 336 SER A N 1
ATOM 2741 C CA . SER A 1 336 ? 6.352 17.546 -16.875 1.00 79.31 336 SER A CA 1
ATOM 2742 C C . SER A 1 336 ? 5.074 17.558 -16.036 1.00 79.31 336 SER A C 1
ATOM 2744 O O . SER A 1 336 ? 5.124 17.570 -14.805 1.00 79.31 336 SER A O 1
ATOM 2746 N N . VAL A 1 337 ? 3.929 17.470 -16.715 1.00 87.50 337 VAL A N 1
ATOM 2747 C CA . VAL A 1 337 ? 2.591 17.337 -16.142 1.00 87.50 337 VAL A CA 1
ATOM 2748 C C . VAL A 1 337 ? 1.803 16.280 -16.913 1.00 87.50 337 VAL A C 1
ATOM 2750 O O . VAL A 1 337 ? 1.988 16.095 -18.113 1.00 87.50 337 VAL A O 1
ATOM 2753 N N . HIS A 1 338 ? 0.900 15.579 -16.233 1.00 86.50 338 HIS A N 1
ATOM 2754 C CA . HIS A 1 338 ? 0.134 14.470 -16.805 1.00 86.50 338 HIS A CA 1
ATOM 2755 C C . HIS A 1 338 ? -0.681 14.863 -18.045 1.00 86.50 338 HIS A C 1
ATOM 2757 O O . HIS A 1 338 ? -0.822 14.046 -18.947 1.00 86.50 338 HIS A O 1
ATOM 2763 N N . THR A 1 339 ? -1.161 16.109 -18.139 1.00 88.75 339 THR A N 1
ATOM 2764 C CA . THR A 1 339 ? -1.951 16.608 -19.280 1.00 88.75 339 THR A CA 1
ATOM 2765 C C . THR A 1 339 ? -1.166 16.709 -20.590 1.00 88.75 339 THR A C 1
ATOM 2767 O O . THR A 1 339 ? -1.773 16.918 -21.634 1.00 88.75 339 THR A O 1
ATOM 2770 N N . GLU A 1 340 ? 0.164 16.589 -20.555 1.00 90.12 340 GLU A N 1
ATOM 2771 C CA . GLU A 1 340 ? 1.012 16.523 -21.757 1.00 90.12 340 GLU A CA 1
ATOM 2772 C C . GLU A 1 340 ? 1.029 15.124 -22.396 1.00 90.12 340 GLU A C 1
ATOM 2774 O O . GLU A 1 340 ? 1.517 14.966 -23.515 1.00 90.12 340 GLU A O 1
ATOM 2779 N N . ALA A 1 341 ? 0.507 14.108 -21.702 1.00 90.56 341 ALA A N 1
ATOM 2780 C CA . ALA A 1 341 ? 0.444 12.746 -22.210 1.00 90.56 341 ALA A CA 1
ATOM 2781 C C . ALA A 1 341 ? -0.552 12.604 -23.376 1.00 90.56 341 ALA A C 1
ATOM 2783 O O . ALA A 1 341 ? -1.465 13.411 -23.543 1.00 90.56 341 ALA A O 1
ATOM 2784 N N . GLN A 1 342 ? -0.385 11.554 -24.186 1.00 89.81 342 GLN A N 1
ATOM 2785 C CA . GLN A 1 342 ? -1.228 11.310 -25.365 1.00 89.81 342 GLN A CA 1
ATOM 2786 C C . GLN A 1 342 ? -2.693 11.016 -24.999 1.00 89.81 342 GLN A C 1
ATOM 2788 O O . GLN A 1 342 ? -3.613 11.479 -25.669 1.00 89.81 342 GLN A O 1
ATOM 2793 N N . GLU A 1 343 ? -2.894 10.222 -23.952 1.00 94.00 343 GLU A N 1
ATOM 2794 C CA . GLU A 1 343 ? -4.184 9.753 -23.447 1.00 94.00 343 GLU A CA 1
ATOM 2795 C C . GLU A 1 343 ? -4.185 9.888 -21.913 1.00 94.00 343 GLU A C 1
ATOM 2797 O O . GLU A 1 343 ? -4.117 8.877 -21.203 1.00 94.00 343 GLU A O 1
ATOM 2802 N N . PRO A 1 344 ? -4.188 11.129 -21.386 1.00 93.31 344 PRO A N 1
ATOM 2803 C CA . PRO A 1 344 ? -4.023 11.383 -19.963 1.00 93.31 344 PRO A CA 1
ATOM 2804 C C . PRO A 1 344 ? -5.194 10.811 -19.166 1.00 93.31 344 PRO A C 1
ATOM 2806 O O . PRO A 1 344 ? -6.356 10.948 -19.554 1.00 93.31 344 PRO A O 1
ATOM 2809 N N . ILE A 1 345 ? -4.882 10.200 -18.026 1.00 91.88 345 ILE A N 1
ATOM 2810 C CA . ILE A 1 345 ? -5.889 9.686 -17.098 1.00 91.88 345 ILE A CA 1
ATOM 2811 C C . ILE A 1 345 ? -6.128 10.711 -15.993 1.00 91.88 345 ILE A C 1
ATOM 2813 O O . ILE A 1 345 ? -5.187 11.175 -15.347 1.00 91.88 345 ILE A O 1
ATOM 2817 N N . ASP A 1 346 ? -7.400 11.018 -15.751 1.00 89.00 346 ASP A N 1
ATOM 2818 C CA . ASP A 1 346 ? -7.826 11.905 -14.674 1.00 89.00 346 ASP A CA 1
ATOM 2819 C C . ASP A 1 346 ? -9.049 11.345 -13.938 1.00 89.00 346 ASP A C 1
ATOM 2821 O O . ASP A 1 346 ? -9.764 10.477 -14.447 1.00 89.00 346 ASP A O 1
ATOM 2825 N N . TRP A 1 347 ? -9.270 11.813 -12.711 1.00 91.62 347 TRP A N 1
ATOM 2826 C CA . TRP A 1 347 ? -10.376 11.372 -11.865 1.00 91.62 347 TRP A CA 1
ATOM 2827 C C . TRP A 1 347 ? -10.784 12.434 -10.839 1.00 91.62 347 TRP A C 1
ATOM 2829 O O . TRP A 1 347 ? -9.955 13.254 -10.424 1.00 91.62 347 TRP A O 1
ATOM 2839 N N . PRO A 1 348 ? -12.054 12.416 -10.391 1.00 90.56 348 PRO A N 1
ATOM 2840 C CA . PRO A 1 348 ? -12.559 13.415 -9.463 1.00 90.56 348 PRO A CA 1
ATOM 2841 C C . PRO A 1 348 ? -11.828 13.375 -8.107 1.00 90.56 348 PRO A C 1
ATOM 2843 O O . PRO A 1 348 ? -11.417 12.306 -7.628 1.00 90.56 348 PRO A O 1
ATOM 2846 N N . PRO A 1 349 ? -11.672 14.533 -7.437 1.00 85.50 349 PRO A N 1
ATOM 2847 C CA . PRO A 1 349 ? -11.216 14.556 -6.056 1.00 85.50 349 PRO A CA 1
ATOM 2848 C C . PRO A 1 349 ? -12.266 13.899 -5.150 1.00 85.50 349 PRO A C 1
ATOM 2850 O O . PRO A 1 349 ? -13.464 14.018 -5.389 1.00 85.50 349 PRO A O 1
ATOM 2853 N N . LEU A 1 350 ? -11.822 13.276 -4.056 1.00 82.44 350 LEU A N 1
ATOM 2854 C CA . LEU A 1 350 ? -12.702 12.642 -3.061 1.00 82.44 350 LEU A CA 1
ATOM 2855 C C . LEU A 1 350 ? -13.790 13.596 -2.523 1.00 82.44 350 LEU A C 1
ATOM 2857 O O . LEU A 1 350 ? -14.919 13.191 -2.227 1.00 82.44 350 LEU A O 1
ATOM 2861 N N . GLY A 1 351 ? -13.443 14.883 -2.416 1.00 78.31 351 GLY A N 1
ATOM 2862 C CA . GLY A 1 351 ? -14.292 15.913 -1.825 1.00 78.31 351 GLY A CA 1
ATOM 2863 C C . GLY A 1 351 ? -14.491 15.713 -0.319 1.00 78.31 351 GLY A C 1
ATOM 2864 O O . GLY A 1 351 ? -14.077 14.714 0.261 1.00 78.31 351 GLY A O 1
ATOM 2865 N N . ALA A 1 352 ? -15.127 16.682 0.340 1.00 76.44 352 ALA A N 1
ATOM 2866 C CA . ALA A 1 352 ? -15.453 16.548 1.758 1.00 76.44 352 ALA A CA 1
ATOM 2867 C C . ALA A 1 352 ? -16.678 15.626 1.967 1.00 76.44 352 ALA A C 1
ATOM 2869 O O . ALA A 1 352 ? -17.598 15.616 1.132 1.00 76.44 352 ALA A O 1
ATOM 2870 N N . PRO A 1 353 ? -16.735 14.875 3.081 1.00 83.19 353 PRO A N 1
ATOM 2871 C CA . PRO A 1 353 ? -17.957 14.218 3.523 1.00 83.19 353 PRO A CA 1
ATOM 2872 C C . PRO A 1 353 ? -19.019 15.260 3.914 1.00 83.19 353 PRO A C 1
ATOM 2874 O O . PRO A 1 353 ? -18.690 16.439 4.110 1.00 83.19 353 PRO A O 1
ATOM 2877 N N . PRO A 1 354 ? -20.294 14.848 4.056 1.00 82.56 354 PRO A N 1
ATOM 2878 C CA . PRO A 1 354 ? -21.326 15.698 4.634 1.00 82.56 354 PRO A CA 1
ATOM 2879 C C . PRO A 1 354 ? -20.863 16.317 5.958 1.00 82.56 354 PRO A C 1
ATOM 2881 O O . PRO A 1 354 ? -20.203 15.671 6.779 1.00 82.56 354 PRO A O 1
ATOM 2884 N N . LYS A 1 355 ? -21.187 17.599 6.146 1.00 81.12 355 LYS A N 1
ATOM 2885 C CA . LYS A 1 355 ? -20.888 18.290 7.399 1.00 81.12 355 LYS A CA 1
ATOM 2886 C C . LYS A 1 355 ? -21.797 17.756 8.497 1.00 81.12 355 LYS A C 1
ATOM 2888 O O . LYS A 1 355 ? -22.993 17.592 8.270 1.00 81.12 355 LYS A O 1
ATOM 2893 N N . LYS A 1 356 ? -21.233 17.552 9.682 1.00 78.81 356 LYS A N 1
ATOM 2894 C CA . LYS A 1 356 ? -21.966 17.164 10.886 1.00 78.81 356 LYS A CA 1
ATOM 2895 C C . LYS A 1 356 ? -21.552 18.026 12.070 1.00 78.81 356 LYS A C 1
ATOM 2897 O O . LYS A 1 356 ? -20.488 18.651 12.053 1.00 78.81 356 LYS A O 1
ATOM 2902 N N . GLU A 1 357 ? -22.411 18.060 13.078 1.00 77.31 357 GLU A N 1
ATOM 2903 C CA . GLU A 1 357 ? -22.089 18.625 14.383 1.00 77.31 357 GLU A CA 1
ATOM 2904 C C . GLU A 1 357 ? -21.099 17.697 15.096 1.00 77.31 357 GLU A C 1
ATOM 2906 O O . GLU A 1 357 ? -21.358 16.512 15.290 1.00 77.31 357 GLU A O 1
ATOM 2911 N N . LEU A 1 358 ? -19.932 18.235 15.434 1.00 67.94 358 LEU A N 1
ATOM 2912 C CA . LEU A 1 358 ? -18.861 17.574 16.166 1.00 67.94 358 LEU A CA 1
ATOM 2913 C C . LEU A 1 358 ? -18.785 18.201 17.552 1.00 67.94 358 LEU A C 1
ATOM 2915 O O . LEU A 1 358 ? -18.640 19.417 17.672 1.00 67.94 358 LEU A O 1
ATOM 2919 N N . VAL A 1 359 ? -18.849 17.385 18.597 1.00 66.31 359 VAL A N 1
ATOM 2920 C CA . VAL A 1 359 ? -18.608 17.857 19.962 1.00 66.31 359 VAL A CA 1
ATOM 2921 C C . VAL A 1 359 ? -17.105 17.809 20.216 1.00 66.31 359 VAL A C 1
ATOM 2923 O O . VAL A 1 359 ? -16.494 16.746 20.182 1.00 66.31 359 VAL A O 1
ATOM 2926 N N . VAL A 1 360 ? -16.497 18.968 20.443 1.00 58.56 360 VAL A N 1
ATOM 2927 C CA . VAL A 1 360 ? -15.059 19.126 20.683 1.00 58.56 360 VAL A CA 1
ATOM 2928 C C . VAL A 1 360 ? -14.855 19.773 22.049 1.00 58.56 360 VAL A C 1
ATOM 2930 O O . VAL A 1 360 ? -15.578 20.698 22.415 1.00 58.56 360 VAL A O 1
ATOM 2933 N N . SER A 1 361 ? -13.872 19.306 22.818 1.00 59.19 361 SER A N 1
ATOM 2934 C CA . SER A 1 361 ? -13.495 19.943 24.085 1.00 59.19 361 SER A CA 1
ATOM 2935 C C . SER A 1 361 ? -12.757 21.258 23.820 1.00 59.19 361 SER A C 1
ATOM 2937 O O . SER A 1 361 ? -11.797 21.288 23.051 1.00 59.19 361 SER A O 1
ATOM 2939 N N . ASP A 1 362 ? -13.155 22.339 24.489 1.00 58.34 362 ASP A N 1
ATOM 2940 C CA . ASP A 1 362 ? -12.529 23.672 24.396 1.00 58.34 362 ASP A CA 1
ATOM 2941 C C . ASP A 1 362 ? -11.134 23.769 25.057 1.00 58.34 362 ASP A C 1
ATOM 2943 O O . ASP A 1 362 ? -10.626 24.863 25.313 1.00 58.34 362 ASP A O 1
ATOM 2947 N N . GLY A 1 363 ? -10.519 22.630 25.394 1.00 43.38 363 GLY A N 1
ATOM 2948 C CA . GLY A 1 363 ? -9.272 22.551 26.157 1.00 43.38 363 GLY A CA 1
ATOM 2949 C C . GLY A 1 363 ? -9.432 22.847 27.654 1.00 43.38 363 GLY A C 1
ATOM 2950 O O . GLY A 1 363 ? -8.472 22.691 28.403 1.00 43.38 363 GLY A O 1
ATOM 2951 N N . LYS A 1 364 ? -10.631 23.234 28.113 1.00 52.31 364 LYS A N 1
ATOM 2952 C CA . LYS A 1 364 ? -11.004 23.386 29.532 1.00 52.31 364 LYS A CA 1
ATOM 2953 C C . LYS A 1 364 ? -11.995 22.313 29.992 1.00 52.31 364 LYS A C 1
ATOM 2955 O O . LYS A 1 364 ? -12.438 22.353 31.137 1.00 52.31 364 LYS A O 1
ATOM 2960 N N . GLY A 1 365 ? -12.321 21.361 29.117 1.00 55.56 365 GLY A N 1
ATOM 2961 C CA . GLY A 1 365 ? -13.252 20.270 29.391 1.00 55.56 365 GLY A CA 1
ATOM 2962 C C . GLY A 1 365 ? -14.715 20.611 29.108 1.00 55.56 365 GLY A C 1
ATOM 2963 O O . GLY A 1 365 ? -15.569 19.768 29.367 1.00 55.56 365 GLY A O 1
ATOM 2964 N N . ASN A 1 366 ? -15.027 21.799 28.570 1.00 67.62 366 ASN A N 1
ATOM 2965 C CA . ASN A 1 366 ? -16.401 22.114 28.185 1.00 67.62 366 ASN A CA 1
ATOM 2966 C C . ASN A 1 366 ? -16.672 21.620 26.757 1.00 67.62 366 ASN A C 1
ATOM 2968 O O . ASN A 1 366 ? -15.876 21.896 25.850 1.00 67.62 366 ASN A O 1
ATOM 2972 N N . PRO A 1 367 ? -17.805 20.937 26.525 1.00 71.06 367 PRO A N 1
ATOM 2973 C CA . PRO A 1 367 ? -18.202 20.532 25.188 1.00 71.06 367 PRO A CA 1
ATOM 2974 C C . PRO A 1 367 ? -18.586 21.764 24.363 1.00 71.06 367 PRO A C 1
ATOM 2976 O O . PRO A 1 367 ? -19.447 22.552 24.751 1.00 71.06 367 PRO A O 1
ATOM 2979 N N . THR A 1 368 ? -17.956 21.917 23.204 1.00 71.62 368 THR A N 1
ATOM 2980 C CA . THR A 1 368 ? -18.294 22.923 22.195 1.00 71.62 368 THR A CA 1
ATOM 2981 C C . THR A 1 368 ? -18.726 22.213 20.924 1.00 71.62 368 THR A C 1
ATOM 2983 O O . THR A 1 368 ? -18.041 21.308 20.457 1.00 71.62 368 THR A O 1
ATOM 2986 N N . VAL A 1 369 ? -19.852 22.620 20.342 1.00 75.94 369 VAL A N 1
ATOM 2987 C CA . VAL A 1 369 ? -20.318 22.060 19.069 1.00 75.94 369 VAL A CA 1
ATOM 2988 C C . VAL A 1 369 ? -19.682 22.834 17.918 1.00 75.94 369 VAL A C 1
ATOM 2990 O O . VAL A 1 369 ? -19.854 24.046 17.796 1.00 75.94 369 VAL A O 1
ATOM 2993 N N . VAL A 1 370 ? -18.944 22.129 17.066 1.00 70.88 370 VAL A N 1
ATOM 2994 C CA . VAL A 1 370 ? -18.316 22.654 15.853 1.00 70.88 370 VAL A CA 1
ATOM 2995 C C . VAL A 1 370 ? -18.886 21.910 14.655 1.00 70.88 370 VAL A C 1
ATOM 2997 O O . VAL A 1 370 ? -18.968 20.690 14.658 1.00 70.88 370 VAL A O 1
ATOM 3000 N N . VAL A 1 371 ? -19.261 22.618 13.593 1.00 70.44 371 VAL A N 1
ATOM 3001 C CA . VAL A 1 371 ? -19.710 21.969 12.354 1.00 70.44 371 VAL A CA 1
ATOM 3002 C C . VAL A 1 371 ? -18.495 21.667 11.479 1.00 70.44 371 VAL A C 1
ATOM 3004 O O . VAL A 1 371 ? -17.826 22.587 11.006 1.00 70.44 371 VAL A O 1
ATOM 3007 N N . GLY A 1 372 ? -18.214 20.385 11.243 1.00 68.69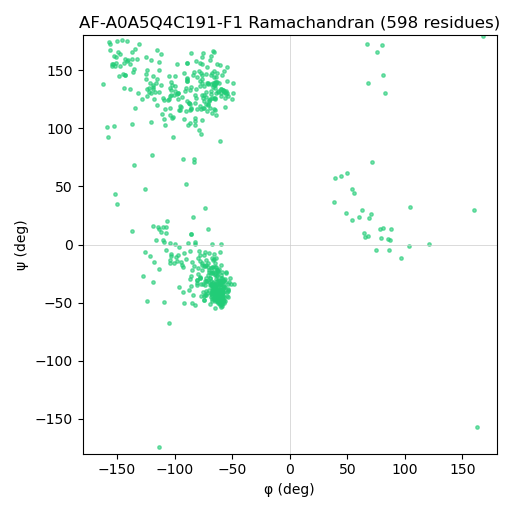 372 GLY A N 1
ATOM 3008 C CA . GLY A 1 372 ? -17.027 19.934 10.514 1.00 68.69 372 GLY A CA 1
ATOM 3009 C C . GLY A 1 372 ? -17.283 18.742 9.595 1.00 68.69 372 GLY A C 1
ATOM 3010 O O . GLY A 1 372 ? -18.382 18.196 9.538 1.00 68.69 372 GLY A O 1
ATOM 3011 N N . ALA A 1 373 ? -16.258 18.366 8.830 1.00 70.31 373 ALA A N 1
ATOM 3012 C CA . ALA A 1 373 ? -16.302 17.217 7.931 1.00 70.31 373 ALA A CA 1
ATOM 3013 C C . ALA A 1 373 ? -16.310 15.906 8.735 1.00 70.31 373 ALA A C 1
ATOM 3015 O O . ALA A 1 373 ? -15.373 15.627 9.483 1.00 70.31 373 ALA A O 1
ATOM 3016 N N . GLY A 1 374 ? -17.361 15.101 8.576 1.00 72.19 374 GLY A N 1
ATOM 3017 C CA . GLY A 1 374 ? -17.520 13.840 9.295 1.00 72.19 374 GLY A CA 1
ATOM 3018 C C . GLY A 1 374 ? -16.788 12.669 8.656 1.00 72.19 374 GLY A C 1
ATOM 3019 O O . GLY A 1 374 ? -17.426 11.785 8.101 1.00 72.19 374 GLY A O 1
ATOM 3020 N N . TRP A 1 375 ? -15.460 12.660 8.729 1.00 77.44 375 TRP A N 1
ATOM 3021 C CA . TRP A 1 375 ? -14.644 11.614 8.104 1.00 77.44 375 TRP A CA 1
ATOM 3022 C C . TRP A 1 375 ? -14.715 10.252 8.801 1.00 77.44 375 TRP A C 1
ATOM 3024 O O . TRP A 1 375 ? -14.575 9.220 8.148 1.00 77.44 375 TRP A O 1
ATOM 3034 N N . TYR A 1 376 ? -14.914 10.256 10.115 1.00 81.25 376 TYR A N 1
ATOM 3035 C CA . TYR A 1 376 ? -15.150 9.066 10.923 1.00 81.25 376 TYR A CA 1
ATOM 3036 C C . TYR A 1 376 ? -15.903 9.439 12.208 1.00 81.25 376 TYR A C 1
ATOM 3038 O O . TYR A 1 376 ? -16.017 10.626 12.537 1.00 81.25 376 TYR A O 1
ATOM 3046 N N . ASP A 1 377 ? -16.413 8.425 12.898 1.00 80.56 377 ASP A N 1
ATOM 3047 C CA . ASP A 1 377 ? -16.983 8.455 14.248 1.00 80.56 377 ASP A CA 1
ATOM 3048 C C . ASP A 1 377 ? -16.492 7.238 15.038 1.00 80.56 377 ASP A C 1
ATOM 3050 O O . ASP A 1 377 ? -15.979 6.274 14.460 1.00 80.56 377 ASP A O 1
ATOM 3054 N N . ILE A 1 378 ? -16.679 7.258 16.356 1.00 82.81 378 ILE A N 1
ATOM 3055 C CA . ILE A 1 378 ? -16.522 6.064 17.188 1.00 82.81 378 ILE A CA 1
ATOM 3056 C C . ILE A 1 378 ? -17.813 5.242 17.086 1.00 82.81 378 ILE A C 1
ATOM 3058 O O . ILE A 1 378 ? -18.920 5.776 17.159 1.00 82.81 378 ILE A O 1
ATOM 3062 N N . ARG A 1 379 ? -17.685 3.927 16.880 1.00 88.00 379 ARG A N 1
ATOM 3063 C CA . ARG A 1 379 ? -18.813 3.020 16.620 1.00 88.00 379 ARG A CA 1
ATOM 3064 C C . ARG A 1 379 ? -19.816 2.998 17.773 1.00 88.00 379 ARG A C 1
ATOM 3066 O O . ARG A 1 379 ? -21.009 2.866 17.503 1.00 88.00 379 ARG A O 1
ATOM 3073 N N . ARG A 1 380 ? -19.367 3.144 19.026 1.00 90.56 380 ARG A N 1
ATOM 3074 C CA . ARG A 1 380 ? -20.270 3.256 20.184 1.00 90.56 380 ARG A CA 1
ATOM 3075 C C . ARG A 1 380 ? -21.168 4.494 20.100 1.00 90.56 380 ARG A C 1
ATOM 3077 O O . ARG A 1 380 ? -22.376 4.349 20.238 1.00 90.56 380 ARG A O 1
ATOM 3084 N N . ASP A 1 381 ? -20.614 5.655 19.748 1.00 87.88 381 ASP A N 1
ATOM 3085 C CA . ASP A 1 381 ? -21.353 6.920 19.680 1.00 87.88 381 ASP A CA 1
ATOM 3086 C C . ASP A 1 381 ? -22.428 6.857 18.584 1.00 87.88 381 ASP A C 1
ATOM 3088 O O . ASP A 1 381 ? -23.539 7.361 18.738 1.00 87.88 381 ASP A O 1
ATOM 3092 N N . GLU A 1 382 ? -22.121 6.204 17.460 1.00 87.88 382 GLU A N 1
ATOM 3093 C CA . GLU A 1 382 ? -23.094 5.983 16.386 1.00 87.88 382 GLU A CA 1
ATOM 3094 C C . GLU A 1 382 ? -24.212 5.021 16.805 1.00 87.88 382 GLU A C 1
ATOM 3096 O O . GLU A 1 382 ? -25.383 5.262 16.506 1.00 87.88 382 GLU A O 1
ATOM 3101 N N . ARG A 1 383 ? -23.879 3.961 17.549 1.00 88.19 383 ARG A N 1
ATOM 3102 C CA . ARG A 1 383 ? -24.874 3.029 18.096 1.00 88.19 383 ARG A CA 1
ATOM 3103 C C . ARG A 1 383 ? -25.761 3.686 19.152 1.00 88.19 383 ARG A C 1
ATOM 3105 O O . ARG A 1 383 ? -26.962 3.429 19.144 1.00 88.19 383 ARG A O 1
ATOM 3112 N N . GLU A 1 384 ? -25.212 4.546 20.011 1.00 88.50 384 GLU A N 1
ATOM 3113 C CA . GLU A 1 384 ? -25.974 5.307 21.013 1.00 88.50 384 GLU A CA 1
ATOM 3114 C C . GLU A 1 384 ? -27.023 6.210 20.344 1.00 88.50 384 GLU A C 1
ATOM 3116 O O . GLU A 1 384 ? -28.171 6.277 20.784 1.00 88.50 384 GLU A O 1
ATOM 3121 N N . LYS A 1 385 ? -26.671 6.824 19.206 1.00 87.69 385 LYS A N 1
ATOM 3122 C CA . LYS A 1 385 ? -27.602 7.605 18.369 1.00 87.69 385 LYS A CA 1
ATOM 3123 C C . LYS A 1 385 ? -28.651 6.746 17.646 1.00 87.69 385 LYS A C 1
ATOM 3125 O O . LYS A 1 385 ? -29.555 7.298 17.021 1.00 87.69 385 LYS A O 1
ATOM 3130 N N . GLY A 1 386 ? -28.544 5.418 17.705 1.00 88.62 386 GLY A N 1
ATOM 3131 C CA . GLY A 1 386 ? -29.410 4.479 16.991 1.00 88.62 386 GLY A CA 1
ATOM 3132 C C . GLY A 1 386 ? -29.066 4.309 15.508 1.00 88.62 386 GLY A C 1
ATOM 3133 O O . GLY A 1 386 ? -29.869 3.743 14.764 1.00 88.62 386 GLY A O 1
ATOM 3134 N N . ASN A 1 387 ? -27.896 4.780 15.063 1.00 87.50 387 ASN A N 1
ATOM 3135 C CA . ASN A 1 387 ? -27.459 4.624 13.680 1.00 87.50 387 ASN A CA 1
ATOM 3136 C C . ASN A 1 387 ? -26.977 3.190 13.423 1.00 87.50 387 ASN A C 1
ATOM 3138 O O . ASN A 1 387 ? -26.314 2.562 14.252 1.00 87.50 387 ASN A O 1
ATOM 3142 N N . VAL A 1 388 ? -27.281 2.675 12.231 1.00 87.06 388 VAL A N 1
ATOM 3143 C CA . VAL A 1 388 ? -26.746 1.391 11.767 1.00 87.06 388 VAL A CA 1
ATOM 3144 C C . VAL A 1 388 ? -25.346 1.625 11.207 1.00 87.06 388 VAL A C 1
ATOM 3146 O O . VAL A 1 388 ? -25.167 2.405 10.274 1.00 87.06 388 VAL A O 1
ATOM 3149 N N . VAL A 1 389 ? -24.354 0.942 11.777 1.00 87.56 389 VAL A N 1
ATOM 3150 C CA . VAL A 1 389 ? -22.948 1.033 11.363 1.00 87.56 389 VAL A CA 1
ATOM 3151 C C . VAL A 1 389 ? -22.566 -0.197 10.551 1.00 87.56 389 VAL A C 1
ATOM 3153 O O . VAL A 1 389 ? -22.935 -1.317 10.907 1.00 87.56 389 VAL A O 1
ATOM 3156 N N . LEU A 1 390 ? -21.785 0.008 9.489 1.00 90.94 390 LEU A N 1
ATOM 3157 C CA . LEU A 1 390 ? -21.210 -1.082 8.710 1.00 90.94 390 LEU A CA 1
ATOM 3158 C C . LEU A 1 390 ? -20.222 -1.879 9.567 1.00 90.94 390 LEU A C 1
ATOM 3160 O O . LEU A 1 390 ? -19.182 -1.355 9.971 1.00 90.94 390 LEU A O 1
ATOM 3164 N N . ASP A 1 391 ? -20.528 -3.149 9.829 1.00 90.25 391 ASP A N 1
ATOM 3165 C CA . ASP A 1 391 ? -19.646 -3.996 10.626 1.00 90.25 391 ASP A CA 1
ATOM 3166 C C . ASP A 1 391 ? -18.589 -4.679 9.750 1.00 90.25 391 ASP A C 1
ATOM 3168 O O . ASP A 1 391 ? -18.884 -5.403 8.792 1.00 90.25 391 ASP A O 1
ATOM 3172 N N . TRP A 1 392 ? -17.325 -4.429 10.075 1.00 93.19 392 TRP A N 1
ATOM 3173 C CA . TRP A 1 392 ? -16.173 -5.069 9.441 1.00 93.19 392 TRP A CA 1
ATOM 3174 C C . TRP A 1 392 ? -15.686 -6.290 10.193 1.00 93.19 392 TRP A C 1
ATOM 3176 O O . TRP A 1 392 ? -14.911 -7.072 9.635 1.00 93.19 392 TRP A O 1
ATOM 3186 N N . GLN A 1 393 ? -16.122 -6.437 11.439 1.00 92.94 393 GLN A N 1
ATOM 3187 C CA . GLN A 1 393 ? -15.595 -7.427 12.340 1.00 92.94 393 GLN A CA 1
ATOM 3188 C C . GLN A 1 393 ? -15.817 -8.843 11.806 1.00 92.94 393 GLN A C 1
ATOM 3190 O O . GLN A 1 393 ? -16.872 -9.182 11.272 1.00 92.94 393 GLN A O 1
ATOM 3195 N N . ARG A 1 394 ? -14.802 -9.693 11.967 1.00 93.12 394 ARG A N 1
ATOM 3196 C CA . ARG A 1 394 ? -14.834 -11.088 11.519 1.00 93.12 394 ARG A CA 1
ATOM 3197 C C . ARG A 1 394 ? -14.159 -12.021 12.526 1.00 93.12 394 ARG A C 1
ATOM 3199 O O . ARG A 1 394 ? -13.341 -11.565 13.325 1.00 93.12 394 ARG A O 1
ATOM 3206 N N . PRO A 1 395 ? -14.468 -13.331 12.504 1.00 92.88 395 PRO A N 1
ATOM 3207 C CA . PRO A 1 395 ? -13.788 -14.307 13.351 1.00 92.88 395 PRO A CA 1
ATOM 3208 C C . PRO A 1 395 ? -12.277 -14.370 13.067 1.00 92.88 395 PRO A C 1
ATOM 3210 O O . PRO A 1 395 ? -11.854 -14.090 11.939 1.00 92.88 395 PRO A O 1
ATOM 3213 N N . PRO A 1 396 ? -11.450 -14.789 14.040 1.00 91.19 396 PRO A N 1
ATOM 3214 C CA . PRO A 1 396 ? -10.021 -14.973 13.817 1.00 91.19 396 PRO A CA 1
ATOM 3215 C C . PRO A 1 396 ? -9.766 -16.110 12.821 1.00 91.19 396 PRO A C 1
ATOM 3217 O O . PRO A 1 396 ? -10.466 -17.129 12.837 1.00 91.19 396 PRO A O 1
ATOM 3220 N N . GLN A 1 397 ? -8.745 -15.967 11.975 1.00 81.38 397 GLN A N 1
ATOM 3221 C CA . GLN A 1 397 ? -8.509 -16.893 10.859 1.00 81.38 397 GLN A CA 1
ATOM 3222 C C . GLN A 1 397 ? -8.272 -18.341 11.328 1.00 81.38 397 GLN A C 1
ATOM 3224 O O . GLN A 1 397 ? -8.716 -19.296 10.692 1.00 81.38 397 GLN A O 1
ATOM 3229 N N . GLY A 1 398 ? -7.641 -18.523 12.494 1.00 65.38 398 GLY A N 1
ATOM 3230 C CA . GLY A 1 398 ? -7.397 -19.845 13.079 1.00 65.38 398 GLY A CA 1
ATOM 3231 C C . GLY A 1 398 ? -8.664 -20.638 13.440 1.00 65.38 398 GLY A C 1
ATOM 3232 O O . GLY A 1 398 ? -8.601 -21.864 13.493 1.00 65.38 398 GLY A O 1
ATOM 3233 N N . LYS A 1 399 ? -9.815 -19.975 13.652 1.00 54.75 399 LYS A N 1
ATOM 3234 C CA . LYS A 1 399 ? -11.106 -20.637 13.928 1.00 54.75 399 LYS A CA 1
ATOM 3235 C C . LYS A 1 399 ? -11.860 -21.045 12.655 1.00 54.75 399 LYS A C 1
ATOM 3237 O O . LYS A 1 399 ? -12.600 -22.020 12.696 1.00 54.75 399 LYS A O 1
ATOM 3242 N N . SER A 1 400 ? -11.666 -20.361 11.521 1.00 42.53 400 SER A N 1
ATOM 3243 C CA . SER A 1 400 ? -12.354 -20.718 10.264 1.00 42.53 400 SER A CA 1
ATOM 3244 C C . SER A 1 400 ? -11.728 -21.935 9.570 1.00 42.53 400 SER A C 1
ATOM 3246 O O . SER A 1 400 ? -12.423 -22.723 8.926 1.00 42.53 400 SER A O 1
ATOM 3248 N N . MET A 1 401 ? -10.422 -22.161 9.758 1.00 38.84 401 MET A N 1
ATOM 3249 C CA . MET A 1 401 ? -9.730 -23.337 9.214 1.00 38.84 401 MET A CA 1
ATOM 3250 C C . MET A 1 401 ? -10.102 -24.654 9.913 1.00 38.84 401 MET A C 1
ATOM 3252 O O . MET A 1 401 ? -10.016 -25.709 9.282 1.00 38.84 401 MET A O 1
ATOM 3256 N N . SER A 1 402 ? -10.535 -24.628 11.181 1.00 30.53 402 SER A N 1
ATOM 3257 C CA . SER A 1 402 ? -10.883 -25.852 11.919 1.00 30.53 402 SER A CA 1
ATOM 3258 C C . SER A 1 402 ? -12.192 -26.506 11.474 1.00 30.53 402 SER A C 1
ATOM 3260 O O . SER A 1 402 ? -12.388 -27.685 11.753 1.00 30.53 402 SER A O 1
ATOM 3262 N N . GLU A 1 403 ? -13.061 -25.789 10.758 1.00 34.84 403 GLU A N 1
ATOM 3263 C CA . GLU A 1 403 ? -14.359 -26.324 10.323 1.00 34.84 403 GLU A CA 1
ATOM 3264 C C . GLU A 1 403 ? -14.371 -26.833 8.875 1.00 34.84 403 GLU A C 1
ATOM 3266 O O . GLU A 1 403 ? -15.308 -27.534 8.504 1.00 34.84 403 GLU A O 1
ATOM 3271 N N . THR A 1 404 ? -13.328 -26.578 8.066 1.00 32.97 404 THR A N 1
ATOM 3272 C CA . THR A 1 404 ? -13.412 -26.878 6.620 1.00 32.97 404 THR A CA 1
ATOM 3273 C C . THR A 1 404 ? -12.379 -27.851 6.053 1.00 32.97 404 THR A C 1
ATOM 3275 O O . THR A 1 404 ? -12.593 -28.293 4.938 1.00 32.97 404 THR A O 1
ATOM 3278 N N . ASN A 1 405 ? -11.311 -28.277 6.743 1.00 30.44 405 ASN A N 1
ATOM 3279 C CA . ASN A 1 405 ? -10.424 -29.321 6.187 1.00 30.44 405 ASN A CA 1
ATOM 3280 C C . ASN A 1 405 ? -9.613 -30.073 7.260 1.00 30.44 405 ASN A C 1
ATOM 3282 O O . ASN A 1 405 ? -8.488 -29.699 7.582 1.00 30.44 405 ASN A O 1
ATOM 3286 N N . MET A 1 406 ? -10.136 -31.202 7.748 1.00 29.95 406 MET A N 1
ATOM 3287 C CA . MET A 1 406 ? -9.296 -32.284 8.273 1.00 29.95 406 MET A CA 1
ATOM 3288 C C . MET A 1 406 ? -9.179 -33.393 7.225 1.00 29.95 406 MET A C 1
ATOM 3290 O O . MET A 1 406 ? -9.988 -34.317 7.201 1.00 29.95 406 MET A O 1
ATOM 3294 N N . ALA A 1 407 ? -8.139 -33.319 6.390 1.00 30.89 407 ALA A N 1
ATOM 3295 C CA . ALA A 1 407 ? -7.556 -34.482 5.718 1.00 30.89 407 ALA A CA 1
ATOM 3296 C C . ALA A 1 407 ? -6.102 -34.200 5.266 1.00 30.89 407 ALA A C 1
ATOM 3298 O O . ALA A 1 407 ? -5.885 -33.583 4.231 1.00 30.89 407 ALA A O 1
ATOM 3299 N N . GLY A 1 408 ? -5.127 -34.712 6.038 1.00 29.89 408 GLY A N 1
ATOM 3300 C CA . GLY A 1 408 ? -3.703 -34.907 5.674 1.00 29.89 408 GLY A CA 1
ATOM 3301 C C . GLY A 1 408 ? -2.794 -33.672 5.824 1.00 29.89 408 GLY A C 1
ATOM 3302 O O . GLY A 1 408 ? -3.131 -32.610 5.335 1.00 29.89 408 GLY A O 1
ATOM 3303 N N . ALA A 1 409 ? -1.620 -33.681 6.464 1.00 27.97 409 ALA A N 1
ATOM 3304 C CA . ALA A 1 409 ? -0.748 -34.720 7.017 1.00 27.97 409 ALA A CA 1
ATOM 3305 C C . ALA A 1 409 ? 0.047 -34.145 8.222 1.00 27.97 409 ALA A C 1
ATOM 3307 O O . ALA A 1 409 ? 0.135 -32.931 8.394 1.00 27.97 409 ALA A O 1
ATOM 3308 N N . LYS A 1 410 ? 0.606 -35.008 9.083 1.00 38.50 410 LYS A N 1
ATOM 3309 C CA . LYS A 1 410 ? 1.321 -34.621 10.319 1.00 38.50 410 LYS A CA 1
ATOM 3310 C C . LYS A 1 410 ? 2.766 -34.170 10.036 1.00 38.50 410 LYS A C 1
ATOM 3312 O O . LYS A 1 410 ? 3.443 -34.757 9.199 1.00 38.50 410 LYS A O 1
ATOM 3317 N N . HIS A 1 411 ? 3.253 -33.179 10.791 1.00 38.25 411 HIS A N 1
ATOM 3318 C CA . HIS A 1 411 ? 4.663 -32.760 10.804 1.00 38.25 411 HIS A CA 1
ATOM 3319 C C . HIS A 1 411 ? 5.595 -33.927 11.185 1.00 38.25 411 HIS A C 1
ATOM 3321 O O . HIS A 1 411 ? 5.355 -34.592 12.192 1.00 38.25 411 HIS A O 1
ATOM 3327 N N . GLY A 1 412 ? 6.680 -34.126 10.424 1.00 48.12 412 GLY A N 1
ATOM 3328 C CA . GLY A 1 412 ? 7.765 -35.059 10.769 1.00 48.12 412 GLY A CA 1
ATOM 3329 C C . GLY A 1 412 ? 8.055 -36.186 9.771 1.00 48.12 412 GLY A C 1
ATOM 3330 O O . GLY A 1 412 ? 8.971 -36.963 10.025 1.00 48.12 412 GLY A O 1
ATOM 3331 N N . ASP A 1 413 ? 7.338 -36.276 8.648 1.00 40.91 413 ASP A N 1
ATOM 3332 C CA . ASP A 1 413 ? 7.653 -37.244 7.586 1.00 40.91 413 ASP A CA 1
ATOM 3333 C C . ASP A 1 413 ? 8.795 -36.759 6.662 1.00 40.91 413 ASP A C 1
ATOM 3335 O O . ASP A 1 413 ? 9.000 -35.546 6.531 1.00 40.91 413 ASP A O 1
ATOM 3339 N N . PRO A 1 414 ? 9.503 -37.665 5.948 1.00 37.59 414 PRO A N 1
ATOM 3340 C CA . PRO A 1 414 ? 10.641 -37.346 5.068 1.00 37.59 414 PRO A CA 1
ATOM 3341 C C . PRO A 1 414 ? 10.354 -36.384 3.894 1.00 37.59 414 PRO A C 1
ATOM 3343 O O . PRO A 1 414 ? 11.257 -36.104 3.111 1.00 37.59 414 PRO A O 1
ATOM 3346 N N . GLY A 1 415 ? 9.118 -35.891 3.752 1.00 39.09 415 GLY A N 1
ATOM 3347 C CA . GLY A 1 415 ? 8.675 -34.936 2.728 1.00 39.09 415 GLY A CA 1
ATOM 3348 C C . GLY A 1 415 ? 8.261 -33.553 3.258 1.00 39.09 415 GLY A C 1
ATOM 3349 O O . GLY A 1 415 ? 7.613 -32.802 2.535 1.00 39.09 415 GLY A O 1
ATOM 3350 N N . CYS A 1 416 ? 8.576 -33.205 4.510 1.00 37.19 416 CYS A N 1
ATOM 3351 C CA . CYS A 1 416 ? 8.201 -31.917 5.108 1.00 37.19 416 CYS A CA 1
ATOM 3352 C C . CYS A 1 416 ? 9.120 -30.763 4.643 1.00 37.19 416 CYS A C 1
ATOM 3354 O O . CYS A 1 416 ? 10.316 -30.777 4.924 1.00 37.19 416 CYS A O 1
ATOM 3356 N N . THR A 1 417 ? 8.566 -29.738 3.982 1.00 45.53 417 THR A N 1
ATOM 3357 C CA . THR A 1 417 ? 9.309 -28.600 3.386 1.00 45.53 417 THR A CA 1
ATOM 3358 C C . THR A 1 417 ? 9.158 -27.265 4.136 1.00 45.53 417 THR A C 1
ATOM 3360 O O . THR A 1 417 ? 9.503 -26.214 3.598 1.00 45.53 417 THR A O 1
ATOM 3363 N N . CYS A 1 418 ? 8.660 -27.256 5.381 1.00 39.09 418 CYS A N 1
ATOM 3364 C CA . CYS A 1 418 ? 8.445 -26.003 6.114 1.00 39.09 418 CYS A CA 1
ATOM 3365 C C . CYS A 1 418 ? 9.755 -25.372 6.634 1.00 39.09 418 CYS A C 1
ATOM 3367 O O . CYS A 1 418 ? 10.623 -26.033 7.212 1.00 39.09 418 CYS A O 1
ATOM 3369 N N . THR A 1 419 ? 9.868 -24.051 6.475 1.00 44.88 419 THR A N 1
ATOM 3370 C CA . THR A 1 419 ? 11.036 -23.212 6.811 1.00 44.88 419 THR A CA 1
ATOM 3371 C C . THR A 1 419 ? 11.453 -23.273 8.282 1.00 44.88 419 THR A C 1
ATOM 3373 O O . THR A 1 419 ? 12.624 -23.070 8.600 1.00 44.88 419 THR A O 1
ATOM 3376 N N . THR A 1 420 ? 10.536 -23.631 9.181 1.00 43.44 420 THR A N 1
ATOM 3377 C CA . THR A 1 420 ? 10.779 -23.764 10.624 1.00 43.44 420 THR A CA 1
ATOM 3378 C C . THR A 1 420 ? 11.798 -24.857 10.966 1.00 43.44 420 THR A C 1
ATOM 3380 O O . THR A 1 420 ? 12.474 -24.766 11.989 1.00 43.44 420 THR A O 1
ATOM 3383 N N . CYS A 1 421 ? 11.953 -25.876 10.113 1.00 38.62 421 CYS A N 1
ATOM 3384 C CA . CYS A 1 421 ? 12.852 -27.006 10.360 1.00 38.62 421 CYS A CA 1
ATOM 3385 C C . CYS A 1 421 ? 14.288 -26.796 9.824 1.00 38.62 421 CYS A C 1
ATOM 3387 O O . CYS A 1 421 ? 15.184 -27.543 10.212 1.00 38.62 421 CYS A O 1
ATOM 3389 N N . HIS A 1 422 ? 14.545 -25.776 8.988 1.00 40.66 422 HIS A N 1
ATOM 3390 C CA . HIS A 1 422 ? 15.825 -25.585 8.278 1.00 40.66 422 HIS A CA 1
ATOM 3391 C C . HIS A 1 422 ? 16.489 -24.209 8.497 1.00 40.66 422 HIS A C 1
ATOM 3393 O O . HIS A 1 422 ? 16.983 -23.580 7.562 1.00 40.66 422 HIS A O 1
ATOM 3399 N N . ILE A 1 423 ? 16.590 -23.745 9.746 1.00 35.72 423 ILE A N 1
ATOM 3400 C CA . ILE A 1 423 ? 17.402 -22.558 10.069 1.00 35.72 423 ILE A CA 1
ATOM 3401 C C . ILE A 1 423 ? 18.883 -22.954 10.210 1.00 35.72 423 ILE A C 1
ATOM 3403 O O . ILE A 1 423 ? 19.321 -23.478 11.237 1.00 35.72 423 ILE A O 1
ATOM 3407 N N . ALA A 1 424 ? 19.688 -22.656 9.187 1.00 34.91 424 ALA A N 1
ATOM 3408 C CA . ALA A 1 424 ? 21.146 -22.683 9.288 1.00 34.91 424 ALA A CA 1
ATOM 3409 C C . ALA A 1 424 ? 21.649 -21.447 10.065 1.00 34.91 424 ALA A C 1
ATOM 3411 O O . ALA A 1 424 ? 21.473 -20.304 9.645 1.00 34.91 424 ALA A O 1
ATOM 3412 N N . LYS A 1 425 ? 22.300 -21.671 11.213 1.00 33.53 425 LYS A N 1
ATOM 3413 C CA . LYS A 1 425 ? 22.886 -20.611 12.055 1.00 33.53 425 LYS A CA 1
ATOM 3414 C C . LYS A 1 425 ? 24.038 -19.895 11.325 1.00 33.53 425 LYS A C 1
ATOM 3416 O O . LYS A 1 425 ? 25.014 -20.537 10.933 1.00 33.53 425 LYS A O 1
ATOM 3421 N N . ARG A 1 426 ? 23.975 -18.560 11.203 1.00 34.88 426 ARG A N 1
ATOM 3422 C CA . ARG A 1 426 ? 25.099 -17.717 10.736 1.00 34.88 426 ARG A CA 1
ATOM 3423 C C . ARG A 1 426 ? 26.310 -17.875 11.672 1.00 34.88 426 ARG A C 1
ATOM 3425 O O . ARG A 1 426 ? 26.170 -17.811 12.891 1.00 34.88 426 ARG A O 1
ATOM 3432 N N . ARG A 1 427 ? 27.510 -18.060 11.105 1.00 32.44 427 ARG A N 1
ATOM 3433 C CA . ARG A 1 427 ? 28.776 -18.131 11.862 1.00 32.44 427 ARG A CA 1
ATOM 3434 C C . ARG A 1 427 ? 29.251 -16.731 12.267 1.00 32.44 427 ARG A C 1
ATOM 3436 O O . ARG A 1 427 ? 29.246 -15.815 11.449 1.00 32.44 427 ARG A O 1
ATOM 3443 N N . SER A 1 428 ? 29.709 -16.579 13.507 1.00 32.72 428 SER A N 1
ATOM 3444 C CA . SER A 1 428 ? 30.328 -15.346 14.005 1.00 32.72 428 SER A CA 1
ATOM 3445 C C . SER A 1 428 ? 31.789 -15.212 13.542 1.00 32.72 428 SER A C 1
ATOM 3447 O O . SER A 1 428 ? 32.489 -16.210 13.366 1.00 32.72 428 SER A O 1
ATOM 3449 N N . HIS A 1 429 ? 32.269 -13.974 13.361 1.00 46.38 429 HIS A N 1
ATOM 3450 C CA . HIS A 1 429 ? 33.682 -13.663 13.097 1.00 46.38 429 HIS A CA 1
ATOM 3451 C C . HIS A 1 429 ? 34.229 -12.672 14.141 1.00 46.38 429 HIS A C 1
ATOM 3453 O O . HIS A 1 429 ? 33.490 -11.844 14.673 1.00 46.38 429 HIS A O 1
ATOM 3459 N N . LYS A 1 430 ? 35.535 -12.743 14.436 1.00 33.62 430 LYS A N 1
ATOM 3460 C CA . LYS A 1 430 ? 36.223 -11.885 15.421 1.00 33.62 430 LYS A CA 1
ATOM 3461 C C . LYS A 1 430 ? 36.918 -10.706 14.721 1.00 33.62 430 LYS A C 1
ATOM 3463 O O . LYS A 1 430 ? 37.743 -10.922 13.835 1.00 33.62 430 LYS A O 1
ATOM 3468 N N . LYS A 1 431 ? 36.627 -9.464 15.133 1.00 41.25 431 LYS A N 1
ATOM 3469 C CA . LYS A 1 431 ? 37.306 -8.245 14.642 1.00 41.25 431 LYS A CA 1
ATOM 3470 C C . LYS A 1 431 ? 38.781 -8.225 15.086 1.00 41.25 431 LYS A C 1
ATOM 3472 O O . LYS A 1 431 ? 39.078 -8.495 16.247 1.00 41.25 431 LYS A O 1
ATOM 3477 N N . SER A 1 432 ? 39.703 -7.880 14.180 1.00 49.00 432 SER A N 1
ATOM 3478 C CA . SER A 1 432 ? 41.132 -7.706 14.498 1.00 49.00 432 SER A CA 1
ATOM 3479 C C . SER A 1 432 ? 41.431 -6.259 14.915 1.00 49.00 432 SER A C 1
ATOM 3481 O O . SER A 1 432 ? 40.913 -5.314 14.319 1.00 49.00 432 SER A O 1
ATOM 3483 N N . ARG A 1 433 ? 42.300 -6.081 15.921 1.00 49.69 433 ARG A N 1
ATOM 3484 C CA . ARG A 1 433 ? 42.682 -4.769 16.487 1.00 49.69 433 ARG A CA 1
ATOM 3485 C C . ARG A 1 433 ? 43.415 -3.835 15.511 1.00 49.69 433 ARG A C 1
ATOM 3487 O O . ARG A 1 433 ? 43.532 -2.656 15.811 1.00 49.69 433 ARG A O 1
ATOM 3494 N N . ASN A 1 434 ? 43.865 -4.320 14.349 1.00 48.81 434 ASN A N 1
ATOM 3495 C CA . ASN A 1 434 ? 44.689 -3.529 13.420 1.00 48.81 434 ASN A CA 1
ATOM 3496 C C . ASN A 1 434 ? 43.974 -3.104 12.120 1.00 48.81 434 ASN A C 1
ATOM 3498 O O . ASN A 1 434 ? 44.596 -2.430 11.288 1.00 48.81 434 ASN A O 1
ATOM 3502 N N . GLY A 1 435 ? 42.685 -3.448 11.965 1.00 52.12 435 GLY A N 1
ATOM 3503 C CA . GLY A 1 435 ? 41.840 -3.099 10.812 1.00 52.12 435 GLY A CA 1
ATOM 3504 C C . GLY A 1 435 ? 42.260 -3.787 9.503 1.00 52.12 435 GLY A C 1
ATOM 3505 O O . GLY A 1 435 ? 43.448 -3.916 9.203 1.00 52.12 435 GLY A O 1
ATOM 3506 N N . CYS A 1 436 ? 41.304 -4.253 8.691 1.00 48.44 436 CYS A N 1
ATOM 3507 C CA . CYS A 1 436 ? 41.632 -4.898 7.414 1.00 48.44 436 CYS A CA 1
ATOM 3508 C C . CYS A 1 436 ? 42.030 -3.870 6.338 1.00 48.44 436 CYS A C 1
ATOM 3510 O O . CYS A 1 436 ? 41.647 -2.698 6.381 1.00 48.44 436 CYS A O 1
ATOM 3512 N N . LYS A 1 437 ? 42.816 -4.323 5.352 1.00 44.59 437 LYS A N 1
ATOM 3513 C CA . LYS A 1 437 ? 43.387 -3.474 4.291 1.00 44.59 437 LYS A CA 1
ATOM 3514 C C . LYS A 1 437 ? 42.324 -2.739 3.456 1.00 44.59 437 LYS A C 1
ATOM 3516 O O . LYS A 1 437 ? 42.577 -1.609 3.052 1.00 44.59 437 LYS A O 1
ATOM 3521 N N . SER A 1 438 ? 41.128 -3.311 3.289 1.00 43.34 438 SER A N 1
ATOM 3522 C CA . SER A 1 438 ? 40.023 -2.678 2.551 1.00 43.34 438 SER A CA 1
ATOM 3523 C C . SER A 1 438 ? 39.429 -1.456 3.262 1.00 43.34 438 SER A C 1
ATOM 3525 O O . SER A 1 438 ? 38.989 -0.526 2.597 1.00 43.34 438 SER A O 1
ATOM 3527 N N . CYS A 1 439 ? 39.470 -1.386 4.598 1.00 46.12 439 CYS A N 1
ATOM 3528 C CA . CYS A 1 439 ? 39.054 -0.183 5.330 1.00 46.12 439 CYS A CA 1
ATOM 3529 C C . CYS A 1 439 ? 40.079 0.952 5.199 1.00 46.12 439 CYS A C 1
ATOM 3531 O O . CYS A 1 439 ? 39.706 2.120 5.160 1.00 46.12 439 CYS A O 1
ATOM 3533 N N . LYS A 1 440 ? 41.371 0.620 5.078 1.00 46.97 440 LYS A N 1
ATOM 3534 C CA . LYS A 1 440 ? 42.451 1.610 4.915 1.00 46.97 440 LYS A CA 1
ATOM 3535 C C . LYS A 1 440 ? 42.515 2.201 3.501 1.00 46.97 440 LYS A C 1
ATOM 3537 O O . LYS A 1 440 ? 43.021 3.305 3.337 1.00 46.97 440 LYS A O 1
ATOM 3542 N N . GLN A 1 441 ? 41.972 1.507 2.499 1.00 43.53 441 GLN A N 1
ATOM 3543 C CA . GLN A 1 441 ? 41.896 1.993 1.115 1.00 43.53 441 GLN A CA 1
ATOM 3544 C C . GLN A 1 441 ? 40.804 3.050 0.876 1.00 43.53 441 GLN A C 1
ATOM 3546 O O . GLN A 1 441 ? 40.906 3.783 -0.100 1.00 43.53 441 GLN A O 1
ATOM 3551 N N . ARG A 1 442 ? 39.806 3.195 1.764 1.00 47.81 442 ARG A N 1
ATOM 3552 C CA . ARG A 1 442 ? 38.657 4.100 1.548 1.00 47.81 442 ARG A CA 1
ATOM 3553 C C . ARG A 1 442 ? 38.949 5.599 1.696 1.00 47.81 442 ARG A C 1
ATOM 3555 O O . ARG A 1 442 ? 38.046 6.373 1.433 1.00 47.81 442 ARG A O 1
ATOM 3562 N N . ARG A 1 443 ? 40.147 6.026 2.131 1.00 36.81 443 ARG A N 1
ATOM 3563 C CA . ARG A 1 443 ? 40.544 7.454 2.280 1.00 36.81 443 ARG A CA 1
ATOM 3564 C C . ARG A 1 443 ? 39.435 8.403 2.801 1.00 36.81 443 ARG A C 1
ATOM 3566 O O . ARG A 1 443 ? 39.403 9.573 2.444 1.00 36.81 443 ARG A O 1
ATOM 3573 N N . ILE A 1 4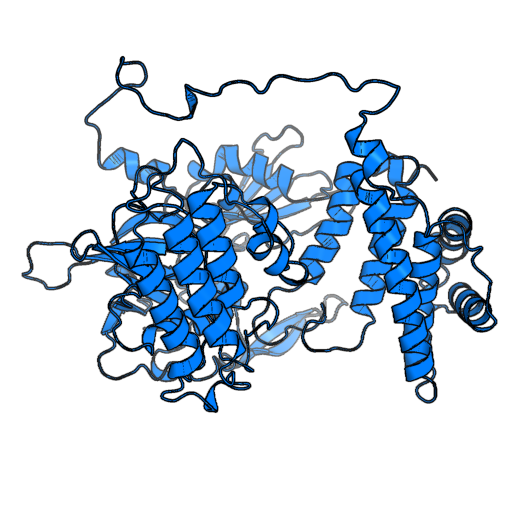44 ? 38.578 7.951 3.720 1.00 40.97 444 ILE A N 1
ATOM 3574 C CA . ILE A 1 444 ? 37.647 8.829 4.445 1.00 40.97 444 ILE A CA 1
ATOM 3575 C C . ILE A 1 444 ? 38.423 9.434 5.615 1.00 40.97 444 ILE A C 1
ATOM 3577 O O . ILE A 1 444 ? 38.319 8.998 6.758 1.00 40.97 444 ILE A O 1
ATOM 3581 N N . LYS A 1 445 ? 39.312 10.375 5.315 1.00 35.97 445 LYS A N 1
ATOM 3582 C CA . LYS A 1 445 ? 39.872 11.281 6.317 1.00 35.97 445 LYS A CA 1
ATOM 3583 C C . LYS A 1 445 ? 40.264 12.566 5.602 1.00 35.97 445 LYS A C 1
ATOM 3585 O O . LYS A 1 445 ? 41.268 12.582 4.896 1.00 35.97 445 LYS A O 1
ATOM 3590 N N . GLY A 1 446 ? 39.437 13.600 5.738 1.00 32.66 446 GLY A N 1
ATOM 3591 C CA . GLY A 1 446 ? 39.734 14.901 5.136 1.00 32.66 446 GLY A CA 1
ATOM 3592 C C . GLY A 1 446 ? 38.570 15.871 4.941 1.00 32.66 446 GLY A C 1
ATOM 3593 O O . GLY A 1 446 ? 38.630 16.652 4.005 1.00 32.66 446 GLY A O 1
ATOM 3594 N N . MET A 1 447 ? 37.524 15.838 5.775 1.00 31.56 447 MET A N 1
ATOM 3595 C CA . MET A 1 447 ? 36.642 17.007 5.966 1.00 31.56 447 MET A CA 1
ATOM 3596 C C . MET A 1 447 ? 36.036 17.030 7.380 1.00 31.56 447 MET A C 1
ATOM 3598 O O . MET A 1 447 ? 34.886 17.389 7.597 1.00 31.56 447 MET A O 1
ATOM 3602 N N . MET A 1 448 ? 36.826 16.569 8.347 1.00 38.81 448 MET A N 1
ATOM 3603 C CA . MET A 1 448 ? 36.711 16.908 9.764 1.00 38.81 448 MET A CA 1
ATOM 3604 C C . MET A 1 448 ? 38.017 17.643 10.073 1.00 38.81 448 MET A C 1
ATOM 3606 O O . MET A 1 448 ? 39.046 17.215 9.552 1.00 38.81 448 MET A O 1
ATOM 3610 N N . ASP A 1 449 ? 37.962 18.723 10.850 1.00 40.03 449 ASP A N 1
ATOM 3611 C CA . ASP A 1 449 ? 39.093 19.570 11.290 1.00 40.03 449 ASP A CA 1
ATOM 3612 C C . ASP A 1 449 ? 39.245 20.940 10.592 1.00 40.03 449 ASP A C 1
ATOM 3614 O O . ASP A 1 449 ? 40.351 21.469 10.498 1.00 40.03 449 ASP A O 1
ATOM 3618 N N . LEU A 1 450 ? 38.148 21.586 10.175 1.00 42.38 450 LEU 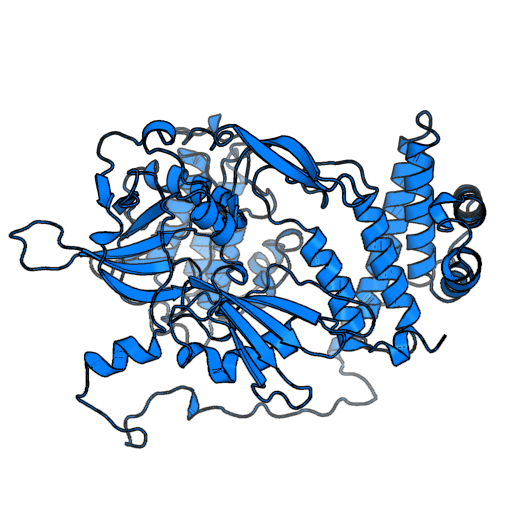A N 1
ATOM 3619 C CA . LEU A 1 450 ? 38.126 23.058 10.190 1.00 42.38 450 LEU A CA 1
ATOM 3620 C C . LEU A 1 450 ? 37.514 23.518 11.525 1.00 42.38 450 LEU A C 1
ATOM 3622 O O . LEU A 1 450 ? 36.432 23.039 11.873 1.00 42.38 450 LEU A O 1
ATOM 3626 N N . PRO A 1 451 ? 38.177 24.404 12.296 1.00 52.84 451 PRO A N 1
ATOM 3627 C CA . PRO A 1 451 ? 37.594 24.976 13.505 1.00 52.84 451 PRO A CA 1
ATOM 3628 C C . PRO A 1 451 ? 36.291 25.695 13.156 1.00 52.84 451 PRO A C 1
ATOM 3630 O O . PRO A 1 451 ? 36.261 26.480 12.208 1.00 52.84 451 PRO A O 1
ATOM 3633 N N . TRP A 1 452 ? 35.224 25.458 13.920 1.00 66.62 452 TRP A N 1
ATOM 3634 C CA . TRP A 1 452 ? 34.017 26.267 13.787 1.00 66.62 452 TRP A CA 1
ATOM 3635 C C . TRP A 1 452 ? 34.322 27.692 14.256 1.00 66.62 452 TRP A C 1
ATOM 3637 O O . TRP A 1 452 ? 34.624 27.932 15.427 1.00 66.62 452 TRP A O 1
ATOM 3647 N N . ILE A 1 453 ? 34.294 28.627 13.310 1.00 71.44 453 ILE A N 1
ATOM 3648 C CA . ILE A 1 453 ? 34.467 30.053 13.566 1.00 71.44 453 ILE A CA 1
ATOM 3649 C C . ILE A 1 453 ? 33.099 30.623 13.927 1.00 71.44 453 ILE A C 1
ATOM 3651 O O . ILE A 1 453 ? 32.195 30.605 13.097 1.00 71.44 453 ILE A O 1
ATOM 3655 N N . TRP A 1 454 ? 32.971 31.140 15.150 1.00 76.75 454 TRP A N 1
ATOM 3656 C CA . TRP A 1 454 ? 31.777 31.859 15.585 1.00 76.75 454 TRP A CA 1
ATOM 3657 C C . TRP A 1 454 ? 31.634 33.156 14.795 1.00 76.75 454 TRP A C 1
ATOM 3659 O O . TRP A 1 454 ? 32.484 34.046 14.872 1.00 76.75 454 TRP A O 1
ATOM 3669 N N . THR A 1 455 ? 30.554 33.252 14.035 1.00 86.44 455 THR A N 1
ATOM 3670 C CA . THR A 1 455 ? 30.156 34.468 13.333 1.00 86.44 455 THR A CA 1
ATOM 3671 C C . THR A 1 455 ? 29.334 35.375 14.250 1.00 86.44 455 THR A C 1
ATOM 3673 O O . THR A 1 455 ? 28.845 34.963 15.303 1.00 86.44 455 THR A O 1
ATOM 3676 N N . VAL A 1 456 ? 29.163 36.639 13.852 1.00 85.50 456 VAL A N 1
ATOM 3677 C CA . VAL A 1 456 ? 28.243 37.555 14.550 1.00 85.50 456 VAL A CA 1
ATOM 3678 C C . VAL A 1 456 ? 26.813 37.006 14.525 1.00 85.50 456 VAL A C 1
ATOM 3680 O O . VAL A 1 456 ? 26.103 37.139 15.518 1.00 85.50 456 VAL A O 1
ATOM 3683 N N . ASP A 1 457 ? 26.430 36.326 13.442 1.00 89.81 457 ASP A N 1
ATOM 3684 C CA . ASP A 1 457 ? 25.135 35.657 13.326 1.00 89.81 457 ASP A CA 1
ATOM 3685 C C . ASP A 1 457 ? 24.996 34.524 14.352 1.00 89.81 457 ASP A C 1
ATOM 3687 O O . ASP A 1 457 ? 24.003 34.479 15.070 1.00 89.81 457 ASP A O 1
ATOM 3691 N N . ASP A 1 458 ? 26.015 33.675 14.522 1.00 89.62 458 ASP A N 1
ATOM 3692 C CA . ASP A 1 458 ? 26.002 32.605 15.533 1.00 89.62 458 ASP A CA 1
ATOM 3693 C C . ASP A 1 458 ? 25.805 33.148 16.956 1.00 89.62 458 ASP A C 1
ATOM 3695 O O . ASP A 1 458 ? 25.067 32.574 17.760 1.00 89.62 458 ASP A O 1
ATOM 3699 N N . LEU A 1 459 ? 26.455 34.274 17.268 1.00 90.06 459 LEU A N 1
ATOM 3700 C CA . LEU A 1 459 ? 26.334 34.941 18.564 1.00 90.06 459 LEU A CA 1
ATOM 3701 C C . LEU A 1 459 ? 24.952 35.579 18.754 1.00 90.06 459 LEU A C 1
ATOM 3703 O O . LEU A 1 459 ? 24.398 35.504 19.852 1.00 90.06 459 LEU A O 1
ATOM 3707 N N . GLU A 1 460 ? 24.377 36.174 17.703 1.00 92.62 460 GLU A N 1
ATOM 3708 C CA . GLU A 1 460 ? 23.010 36.711 17.727 1.00 92.62 460 GLU A CA 1
ATOM 3709 C C . GLU A 1 460 ? 21.991 35.588 17.989 1.00 92.62 460 GLU A C 1
ATOM 3711 O O . GLU A 1 460 ? 21.151 35.700 18.886 1.00 92.62 460 GLU A O 1
ATOM 3716 N N . LEU A 1 461 ? 22.109 34.470 17.268 1.00 93.19 461 LEU A N 1
ATOM 3717 C CA . LEU A 1 461 ? 21.248 33.295 17.420 1.00 93.19 461 LEU A CA 1
ATOM 3718 C C . LEU A 1 461 ? 21.375 32.664 18.809 1.00 93.19 461 LEU A C 1
ATOM 3720 O O . LEU A 1 461 ? 20.371 32.315 19.435 1.00 93.19 461 LEU A O 1
ATOM 3724 N N . GLN A 1 462 ? 22.600 32.549 19.324 1.00 90.38 462 GLN A N 1
ATOM 3725 C CA . GLN A 1 462 ? 22.843 32.034 20.666 1.00 90.38 462 GLN A CA 1
ATOM 3726 C C . GLN A 1 462 ? 22.245 32.953 21.734 1.00 90.38 462 GLN A C 1
ATOM 3728 O O . GLN A 1 462 ? 21.598 32.469 22.664 1.00 90.38 462 GLN A O 1
ATOM 3733 N N . HIS A 1 463 ? 22.418 34.269 21.601 1.00 90.06 463 HIS A N 1
ATOM 3734 C CA . HIS A 1 463 ? 21.802 35.233 22.507 1.00 90.06 463 HIS A CA 1
ATOM 3735 C C . HIS A 1 463 ? 20.274 35.093 22.514 1.00 90.06 463 HIS A C 1
ATOM 3737 O O . HIS A 1 463 ? 19.667 35.045 23.586 1.00 90.06 463 HIS A O 1
ATOM 3743 N N . HIS A 1 464 ? 19.659 34.947 21.336 1.00 91.88 464 HIS A N 1
ATOM 3744 C CA . HIS A 1 464 ? 18.217 34.730 21.202 1.00 91.88 464 HIS A CA 1
ATOM 3745 C C . HIS A 1 464 ? 17.751 33.435 21.880 1.00 91.88 464 HIS A C 1
ATOM 3747 O O . HIS A 1 464 ? 16.765 33.452 22.616 1.00 91.88 464 HIS A O 1
ATOM 3753 N N . SER A 1 465 ? 18.501 32.337 21.721 1.00 87.25 465 SER A N 1
ATOM 3754 C CA . SER A 1 465 ? 18.196 31.041 22.354 1.00 87.25 465 SER A CA 1
ATOM 3755 C C . SER A 1 465 ? 18.109 31.112 23.886 1.00 87.25 465 SER A C 1
ATOM 3757 O O . SER A 1 465 ? 17.336 30.382 24.500 1.00 87.25 465 SER A O 1
ATOM 3759 N N . LEU A 1 466 ? 18.886 32.010 24.505 1.00 85.12 466 LEU A N 1
ATOM 3760 C CA . LEU A 1 466 ? 18.994 32.149 25.961 1.00 85.12 466 LEU A CA 1
ATOM 3761 C C . LEU A 1 466 ? 18.024 33.174 26.557 1.00 85.12 466 LEU A C 1
ATOM 3763 O O . LEU A 1 466 ? 17.797 33.162 27.765 1.00 85.12 466 LEU A O 1
ATOM 3767 N N . THR A 1 467 ? 17.503 34.089 25.740 1.00 84.38 467 THR A N 1
ATOM 3768 C CA . THR A 1 467 ? 16.715 35.244 26.203 1.00 84.38 467 THR A CA 1
ATOM 3769 C C . THR A 1 467 ? 15.252 35.188 25.776 1.00 84.38 467 THR A C 1
ATOM 3771 O O . THR A 1 467 ? 14.403 35.819 26.409 1.00 84.38 467 THR A O 1
ATOM 3774 N N . SER A 1 468 ? 14.928 34.418 24.735 1.00 84.31 468 SER A N 1
ATOM 3775 C CA . SER A 1 468 ? 13.558 34.237 24.264 1.00 84.31 468 SER A CA 1
ATOM 3776 C C . SER A 1 468 ? 12.766 33.321 25.199 1.00 84.31 468 SER A C 1
ATOM 3778 O O . SER A 1 468 ? 13.058 32.133 25.307 1.00 84.31 468 SER A O 1
ATOM 3780 N N . LYS A 1 469 ? 11.703 33.856 25.814 1.00 78.06 469 LYS A N 1
ATOM 3781 C CA . LYS A 1 469 ? 10.795 33.093 26.694 1.00 78.06 469 LYS A CA 1
ATOM 3782 C C . LYS A 1 469 ? 10.122 31.904 26.004 1.00 78.06 469 LYS A C 1
ATOM 3784 O O . LYS A 1 469 ? 9.793 30.922 26.668 1.00 78.06 469 LYS A O 1
ATOM 3789 N N . ASP A 1 470 ? 9.925 31.998 24.692 1.00 78.38 470 ASP A N 1
ATOM 3790 C CA . ASP A 1 470 ? 9.327 30.933 23.888 1.00 78.38 470 ASP A CA 1
ATOM 3791 C C . ASP A 1 470 ? 10.302 29.757 23.738 1.00 78.38 470 ASP A C 1
ATOM 3793 O O . ASP A 1 470 ? 9.916 28.605 23.909 1.00 78.38 470 ASP A O 1
ATOM 3797 N N . LEU A 1 471 ? 11.589 30.045 23.507 1.00 76.88 471 LEU A N 1
ATOM 3798 C CA . LEU A 1 471 ? 12.634 29.025 23.357 1.00 76.88 471 LEU A CA 1
ATOM 3799 C C . LEU A 1 471 ? 13.133 28.473 24.700 1.00 76.88 471 LEU A C 1
ATOM 3801 O O . LEU A 1 471 ? 13.587 27.332 24.763 1.00 76.88 471 LEU A O 1
ATOM 3805 N N . THR A 1 472 ? 13.011 29.238 25.789 1.00 72.12 472 THR A N 1
ATOM 3806 C CA . THR A 1 472 ? 13.292 28.745 27.147 1.00 72.12 472 THR A CA 1
ATOM 3807 C C . THR A 1 472 ? 12.115 27.980 27.765 1.00 72.12 472 THR A C 1
ATOM 3809 O O . THR A 1 472 ? 12.237 27.503 28.898 1.00 72.12 472 THR A O 1
ATOM 3812 N N . PHE A 1 473 ? 10.994 27.826 27.042 1.00 65.19 473 PHE A N 1
ATOM 3813 C CA . PHE A 1 473 ? 9.749 27.222 27.530 1.00 65.19 473 PHE A CA 1
ATOM 3814 C C . PHE A 1 473 ? 9.314 27.828 28.871 1.00 65.19 473 PHE A C 1
ATOM 3816 O O . PHE A 1 473 ? 9.275 27.140 29.891 1.00 65.19 473 PHE A O 1
ATOM 3823 N N . GLN A 1 474 ? 9.038 29.136 28.878 1.00 67.81 474 GLN A N 1
ATOM 3824 C CA . GLN A 1 474 ? 8.684 29.886 30.091 1.00 67.81 474 GLN A CA 1
ATOM 3825 C C . GLN A 1 474 ? 9.747 29.761 31.201 1.00 67.81 474 GLN A C 1
ATOM 3827 O O . GLN A 1 474 ? 9.426 29.560 32.370 1.00 67.81 474 GLN A O 1
ATOM 3832 N N . ASP A 1 475 ? 11.027 29.881 30.832 1.00 61.16 475 ASP A N 1
ATOM 3833 C CA . ASP A 1 475 ? 12.179 29.815 31.747 1.00 61.16 475 ASP A CA 1
ATOM 3834 C C . ASP A 1 475 ? 12.370 28.474 32.469 1.00 61.16 475 ASP A C 1
ATOM 3836 O O . ASP A 1 475 ? 12.942 28.397 33.563 1.00 61.16 475 ASP A O 1
ATOM 3840 N N . SER A 1 476 ? 11.960 27.381 31.829 1.00 71.81 476 SER A N 1
ATOM 3841 C CA . SER A 1 476 ? 12.252 26.043 32.322 1.00 71.81 476 SER A CA 1
ATOM 3842 C C . SER A 1 476 ? 13.768 25.835 32.501 1.00 71.81 476 SER A C 1
ATOM 3844 O O . SER A 1 476 ? 14.600 26.103 31.624 1.00 71.81 476 SER A O 1
ATOM 3846 N N . LYS A 1 477 ? 14.153 25.322 33.675 1.00 71.69 477 LYS A N 1
ATOM 3847 C CA . LYS A 1 477 ? 15.560 25.074 34.034 1.00 71.69 477 LYS A CA 1
ATOM 3848 C C . LYS A 1 477 ? 16.325 24.213 33.004 1.00 71.69 477 LYS A C 1
ATOM 3850 O O . LYS A 1 477 ? 17.491 24.526 32.748 1.00 71.69 477 LYS A O 1
ATOM 3855 N N . PRO A 1 478 ? 15.735 23.163 32.390 1.00 75.88 478 PRO A N 1
ATOM 3856 C CA . PRO A 1 478 ? 16.425 22.366 31.378 1.00 75.88 478 PRO A CA 1
ATOM 3857 C C . PRO A 1 478 ? 16.852 23.180 30.150 1.00 75.88 478 PRO A C 1
ATOM 3859 O O . PRO A 1 478 ? 18.018 23.122 29.765 1.00 75.88 478 PRO A O 1
ATOM 3862 N N . TRP A 1 479 ? 15.953 23.981 29.579 1.00 78.69 479 TRP A N 1
ATOM 3863 C CA . TRP A 1 479 ? 16.205 24.701 28.328 1.00 78.69 479 TRP A CA 1
ATOM 3864 C C . TRP A 1 479 ? 17.029 25.975 28.524 1.00 78.69 479 TRP A C 1
ATOM 3866 O O . TRP A 1 479 ? 17.849 26.309 27.675 1.00 78.69 479 TRP A O 1
ATOM 3876 N N . ARG A 1 480 ? 16.902 26.637 29.680 1.00 78.81 480 ARG A N 1
ATOM 3877 C CA . ARG A 1 480 ? 17.692 27.835 30.006 1.00 78.81 480 ARG A CA 1
ATOM 3878 C C . ARG A 1 480 ? 19.144 27.529 30.390 1.00 78.81 480 ARG A C 1
ATOM 3880 O O . ARG A 1 480 ? 20.031 28.338 30.136 1.00 78.81 480 ARG A O 1
ATOM 3887 N N . GLU A 1 481 ? 19.402 26.393 31.046 1.00 78.25 481 GLU A N 1
ATOM 3888 C CA . GLU A 1 481 ? 20.720 26.101 31.636 1.00 78.25 481 GLU A CA 1
ATOM 3889 C C . GLU A 1 481 ? 21.349 24.795 31.150 1.00 78.25 481 GLU A C 1
ATOM 3891 O O . GLU A 1 481 ? 22.532 24.782 30.803 1.00 78.25 481 GLU A O 1
ATOM 3896 N N . LYS A 1 482 ? 20.604 23.682 31.159 1.00 82.50 482 LYS A N 1
ATOM 3897 C CA . LYS A 1 482 ? 21.180 22.358 30.876 1.00 82.50 482 LYS A CA 1
ATOM 3898 C C . LYS A 1 482 ? 21.471 22.166 29.388 1.00 82.50 482 LYS A C 1
ATOM 3900 O O . LYS A 1 482 ? 22.582 21.772 29.048 1.00 82.50 482 LYS A O 1
ATOM 3905 N N . VAL A 1 483 ? 20.521 22.489 28.512 1.00 85.38 483 VAL A N 1
ATOM 3906 C CA . VAL A 1 483 ? 20.662 22.324 27.055 1.00 85.38 483 VAL A CA 1
ATOM 3907 C C . VAL A 1 483 ? 21.788 23.197 26.476 1.00 85.38 483 VAL A C 1
ATOM 3909 O O . VAL A 1 483 ? 22.630 22.650 25.766 1.00 85.38 483 VAL A O 1
ATOM 3912 N N . PRO A 1 484 ? 21.934 24.491 26.829 1.00 86.69 484 PRO A N 1
ATOM 3913 C CA . PRO A 1 484 ? 23.086 25.288 26.396 1.00 86.69 484 PRO A CA 1
ATOM 3914 C C . PRO A 1 484 ? 24.434 24.736 26.885 1.00 86.69 484 PRO A C 1
ATOM 3916 O O . PRO A 1 484 ? 25.415 24.729 26.145 1.00 86.69 484 PRO A O 1
ATOM 3919 N N . ARG A 1 485 ? 24.500 24.208 28.117 1.00 85.44 485 ARG A N 1
ATOM 3920 C CA . ARG A 1 485 ? 25.718 23.550 28.631 1.00 85.44 485 ARG A CA 1
ATOM 3921 C C . ARG A 1 485 ? 26.036 22.256 27.888 1.00 85.44 485 ARG A C 1
ATOM 3923 O O . ARG A 1 485 ? 27.209 21.971 27.648 1.00 85.44 485 ARG A O 1
ATOM 3930 N N . LEU A 1 486 ? 25.008 21.492 27.528 1.00 86.38 486 LEU A N 1
ATOM 3931 C CA . LEU A 1 486 ? 25.131 20.284 26.720 1.00 86.38 486 LEU A CA 1
ATOM 3932 C C . LEU A 1 486 ? 25.625 20.612 25.305 1.00 86.38 486 LEU A C 1
ATOM 3934 O O . LEU A 1 486 ? 26.497 19.914 24.788 1.00 86.38 486 LEU A O 1
ATOM 3938 N N . ALA A 1 487 ? 25.134 21.708 24.725 1.00 86.94 487 ALA A N 1
ATOM 3939 C CA . ALA A 1 487 ? 25.523 22.218 23.415 1.00 86.94 487 ALA A CA 1
ATOM 3940 C C . ALA A 1 487 ? 27.026 22.551 23.334 1.00 86.94 487 ALA A C 1
ATOM 3942 O O . ALA A 1 487 ? 27.685 22.202 22.360 1.00 86.94 487 ALA A O 1
ATOM 3943 N N . PHE A 1 488 ? 27.624 23.113 24.390 1.00 82.69 488 PHE A N 1
ATOM 3944 C CA . PHE A 1 488 ? 29.075 23.365 24.419 1.00 82.69 488 PHE A CA 1
ATOM 3945 C C . PHE A 1 488 ? 29.941 22.100 24.395 1.00 82.69 488 PHE A C 1
ATOM 3947 O O . PHE A 1 488 ? 31.129 22.175 24.091 1.00 82.69 488 PHE A O 1
ATOM 3954 N N . ARG A 1 489 ? 29.366 20.944 24.736 1.00 83.00 489 ARG A N 1
ATOM 3955 C CA . ARG A 1 489 ? 30.057 19.648 24.723 1.00 83.00 489 ARG A CA 1
ATOM 3956 C C . ARG A 1 489 ? 29.719 18.821 23.483 1.00 83.00 489 ARG A C 1
ATOM 3958 O O . ARG A 1 489 ? 30.439 17.876 23.183 1.00 83.00 489 ARG A O 1
ATOM 3965 N N . ASN A 1 490 ? 28.647 19.179 22.773 1.00 86.94 490 ASN A N 1
ATOM 3966 C CA . ASN A 1 490 ? 28.096 18.426 21.654 1.00 86.94 490 ASN A CA 1
ATOM 3967 C C . ASN A 1 490 ? 27.710 19.377 20.518 1.00 86.94 490 ASN A C 1
ATOM 3969 O O . ASN A 1 490 ? 26.667 20.031 20.556 1.00 86.94 490 ASN A O 1
ATOM 3973 N N . HIS A 1 491 ? 28.545 19.413 19.479 1.00 86.81 491 HIS A N 1
ATOM 3974 C CA . HIS A 1 491 ? 28.372 20.318 18.342 1.00 86.81 491 HIS A CA 1
ATOM 3975 C C . HIS A 1 491 ? 27.032 20.101 17.620 1.00 86.81 491 HIS A C 1
ATOM 3977 O O . HIS A 1 491 ? 26.431 21.069 17.162 1.00 86.81 491 HIS A O 1
ATOM 3983 N N . CYS A 1 492 ? 26.518 18.867 17.586 1.00 86.06 492 CYS A N 1
ATOM 3984 C CA . CYS A 1 492 ? 25.230 18.546 16.973 1.00 86.06 492 CYS A CA 1
ATOM 3985 C C . CYS A 1 492 ? 24.075 19.290 17.654 1.00 86.06 492 CYS A C 1
ATOM 3987 O O . CYS A 1 492 ? 23.299 19.969 16.983 1.00 86.06 492 CYS A O 1
ATOM 3989 N N . VAL A 1 493 ? 24.022 19.234 18.988 1.00 91.44 493 VAL A N 1
ATOM 3990 C CA . VAL A 1 493 ? 23.030 19.938 19.813 1.00 91.44 493 VAL A CA 1
ATOM 3991 C C . VAL A 1 493 ? 23.133 21.439 19.585 1.00 91.44 493 VAL A C 1
ATOM 3993 O O . VAL A 1 493 ? 22.122 22.120 19.452 1.00 91.44 493 VAL A O 1
ATOM 3996 N N . LEU A 1 494 ? 24.357 21.959 19.509 1.00 92.25 494 LEU A N 1
ATOM 3997 C CA . LEU A 1 494 ? 24.589 23.382 19.337 1.00 92.25 494 LEU A CA 1
ATOM 3998 C C . LEU A 1 494 ? 24.143 23.887 17.962 1.00 92.25 494 LEU A C 1
ATOM 4000 O O . LEU A 1 494 ? 23.406 24.866 17.893 1.00 92.25 494 LEU A O 1
ATOM 4004 N N . HIS A 1 495 ? 24.492 23.191 16.879 1.00 91.62 495 HIS A N 1
ATOM 4005 C CA . HIS A 1 495 ? 23.984 23.522 15.549 1.00 91.62 495 HIS A CA 1
ATOM 4006 C C . HIS A 1 495 ? 22.450 23.468 15.506 1.00 91.62 495 HIS A C 1
ATOM 4008 O O . HIS A 1 495 ? 21.819 24.410 15.042 1.00 91.62 495 HIS A O 1
ATOM 4014 N N . LEU A 1 496 ? 21.823 22.430 16.060 1.00 92.44 496 LEU A N 1
ATOM 4015 C CA . LEU A 1 496 ? 20.361 22.314 16.054 1.00 92.44 496 LEU A CA 1
ATOM 4016 C C . LEU A 1 496 ? 19.669 23.390 16.911 1.00 92.44 496 LEU A C 1
ATOM 4018 O O . LEU A 1 496 ? 18.617 23.898 16.526 1.00 92.44 496 LEU A O 1
ATOM 4022 N N . LEU A 1 497 ? 20.275 23.800 18.029 1.00 93.69 497 LEU A N 1
ATOM 4023 C CA . LEU A 1 497 ? 19.767 24.889 18.869 1.00 93.69 497 LEU A CA 1
ATOM 4024 C C . LEU A 1 497 ? 19.804 26.237 18.132 1.00 93.69 497 LEU A C 1
ATOM 4026 O O . LEU A 1 497 ? 18.835 27.002 18.180 1.00 93.69 497 LEU A O 1
ATOM 4030 N N . LEU A 1 498 ? 20.905 26.515 17.425 1.00 94.06 498 LEU A N 1
ATOM 4031 C CA . LEU A 1 498 ? 21.039 27.705 16.582 1.00 94.06 498 LEU A CA 1
ATOM 4032 C C . LEU A 1 498 ? 20.057 27.666 15.407 1.00 94.06 498 LEU A C 1
ATOM 4034 O O . LEU A 1 498 ? 19.456 28.691 15.098 1.00 94.06 498 LEU A O 1
ATOM 4038 N N . ALA A 1 499 ? 19.817 26.493 14.813 1.00 93.25 499 ALA A N 1
ATOM 4039 C CA . ALA A 1 499 ? 18.847 26.325 13.734 1.00 93.25 499 ALA A CA 1
ATOM 4040 C C . ALA A 1 499 ? 17.419 26.683 14.170 1.00 93.25 499 ALA A C 1
ATOM 4042 O O . ALA A 1 499 ? 16.750 27.481 13.514 1.00 93.25 499 ALA A O 1
ATOM 4043 N N . VAL A 1 500 ? 16.967 26.156 15.314 1.00 92.25 500 VAL A N 1
ATOM 4044 C CA . VAL A 1 500 ? 15.647 26.481 15.882 1.00 92.25 500 VAL A CA 1
ATOM 4045 C C . VAL A 1 500 ? 15.555 27.968 16.233 1.00 92.25 500 VAL A C 1
ATOM 4047 O O . VAL A 1 500 ? 14.537 28.610 15.969 1.00 92.25 500 VAL A O 1
ATOM 4050 N N . SER A 1 501 ? 16.636 28.544 16.763 1.00 93.62 501 SER A N 1
ATOM 4051 C CA . SER A 1 501 ? 16.697 29.965 17.114 1.00 93.62 501 SER A CA 1
ATOM 4052 C C . SER A 1 501 ? 16.615 30.865 15.880 1.00 93.62 501 SER A C 1
ATOM 4054 O O . SER A 1 501 ? 15.838 31.818 15.874 1.00 93.62 501 SER A O 1
ATOM 4056 N N . ALA A 1 502 ? 17.328 30.526 14.804 1.00 92.19 502 ALA A N 1
ATOM 4057 C CA . ALA A 1 502 ? 17.262 31.229 13.527 1.00 92.19 502 ALA A CA 1
ATOM 4058 C C . ALA A 1 502 ? 15.861 31.138 12.921 1.00 92.19 502 ALA A C 1
ATOM 4060 O O . ALA A 1 502 ? 15.287 32.149 12.512 1.00 92.19 502 ALA A O 1
ATOM 4061 N N . PHE A 1 503 ? 15.248 29.954 12.957 1.00 86.56 503 PHE A N 1
ATOM 4062 C CA . PHE A 1 503 ? 13.894 29.787 12.450 1.00 86.56 503 PHE A CA 1
ATOM 4063 C C . PHE A 1 503 ? 12.877 30.612 13.249 1.00 86.56 503 PHE A C 1
ATOM 4065 O O . PHE A 1 503 ? 12.013 31.269 12.663 1.00 86.56 503 PHE A O 1
ATOM 4072 N N . HIS A 1 504 ? 13.024 30.671 14.574 1.00 89.62 504 HIS A N 1
ATOM 4073 C CA . HIS A 1 504 ? 12.196 31.514 15.430 1.00 89.62 504 HIS A CA 1
ATOM 4074 C C . HIS A 1 504 ? 12.370 33.012 15.109 1.00 89.62 504 HIS A C 1
ATOM 4076 O O . HIS A 1 504 ? 11.383 33.731 14.935 1.00 89.62 504 HIS A O 1
ATOM 4082 N N . MET A 1 505 ? 13.608 33.484 14.926 1.00 90.06 505 MET A N 1
ATOM 4083 C CA . MET A 1 505 ? 13.885 34.874 14.529 1.00 90.06 505 MET A CA 1
ATOM 4084 C C . MET A 1 505 ? 13.329 35.217 13.143 1.00 90.06 505 MET A C 1
ATOM 4086 O O . MET A 1 505 ? 12.839 36.329 12.946 1.00 90.06 505 MET A O 1
ATOM 4090 N N . SER A 1 506 ? 13.309 34.261 12.207 1.00 90.06 506 SER A N 1
ATOM 4091 C CA . SER A 1 506 ? 12.726 34.457 10.870 1.00 90.06 506 SER A CA 1
ATOM 4092 C C . SER A 1 506 ? 11.234 34.821 10.905 1.00 90.06 506 SER A C 1
ATOM 4094 O O . SER A 1 506 ? 10.739 35.472 9.979 1.00 90.06 506 SER A O 1
ATOM 4096 N N . LYS A 1 507 ? 10.521 34.403 11.964 1.00 84.12 507 LYS A N 1
ATOM 4097 C CA . LYS A 1 507 ? 9.103 34.708 12.207 1.00 84.12 507 LYS A CA 1
ATOM 4098 C C . LYS A 1 507 ? 8.926 36.043 12.927 1.00 84.12 507 LYS A C 1
ATOM 4100 O O . LYS A 1 507 ? 7.985 36.767 12.620 1.00 84.12 507 LYS A O 1
ATOM 4105 N N . GLN A 1 508 ? 9.833 36.383 13.843 1.00 86.19 508 GLN A N 1
ATOM 4106 C CA . GLN A 1 508 ? 9.782 37.636 14.605 1.00 86.19 508 GLN A CA 1
ATOM 4107 C C . GLN A 1 508 ? 10.256 38.859 13.807 1.00 86.19 508 GLN A C 1
ATOM 4109 O O . GLN A 1 508 ? 9.780 39.966 14.051 1.00 86.19 508 GLN A O 1
ATOM 4114 N N . LYS A 1 509 ? 11.162 38.673 12.838 1.00 88.38 509 LYS A N 1
ATOM 4115 C CA . LYS A 1 509 ? 11.709 39.738 11.982 1.00 88.38 509 LYS A CA 1
ATOM 4116 C C . LYS A 1 509 ? 11.403 39.470 10.495 1.00 88.38 509 LYS A C 1
ATOM 4118 O O . LYS A 1 509 ? 12.299 39.063 9.751 1.00 88.38 509 LYS A O 1
ATOM 4123 N N . PRO A 1 510 ? 10.164 39.711 10.014 1.00 84.25 510 PRO A N 1
ATOM 4124 C CA . PRO A 1 510 ? 9.769 39.389 8.639 1.00 84.25 510 PRO A CA 1
ATOM 4125 C C . PRO A 1 510 ? 10.647 40.025 7.548 1.00 84.25 510 PRO A C 1
ATOM 4127 O O . PRO A 1 510 ? 10.871 39.405 6.511 1.00 84.25 510 PRO A O 1
ATOM 4130 N N . SER A 1 511 ? 11.193 41.223 7.788 1.00 87.12 511 SER A N 1
ATOM 4131 C CA . SER A 1 511 ? 12.086 41.932 6.856 1.00 87.12 511 SER A CA 1
ATOM 4132 C C . SER A 1 511 ? 13.419 41.218 6.607 1.00 87.12 511 SER A C 1
ATOM 4134 O O . SER A 1 511 ? 14.023 41.401 5.556 1.00 87.12 511 SER A O 1
ATOM 4136 N N . GLU A 1 512 ? 13.870 40.390 7.551 1.00 87.50 512 GLU A N 1
ATOM 4137 C CA . GLU A 1 512 ? 15.112 39.609 7.470 1.00 87.50 512 GLU A CA 1
ATOM 4138 C C . GLU A 1 512 ? 14.839 38.098 7.367 1.00 87.50 512 GLU A C 1
ATOM 4140 O O . GLU A 1 512 ? 15.755 37.283 7.485 1.00 87.50 512 GLU A O 1
ATOM 4145 N N . SER A 1 513 ? 13.581 37.702 7.138 1.00 84.62 513 SER A N 1
ATOM 4146 C CA . SER A 1 513 ? 13.128 36.306 7.206 1.00 84.62 513 SER A CA 1
ATOM 4147 C C . SER A 1 513 ? 13.970 35.365 6.336 1.00 84.62 513 SER A C 1
ATOM 4149 O O . SER A 1 513 ? 14.340 34.280 6.783 1.00 84.62 513 SER A O 1
ATOM 4151 N N . ASN A 1 514 ? 14.354 35.802 5.130 1.00 80.19 514 ASN A N 1
ATOM 4152 C CA . ASN A 1 514 ? 15.178 35.008 4.212 1.00 80.19 514 ASN A CA 1
ATOM 4153 C C . ASN A 1 514 ? 16.588 34.743 4.761 1.00 80.19 514 ASN A C 1
ATOM 4155 O O . ASN A 1 514 ? 17.074 33.620 4.654 1.00 80.19 514 ASN A O 1
ATOM 4159 N N . ARG A 1 515 ? 17.221 35.747 5.384 1.00 89.44 515 ARG A N 1
ATOM 4160 C CA . ARG A 1 515 ? 18.559 35.626 5.985 1.00 89.44 515 ARG A CA 1
ATOM 4161 C C . ARG A 1 515 ? 18.548 34.592 7.108 1.00 89.44 515 ARG A C 1
ATOM 4163 O O . ARG A 1 515 ? 19.349 33.664 7.107 1.00 89.44 515 ARG A O 1
ATOM 4170 N N . TYR A 1 516 ? 17.590 34.712 8.025 1.00 89.44 516 TYR A N 1
ATOM 4171 C CA . TYR A 1 516 ? 17.458 33.784 9.145 1.00 89.44 516 TYR A CA 1
ATOM 4172 C C . TYR A 1 516 ? 17.021 32.377 8.719 1.00 89.44 516 TYR A C 1
ATOM 4174 O O . TYR A 1 516 ? 17.456 31.409 9.330 1.00 89.44 516 TYR A O 1
ATOM 4182 N N . THR A 1 517 ? 16.227 32.238 7.653 1.00 84.50 517 THR A N 1
ATOM 4183 C CA . THR A 1 517 ? 15.879 30.917 7.095 1.00 84.50 517 THR A CA 1
ATOM 4184 C C . THR A 1 517 ? 17.127 30.211 6.552 1.00 84.50 517 THR A C 1
ATOM 4186 O O . THR A 1 517 ? 17.375 29.064 6.899 1.00 84.50 517 THR A O 1
ATOM 4189 N N . GLN A 1 518 ? 17.982 30.914 5.798 1.00 79.44 518 GLN A N 1
ATOM 4190 C CA . GLN A 1 518 ? 19.237 30.345 5.281 1.00 79.44 518 GLN A CA 1
ATOM 4191 C C . GLN A 1 518 ? 20.201 29.921 6.398 1.00 79.44 518 GLN A C 1
ATOM 4193 O O . GLN A 1 518 ? 20.834 28.865 6.306 1.00 79.44 518 GLN A O 1
ATOM 4198 N N . LEU A 1 519 ? 20.302 30.723 7.464 1.00 86.62 519 LEU A N 1
ATOM 4199 C CA . LEU A 1 519 ? 21.066 30.356 8.658 1.00 86.62 519 LEU A CA 1
ATOM 4200 C C . LEU A 1 519 ? 20.476 29.103 9.316 1.00 86.62 519 LEU A C 1
ATOM 4202 O O . LEU A 1 519 ? 21.214 28.169 9.628 1.00 86.62 519 LEU A O 1
ATOM 4206 N N . ALA A 1 520 ? 19.150 29.046 9.466 1.00 88.56 520 ALA A N 1
ATOM 4207 C CA . ALA A 1 520 ? 18.466 27.903 10.056 1.00 88.56 520 ALA A CA 1
ATOM 4208 C C . ALA A 1 520 ? 18.764 26.600 9.295 1.00 88.56 520 ALA A C 1
ATOM 4210 O O . ALA A 1 520 ? 19.176 25.619 9.911 1.00 88.56 520 ALA A O 1
ATOM 4211 N N . ASP A 1 521 ? 18.652 26.614 7.965 1.00 82.06 521 ASP A N 1
ATOM 4212 C CA . ASP A 1 521 ? 18.886 25.448 7.101 1.00 82.06 521 ASP A CA 1
ATOM 4213 C C . ASP A 1 521 ? 20.352 24.991 7.131 1.00 82.06 521 ASP A C 1
ATOM 4215 O O . ASP A 1 521 ? 20.651 23.792 7.192 1.00 82.06 521 ASP A O 1
ATOM 4219 N N . SER A 1 522 ? 21.283 25.951 7.149 1.00 79.50 522 SER A N 1
ATOM 4220 C CA . SER A 1 522 ? 22.723 25.684 7.214 1.00 79.50 522 SER A CA 1
ATOM 4221 C C . SER A 1 522 ? 23.096 24.978 8.518 1.00 79.50 522 SER A C 1
ATOM 4223 O O . SER A 1 522 ? 23.762 23.939 8.507 1.00 79.50 522 SER A O 1
ATOM 4225 N N . HIS A 1 523 ? 22.625 25.501 9.653 1.00 87.31 523 HIS A N 1
ATOM 4226 C CA . HIS A 1 523 ? 22.861 24.889 10.956 1.00 87.31 523 HIS A CA 1
ATOM 4227 C C . HIS A 1 523 ? 22.144 23.543 11.100 1.00 87.31 523 HIS A C 1
ATOM 4229 O O . HIS A 1 523 ? 22.745 22.584 11.587 1.00 87.31 523 HIS A O 1
ATOM 4235 N N . TYR A 1 524 ? 20.900 23.431 10.627 1.00 86.69 524 TYR A N 1
ATOM 4236 C CA . TYR A 1 524 ? 20.135 22.187 10.676 1.00 86.69 524 TYR A CA 1
ATOM 4237 C C . TYR A 1 524 ? 20.837 21.056 9.920 1.00 86.69 524 TYR A C 1
ATOM 4239 O O . TYR A 1 524 ? 21.018 19.969 10.467 1.00 86.69 524 TYR A O 1
ATOM 4247 N N . THR A 1 525 ? 21.321 21.330 8.705 1.00 75.19 525 THR A N 1
ATOM 4248 C CA . THR A 1 525 ? 22.022 20.348 7.862 1.00 75.19 525 THR A CA 1
ATOM 4249 C C . THR A 1 525 ? 23.262 19.782 8.557 1.00 75.19 525 THR A C 1
ATOM 4251 O O . THR A 1 525 ? 23.480 18.567 8.577 1.00 75.19 525 THR A O 1
ATOM 4254 N N . VAL A 1 526 ? 24.073 20.650 9.172 1.00 80.12 526 VAL A N 1
ATOM 4255 C CA . VAL A 1 526 ? 25.287 20.232 9.890 1.00 80.12 526 VAL A CA 1
ATOM 4256 C C . VAL A 1 526 ? 24.937 19.440 11.150 1.00 80.12 526 VAL A C 1
ATOM 4258 O O . VAL A 1 526 ? 25.525 18.386 11.399 1.00 80.12 526 VAL A O 1
ATOM 4261 N N . GLY A 1 527 ? 23.964 19.921 11.927 1.00 79.25 527 GLY A N 1
ATOM 4262 C CA . GLY A 1 527 ? 23.519 19.271 13.155 1.00 79.25 527 GLY A CA 1
ATOM 4263 C C . GLY A 1 527 ? 22.927 17.884 12.907 1.00 79.25 527 GLY A C 1
ATOM 4264 O O . GLY A 1 527 ? 23.351 16.915 13.535 1.00 79.25 527 GLY A O 1
ATOM 4265 N N . LEU A 1 528 ? 22.020 17.763 11.934 1.00 79.00 528 LEU A N 1
ATOM 4266 C CA . LEU A 1 528 ? 21.380 16.501 11.569 1.00 79.00 528 LEU A CA 1
ATOM 4267 C C . LEU A 1 528 ? 22.399 15.470 11.076 1.00 79.00 528 LEU A C 1
ATOM 4269 O O . LEU A 1 528 ? 22.358 14.315 11.499 1.00 79.00 528 LEU A O 1
ATOM 4273 N N . ARG A 1 529 ? 23.359 15.880 10.240 1.00 73.50 529 ARG A N 1
ATOM 4274 C CA . ARG A 1 529 ? 24.433 14.989 9.785 1.00 73.50 529 ARG A CA 1
ATOM 4275 C C . ARG A 1 529 ? 25.220 14.403 10.959 1.00 73.50 529 ARG A C 1
ATOM 4277 O O . ARG A 1 529 ? 25.452 13.199 10.991 1.00 73.50 529 ARG A O 1
ATOM 4284 N N . GLN A 1 530 ? 25.589 15.225 11.939 1.00 79.38 530 GLN A N 1
ATOM 4285 C CA . GLN A 1 530 ? 26.319 14.755 13.120 1.00 79.38 530 GLN A CA 1
ATOM 4286 C C . GLN A 1 530 ? 25.474 13.808 13.989 1.00 79.38 530 GLN A C 1
ATOM 4288 O O . GLN A 1 530 ? 25.999 12.829 14.515 1.00 79.38 530 GLN A O 1
ATOM 4293 N N . VAL A 1 531 ? 24.161 14.042 14.103 1.00 76.38 531 VAL A N 1
ATOM 4294 C CA . VAL A 1 531 ? 23.241 13.098 14.766 1.00 76.38 531 VAL A CA 1
ATOM 4295 C C . VAL A 1 531 ? 23.226 11.756 14.039 1.00 76.38 531 VAL A C 1
ATOM 4297 O O . VAL A 1 531 ? 23.363 10.719 14.685 1.00 76.38 531 VAL A O 1
ATOM 4300 N N . MET A 1 532 ? 23.123 11.761 12.707 1.00 68.88 532 MET A N 1
ATOM 4301 C CA . MET A 1 532 ? 23.135 10.541 11.890 1.00 68.88 532 MET A CA 1
ATOM 4302 C C . MET A 1 532 ? 24.468 9.780 11.973 1.00 68.88 532 MET A C 1
ATOM 4304 O O . MET A 1 532 ? 24.477 8.557 11.871 1.00 68.88 532 MET A O 1
ATOM 4308 N N . GLU A 1 533 ? 25.588 10.472 12.198 1.00 72.88 533 GLU A N 1
ATOM 4309 C CA . GLU A 1 533 ? 26.896 9.848 12.443 1.00 72.88 533 GLU A CA 1
ATOM 4310 C C . GLU A 1 533 ? 26.986 9.214 13.849 1.00 72.88 533 GLU A C 1
ATOM 4312 O O . GLU A 1 533 ? 27.613 8.165 14.020 1.00 72.88 533 GLU A O 1
ATOM 4317 N N . LEU A 1 534 ? 26.345 9.818 14.858 1.00 71.31 534 LEU A N 1
ATOM 4318 C CA . LEU A 1 534 ? 26.354 9.342 16.247 1.00 71.31 534 LEU A CA 1
ATOM 4319 C C . LEU A 1 534 ? 25.356 8.201 16.502 1.00 71.31 534 LEU A C 1
ATOM 4321 O O . LEU A 1 534 ? 25.656 7.294 17.283 1.00 71.31 534 LEU A O 1
ATOM 4325 N N . LEU A 1 535 ? 24.199 8.212 15.837 1.00 67.81 535 LEU A N 1
ATOM 4326 C CA . LEU A 1 535 ? 23.085 7.285 16.072 1.00 67.81 535 LEU A CA 1
ATOM 4327 C C . LEU A 1 535 ? 23.473 5.787 15.981 1.00 67.81 535 LEU A C 1
ATOM 4329 O O . LEU A 1 535 ? 23.117 5.032 16.889 1.00 67.81 535 LEU A O 1
ATOM 4333 N N . PRO A 1 536 ? 24.264 5.324 14.986 1.00 59.97 536 PRO A N 1
ATOM 4334 C CA . PRO A 1 536 ? 24.628 3.909 14.852 1.00 59.97 536 PRO A CA 1
ATOM 4335 C C . PRO A 1 536 ? 25.645 3.428 15.894 1.00 59.97 536 PRO A C 1
ATOM 4337 O O . PRO A 1 536 ? 25.878 2.227 16.020 1.00 59.97 536 PRO A O 1
ATOM 4340 N N . THR A 1 537 ? 26.301 4.344 16.617 1.00 68.00 537 THR A N 1
ATOM 4341 C CA . THR A 1 537 ? 27.378 3.989 17.555 1.00 68.00 537 THR A CA 1
ATOM 4342 C C . THR A 1 537 ? 26.865 3.355 18.846 1.00 68.00 537 THR A C 1
ATOM 4344 O O . THR A 1 537 ? 27.652 2.719 19.547 1.00 68.00 537 THR A O 1
ATOM 4347 N N . GLN A 1 538 ? 25.573 3.534 19.163 1.00 62.94 538 GLN A N 1
ATOM 4348 C CA . GLN A 1 538 ? 24.932 3.097 20.412 1.00 62.94 538 GLN A CA 1
ATOM 4349 C C . GLN A 1 538 ? 25.710 3.500 21.680 1.00 62.94 538 GLN A C 1
ATOM 4351 O O . GLN A 1 538 ? 25.660 2.833 22.715 1.00 62.94 538 GLN A O 1
ATOM 4356 N N . ASN A 1 539 ? 26.475 4.592 21.605 1.00 72.75 539 ASN A N 1
ATOM 4357 C CA . ASN A 1 539 ? 27.310 5.032 22.706 1.00 72.75 539 ASN A CA 1
ATOM 4358 C C . ASN A 1 539 ? 26.480 5.833 23.717 1.00 72.75 539 ASN A C 1
ATOM 4360 O O . ASN A 1 539 ? 26.164 7.002 23.496 1.00 72.75 539 ASN A O 1
ATOM 4364 N N . LYS A 1 540 ? 26.191 5.203 24.860 1.00 74.56 540 LYS A N 1
ATOM 4365 C CA . LYS A 1 540 ? 25.390 5.783 25.947 1.00 74.56 540 LYS A CA 1
ATOM 4366 C C . LYS A 1 540 ? 25.966 7.071 26.547 1.00 74.56 540 LYS A C 1
ATOM 4368 O O . LYS A 1 540 ? 25.218 7.815 27.165 1.00 74.56 540 LYS A O 1
ATOM 4373 N N . ALA A 1 541 ? 27.251 7.371 26.338 1.00 74.00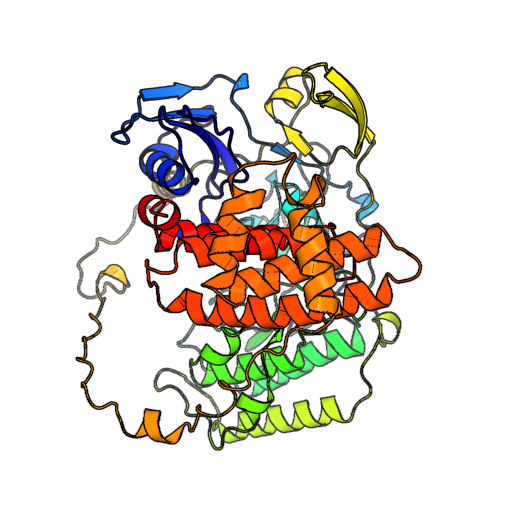 541 ALA A N 1
ATOM 4374 C CA . ALA A 1 541 ? 27.850 8.636 26.776 1.00 74.00 541 ALA A CA 1
ATOM 4375 C C . ALA A 1 541 ? 27.303 9.871 26.032 1.00 74.00 541 ALA A C 1
ATOM 4377 O O . ALA A 1 541 ? 27.549 10.987 26.472 1.00 74.00 541 ALA A O 1
ATOM 4378 N N . PHE A 1 542 ? 26.588 9.672 24.918 1.00 78.62 542 PHE A N 1
ATOM 4379 C CA . PHE A 1 542 ? 25.951 10.729 24.125 1.00 78.62 542 PHE A CA 1
ATOM 4380 C C . PHE A 1 542 ? 24.417 10.634 24.145 1.00 78.62 542 PHE A C 1
ATOM 4382 O O . PHE A 1 542 ? 23.756 11.210 23.282 1.00 78.62 542 PHE A O 1
ATOM 4389 N N . ALA A 1 543 ? 23.837 9.862 25.070 1.00 75.94 543 ALA A N 1
ATOM 4390 C CA . ALA A 1 543 ? 22.397 9.603 25.107 1.00 75.94 543 ALA A CA 1
ATOM 4391 C C . ALA A 1 543 ? 21.574 10.887 25.318 1.00 75.94 543 ALA A C 1
ATOM 4393 O O . ALA A 1 543 ? 20.590 11.111 24.614 1.00 75.94 543 ALA A O 1
ATOM 4394 N N . ASP A 1 544 ? 22.024 11.757 26.223 1.00 77.38 544 ASP A N 1
ATOM 4395 C CA . ASP A 1 544 ? 21.460 13.086 26.471 1.00 77.38 544 ASP A CA 1
ATOM 4396 C C . ASP A 1 544 ? 21.541 13.987 25.223 1.00 77.38 544 ASP A C 1
ATOM 4398 O O . ASP A 1 544 ? 20.554 14.604 24.817 1.00 77.38 544 ASP A O 1
ATOM 4402 N N . ALA A 1 545 ? 22.697 14.011 24.558 1.00 84.50 545 ALA A N 1
ATOM 4403 C CA . ALA A 1 545 ? 22.931 14.774 23.339 1.00 84.50 545 ALA A CA 1
ATOM 4404 C C . ALA A 1 545 ? 22.064 14.286 22.176 1.00 84.50 545 ALA A C 1
ATOM 4406 O O . ALA A 1 545 ? 21.505 15.110 21.452 1.00 84.50 545 ALA A O 1
ATOM 4407 N N . LEU A 1 546 ? 21.918 12.971 22.002 1.00 81.75 546 LEU A N 1
ATOM 4408 C CA . LEU A 1 546 ? 21.068 12.377 20.971 1.00 81.75 546 LEU A CA 1
ATOM 4409 C C . LEU A 1 546 ? 19.596 12.699 21.218 1.00 81.75 546 LEU A C 1
ATOM 4411 O O . LEU A 1 546 ? 18.930 13.165 20.298 1.00 81.75 546 LEU A O 1
ATOM 4415 N N . TYR A 1 547 ? 19.114 12.539 22.451 1.00 80.94 547 TYR A N 1
ATOM 4416 C CA . TYR A 1 547 ? 17.726 12.833 22.804 1.00 80.94 547 TYR A CA 1
ATOM 4417 C C . TYR A 1 547 ? 17.369 14.306 22.545 1.00 80.94 547 TYR A C 1
ATOM 4419 O O . TYR A 1 547 ? 16.419 14.610 21.811 1.00 80.94 547 TYR A O 1
ATOM 4427 N N . ILE A 1 548 ? 18.186 15.232 23.062 1.00 87.56 548 ILE A N 1
ATOM 4428 C CA . ILE A 1 548 ? 17.986 16.673 22.858 1.00 87.56 548 ILE A CA 1
ATOM 4429 C C . ILE A 1 548 ? 18.112 17.040 21.377 1.00 87.56 548 ILE A C 1
ATOM 4431 O O . ILE A 1 548 ? 17.300 17.811 20.870 1.00 87.56 548 ILE A O 1
ATOM 4435 N N . SER A 1 549 ? 19.068 16.455 20.652 1.00 86.31 549 SER A N 1
ATOM 4436 C CA . SER A 1 549 ? 19.211 16.696 19.215 1.00 86.31 549 SER A CA 1
ATOM 4437 C C . SER A 1 549 ? 17.985 16.231 18.431 1.00 86.31 549 SER A C 1
ATOM 4439 O O . SER A 1 549 ? 17.471 16.985 17.613 1.00 86.31 549 SER A O 1
ATOM 4441 N N . THR A 1 550 ? 17.456 15.035 18.700 1.00 80.44 550 THR A N 1
ATOM 4442 C CA . THR A 1 550 ? 16.236 14.555 18.029 1.00 80.44 550 THR A CA 1
ATOM 4443 C C . THR A 1 550 ? 15.012 15.404 18.366 1.00 80.44 550 THR A C 1
ATOM 4445 O O . THR A 1 550 ? 14.185 15.663 17.494 1.00 80.44 550 THR A O 1
ATOM 4448 N N . THR A 1 551 ? 14.940 15.933 19.592 1.00 83.12 551 THR A N 1
ATOM 4449 C CA . THR A 1 551 ? 13.890 16.880 20.000 1.00 83.12 551 THR A CA 1
ATOM 4450 C C . THR A 1 551 ? 13.995 18.196 19.227 1.00 83.12 551 THR A C 1
ATOM 4452 O O . THR A 1 551 ? 12.996 18.706 18.727 1.00 83.12 551 THR A O 1
ATOM 4455 N N . LEU A 1 552 ? 15.208 18.735 19.076 1.00 87.44 552 LEU A N 1
ATOM 4456 C CA . LEU A 1 552 ? 15.459 19.959 18.313 1.00 87.44 552 LEU A CA 1
ATOM 4457 C C . LEU A 1 552 ? 15.220 19.770 16.807 1.00 87.44 552 LEU A C 1
ATOM 4459 O O . LEU A 1 552 ? 14.714 20.683 16.159 1.00 87.44 552 LEU A O 1
ATOM 4463 N N . VAL A 1 553 ? 15.525 18.589 16.258 1.00 83.25 553 VAL A N 1
ATOM 4464 C CA . VAL A 1 553 ? 15.184 18.217 14.873 1.00 83.25 553 VAL A CA 1
ATOM 4465 C C . VAL A 1 553 ? 13.671 18.252 14.669 1.00 83.25 553 VAL A C 1
ATOM 4467 O O . VAL A 1 553 ? 13.202 18.848 13.701 1.00 83.25 553 VAL A O 1
ATOM 4470 N N . CYS A 1 554 ? 12.907 17.690 15.612 1.00 75.19 554 CYS A N 1
ATOM 4471 C CA . CYS A 1 554 ? 11.450 17.783 15.591 1.00 75.19 554 CYS A CA 1
ATOM 4472 C C . CYS A 1 554 ? 10.997 19.246 15.653 1.00 75.19 554 CYS A C 1
ATOM 4474 O O . CYS A 1 554 ? 10.243 19.686 14.793 1.00 75.19 554 CYS A O 1
ATOM 4476 N N . ALA A 1 555 ? 11.488 20.023 16.623 1.00 80.62 555 ALA A N 1
ATOM 4477 C CA . ALA A 1 555 ? 11.105 21.426 16.793 1.00 80.62 555 ALA A CA 1
ATOM 4478 C C . ALA A 1 555 ? 11.379 22.274 15.538 1.00 80.62 555 ALA A C 1
ATOM 4480 O O . ALA A 1 555 ? 10.538 23.081 15.150 1.00 80.62 555 ALA A O 1
ATOM 4481 N N . TYR A 1 556 ? 12.517 22.064 14.873 1.00 82.50 556 TYR A N 1
ATOM 4482 C CA . TYR A 1 556 ? 12.835 22.717 13.603 1.00 82.50 556 TYR A CA 1
ATOM 4483 C C . TYR A 1 556 ? 11.850 22.310 12.495 1.00 82.50 556 TYR A C 1
ATOM 4485 O O . TYR A 1 556 ? 11.284 23.180 11.836 1.00 82.50 556 TYR A O 1
ATOM 4493 N N . ALA A 1 557 ? 11.582 21.009 12.340 1.00 72.38 557 ALA A N 1
ATOM 4494 C CA . ALA A 1 557 ? 10.624 20.495 11.360 1.00 72.38 557 ALA A CA 1
ATOM 4495 C C . ALA A 1 557 ? 9.198 21.032 11.580 1.00 72.38 557 ALA A C 1
ATOM 4497 O O . ALA A 1 557 ? 8.496 21.328 10.615 1.00 72.38 557 ALA A O 1
ATOM 4498 N N . PHE A 1 558 ? 8.784 21.198 12.841 1.00 69.06 558 PHE A N 1
ATOM 4499 C CA . PHE A 1 558 ? 7.503 21.804 13.210 1.00 69.06 558 PHE A CA 1
ATOM 4500 C C . PHE A 1 558 ? 7.477 23.328 12.979 1.00 69.06 558 PHE A C 1
ATOM 4502 O O . PHE A 1 558 ? 6.431 23.902 12.684 1.00 69.06 558 PHE A O 1
ATOM 4509 N N . ALA A 1 559 ? 8.611 24.013 13.123 1.00 70.19 559 ALA A N 1
ATOM 4510 C CA . ALA A 1 559 ? 8.682 25.461 12.937 1.00 70.19 559 ALA A CA 1
ATOM 4511 C C . ALA A 1 559 ? 8.701 25.870 11.453 1.00 70.19 559 ALA A C 1
ATOM 4513 O O . ALA A 1 559 ? 8.260 26.978 11.114 1.00 70.19 559 ALA A O 1
ATOM 4514 N N . ALA A 1 560 ? 9.209 24.990 10.586 1.00 64.56 560 ALA A N 1
ATOM 4515 C CA . ALA A 1 560 ? 9.436 25.244 9.174 1.00 64.56 560 ALA A CA 1
ATOM 4516 C C . ALA A 1 560 ? 8.162 25.629 8.391 1.00 64.56 560 ALA A C 1
ATOM 4518 O O . ALA A 1 560 ? 7.049 25.210 8.709 1.00 64.56 560 ALA A O 1
ATOM 4519 N N . LYS A 1 561 ? 8.290 26.504 7.376 1.00 57.09 561 LYS A N 1
ATOM 4520 C CA . LYS A 1 561 ? 7.135 26.921 6.552 1.00 57.09 561 LYS A CA 1
ATOM 4521 C C . LYS A 1 561 ? 6.604 25.709 5.771 1.00 57.09 561 LYS A C 1
ATOM 4523 O O . LYS A 1 561 ? 7.423 24.984 5.215 1.00 57.09 561 LYS A O 1
ATOM 4528 N N . PRO A 1 562 ? 5.275 25.542 5.634 1.00 50.56 562 PRO A N 1
ATOM 4529 C CA . PRO A 1 562 ? 4.716 24.520 4.761 1.00 50.56 562 PRO A CA 1
ATOM 4530 C C . PRO A 1 562 ? 5.237 24.695 3.333 1.00 50.56 562 PRO A C 1
ATOM 4532 O O . PRO A 1 562 ? 5.016 25.727 2.699 1.00 50.56 562 PRO A O 1
ATOM 4535 N N . SER A 1 563 ? 5.942 23.687 2.847 1.00 44.66 563 SER A N 1
ATOM 4536 C CA . SER A 1 563 ? 6.295 23.489 1.445 1.00 44.66 563 SER A CA 1
ATOM 4537 C C . SER A 1 563 ? 5.800 22.102 1.025 1.00 44.66 563 SER A C 1
ATOM 4539 O O . SER A 1 563 ? 5.552 21.265 1.897 1.00 44.66 563 SER A O 1
ATOM 4541 N N . PRO A 1 564 ? 5.651 21.815 -0.275 1.00 39.34 564 PRO A N 1
ATOM 4542 C CA . PRO A 1 564 ? 5.457 20.440 -0.731 1.00 39.34 564 PRO A CA 1
ATOM 4543 C C . PRO A 1 564 ? 6.537 19.536 -0.105 1.00 39.34 564 PRO A C 1
ATOM 4545 O O . PRO A 1 564 ? 7.717 19.889 -0.142 1.00 39.34 564 PRO A O 1
ATOM 4548 N N . GLY A 1 565 ? 6.123 18.460 0.574 1.00 44.53 565 GLY A N 1
ATOM 4549 C CA . GLY A 1 565 ? 7.006 17.567 1.341 1.00 44.53 565 GLY A CA 1
ATOM 4550 C C . GLY A 1 565 ? 7.338 17.981 2.790 1.00 44.53 565 GLY A C 1
ATOM 4551 O O . GLY A 1 565 ? 8.143 17.308 3.430 1.00 44.53 565 GLY A O 1
ATOM 4552 N N . HIS A 1 566 ? 6.757 19.058 3.346 1.00 37.62 566 HIS A N 1
ATOM 4553 C CA . HIS A 1 566 ? 6.996 19.452 4.747 1.00 37.62 566 HIS A CA 1
ATOM 4554 C C . HIS A 1 566 ? 6.070 18.744 5.750 1.00 37.62 566 HIS A C 1
ATOM 4556 O O . HIS A 1 566 ? 4.852 18.703 5.593 1.00 37.62 566 HIS A O 1
ATOM 4562 N N . LEU A 1 567 ? 6.678 18.284 6.848 1.00 48.97 567 LEU A N 1
ATOM 4563 C CA . LEU A 1 567 ? 6.214 17.272 7.811 1.00 48.97 567 LEU A CA 1
ATOM 4564 C C . LEU A 1 567 ? 4.906 17.534 8.587 1.00 48.97 567 LEU A C 1
ATOM 4566 O O . LEU A 1 567 ? 4.462 16.655 9.327 1.00 48.97 567 LEU A O 1
ATOM 4570 N N . LEU A 1 568 ? 4.309 18.719 8.468 1.00 38.22 568 LEU A N 1
ATOM 4571 C CA . LEU A 1 568 ? 3.274 19.205 9.387 1.00 38.22 568 LEU A CA 1
ATOM 4572 C C . LEU A 1 568 ? 1.904 19.468 8.760 1.00 38.22 568 LEU A C 1
ATOM 4574 O O . LEU A 1 568 ? 0.918 19.640 9.476 1.00 38.22 568 LEU A O 1
ATOM 4578 N N . VAL A 1 569 ? 1.836 19.541 7.437 1.00 35.28 569 VAL A N 1
ATOM 4579 C CA . VAL A 1 569 ? 0.571 19.692 6.725 1.00 35.28 569 VAL A CA 1
ATOM 4580 C C . VAL A 1 569 ? 0.235 18.333 6.138 1.00 35.28 569 VAL A C 1
ATOM 4582 O O . VAL A 1 569 ? 1.102 17.681 5.562 1.00 35.28 569 VAL A O 1
ATOM 4585 N N . ILE A 1 570 ? -1.025 17.911 6.275 1.00 42.84 570 ILE A N 1
ATOM 4586 C CA . ILE A 1 570 ? -1.603 16.921 5.365 1.00 42.84 570 ILE A CA 1
ATOM 4587 C C . ILE A 1 570 ? -1.536 17.566 3.982 1.00 42.84 570 ILE A C 1
ATOM 4589 O O . ILE A 1 570 ? -2.425 18.322 3.595 1.00 42.84 570 ILE A O 1
ATOM 4593 N N . ALA A 1 571 ? -0.429 17.360 3.281 1.00 32.25 571 ALA A N 1
ATOM 4594 C CA . ALA A 1 571 ? -0.349 17.633 1.866 1.00 32.25 571 ALA A CA 1
ATOM 4595 C C . ALA A 1 571 ? -1.036 16.447 1.195 1.00 32.25 571 ALA A C 1
ATOM 4597 O O . ALA A 1 571 ? -0.466 15.364 1.116 1.00 32.25 571 ALA A O 1
ATOM 4598 N N . ASP A 1 572 ? -2.305 16.633 0.837 1.00 38.16 572 ASP A N 1
ATOM 4599 C CA . ASP A 1 572 ? -2.966 15.904 -0.243 1.00 38.16 572 ASP A CA 1
ATOM 4600 C C . ASP A 1 572 ? -2.619 14.401 -0.353 1.00 38.16 572 ASP A C 1
ATOM 4602 O O . ASP A 1 572 ? -2.175 13.922 -1.392 1.00 38.16 572 ASP A O 1
ATOM 4606 N N . GLY A 1 573 ? -2.846 13.627 0.714 1.00 40.94 573 GLY A N 1
ATOM 4607 C CA . GLY A 1 573 ? -2.784 12.161 0.652 1.00 40.94 573 GLY A CA 1
ATOM 4608 C C . GLY A 1 573 ? -1.417 11.502 0.884 1.00 40.94 573 GLY A C 1
ATOM 4609 O O . GLY A 1 573 ? -1.306 10.298 0.647 1.00 40.94 573 GLY A O 1
ATOM 4610 N N . GLU A 1 574 ? -0.407 12.216 1.387 1.00 39.09 574 GLU A N 1
ATOM 4611 C CA . GLU A 1 574 ? 0.851 11.597 1.840 1.00 39.09 574 GLU A CA 1
ATOM 4612 C C . GLU A 1 574 ? 0.846 11.177 3.325 1.00 39.09 574 GLU A C 1
ATOM 4614 O O . GLU A 1 574 ? 0.089 11.685 4.155 1.00 39.09 574 GLU A O 1
ATOM 4619 N N . GLU A 1 575 ? 1.708 10.208 3.653 1.00 39.75 575 GLU A N 1
ATOM 4620 C CA . GLU A 1 575 ? 1.972 9.749 5.019 1.00 39.75 575 GLU A CA 1
ATOM 4621 C C . GLU A 1 575 ? 2.614 10.876 5.839 1.00 39.75 575 GLU A C 1
ATOM 4623 O O . GLU A 1 575 ? 3.525 11.566 5.377 1.00 39.75 575 GLU A O 1
ATOM 4628 N N . VAL A 1 576 ? 2.140 11.086 7.070 1.00 41.56 576 VAL A N 1
ATOM 4629 C CA . VAL A 1 576 ? 2.604 12.217 7.871 1.00 41.56 576 VAL A CA 1
ATOM 4630 C C . VAL A 1 576 ? 3.998 11.932 8.429 1.00 41.56 576 VAL A C 1
ATOM 4632 O O . VAL A 1 576 ? 4.177 11.146 9.358 1.00 41.56 576 VAL A O 1
ATOM 4635 N N . ALA A 1 577 ? 5.006 12.597 7.870 1.00 42.41 577 ALA A N 1
ATOM 4636 C CA . ALA A 1 577 ? 6.407 12.346 8.191 1.00 42.41 577 ALA A CA 1
ATOM 4637 C C . ALA A 1 577 ? 6.807 12.699 9.646 1.00 42.41 577 ALA A C 1
ATOM 4639 O O . ALA A 1 577 ? 7.899 12.329 10.082 1.00 42.41 577 ALA A O 1
ATOM 4640 N N . TRP A 1 578 ? 5.946 13.351 10.449 1.00 46.41 578 TRP A N 1
ATOM 4641 C CA . TRP A 1 578 ? 6.203 13.506 11.892 1.00 46.41 578 TRP A CA 1
ATOM 4642 C C . TRP A 1 578 ? 6.241 12.161 12.628 1.00 46.41 578 TRP A C 1
ATOM 4644 O O . TRP A 1 578 ? 6.946 12.046 13.628 1.00 46.41 578 TRP A O 1
ATOM 4654 N N . PHE A 1 579 ? 5.552 11.129 12.125 1.00 45.03 579 PHE A N 1
ATOM 4655 C CA . PHE A 1 579 ? 5.600 9.788 12.710 1.00 45.03 579 PHE A CA 1
ATOM 4656 C C . PHE A 1 579 ? 6.999 9.169 12.566 1.00 45.03 579 PHE A C 1
ATOM 4658 O O . PHE A 1 579 ? 7.509 8.582 13.514 1.00 45.03 579 PHE A O 1
ATOM 4665 N N . GLU A 1 580 ? 7.681 9.394 11.437 1.00 53.56 580 GLU A N 1
ATOM 4666 C CA . GLU A 1 580 ? 9.081 8.991 11.231 1.00 53.56 580 GLU A CA 1
ATOM 4667 C C . GLU A 1 580 ? 10.061 9.787 12.113 1.00 53.56 580 GLU A C 1
ATOM 4669 O O . GLU A 1 580 ? 11.045 9.237 12.612 1.00 53.56 580 GLU A O 1
ATOM 4674 N N . LEU A 1 581 ? 9.771 11.065 12.387 1.00 52.38 581 LEU A N 1
ATOM 4675 C CA . LEU A 1 581 ? 10.550 11.865 13.339 1.00 52.38 581 LEU A CA 1
ATOM 4676 C C . LEU A 1 581 ? 10.396 11.368 14.783 1.00 52.38 581 LEU A C 1
ATOM 4678 O O . LEU A 1 581 ? 11.394 11.221 15.492 1.00 52.38 581 LEU A O 1
ATOM 4682 N N . LEU A 1 582 ? 9.168 11.063 15.214 1.00 54.97 582 LEU A N 1
ATOM 4683 C CA . LEU A 1 582 ? 8.912 10.498 16.541 1.00 54.97 582 LEU A CA 1
ATOM 4684 C C . LEU A 1 582 ? 9.423 9.061 16.661 1.00 54.97 582 LEU A C 1
ATOM 4686 O O . LEU A 1 582 ? 9.920 8.698 17.724 1.00 54.97 582 LEU A O 1
ATOM 4690 N N . LYS A 1 583 ? 9.414 8.268 15.579 1.00 57.78 583 LYS A N 1
ATOM 4691 C CA . LYS A 1 583 ? 10.159 7.001 15.509 1.00 57.78 583 LYS A CA 1
ATOM 4692 C C . LYS A 1 583 ? 11.651 7.229 15.729 1.00 57.78 583 LYS A C 1
ATOM 4694 O O . LYS A 1 583 ? 12.263 6.454 16.450 1.00 57.78 583 LYS A O 1
ATOM 4699 N N . GLY A 1 584 ? 12.237 8.294 15.180 1.00 57.34 584 GLY A N 1
ATOM 4700 C CA . GLY A 1 584 ? 13.628 8.677 15.446 1.00 57.34 584 GLY A CA 1
ATOM 4701 C C . GLY A 1 584 ? 13.906 8.936 16.933 1.00 57.34 584 GLY A C 1
ATOM 4702 O O . GLY A 1 584 ? 14.868 8.398 17.483 1.00 57.34 584 GLY A O 1
ATOM 4703 N N . VAL A 1 585 ? 13.031 9.693 17.605 1.00 61.59 585 VAL A N 1
ATOM 4704 C CA . VAL A 1 585 ? 13.095 9.919 19.063 1.00 61.59 585 VAL A CA 1
ATOM 4705 C C . VAL A 1 585 ? 12.915 8.597 19.826 1.00 61.59 585 VAL A C 1
ATOM 4707 O O . VAL A 1 585 ? 13.706 8.291 20.719 1.00 61.59 585 VAL A O 1
ATOM 4710 N N . ARG A 1 586 ? 11.948 7.760 19.421 1.00 60.44 586 ARG A N 1
ATOM 4711 C CA . ARG A 1 586 ? 11.698 6.422 19.986 1.00 60.44 586 ARG A CA 1
ATOM 4712 C C . ARG A 1 586 ? 12.913 5.510 19.833 1.00 60.44 586 ARG A C 1
ATOM 4714 O O . ARG A 1 586 ? 13.311 4.896 20.807 1.00 60.44 586 ARG A O 1
ATOM 4721 N N . ILE A 1 587 ? 13.571 5.477 18.675 1.00 66.00 587 ILE A N 1
ATOM 4722 C CA . ILE A 1 587 ? 14.794 4.693 18.433 1.00 66.00 587 ILE A CA 1
ATOM 4723 C C . ILE A 1 587 ? 15.905 5.101 19.406 1.00 66.00 587 ILE A C 1
ATOM 4725 O O . ILE A 1 587 ? 16.616 4.233 19.916 1.00 66.00 587 ILE A O 1
ATOM 4729 N N . VAL A 1 588 ? 16.067 6.399 19.690 1.00 62.25 588 VAL A N 1
ATOM 4730 C CA . VAL A 1 588 ? 17.043 6.870 20.686 1.00 62.25 588 VAL A CA 1
ATOM 4731 C C . VAL A 1 588 ? 16.654 6.403 22.088 1.00 62.25 588 VAL A C 1
ATOM 4733 O O . VAL A 1 588 ? 17.504 5.852 22.787 1.00 62.25 588 VAL A O 1
ATOM 4736 N N . ILE A 1 589 ? 15.386 6.555 22.479 1.00 62.16 589 ILE A N 1
ATOM 4737 C CA . ILE A 1 589 ? 14.874 6.113 23.787 1.00 62.16 589 ILE A CA 1
ATOM 4738 C C . ILE A 1 589 ? 15.057 4.598 23.959 1.00 62.16 589 ILE A C 1
ATOM 4740 O O . ILE A 1 589 ? 15.671 4.162 24.932 1.00 62.16 589 ILE A O 1
ATOM 4744 N N . THR A 1 590 ? 14.621 3.801 22.982 1.00 65.62 590 THR A N 1
ATOM 4745 C CA . THR A 1 590 ? 14.703 2.335 22.980 1.00 65.62 590 THR A CA 1
ATOM 4746 C C . THR A 1 590 ? 16.149 1.835 23.008 1.00 65.62 590 THR A C 1
ATOM 4748 O O . THR A 1 590 ? 16.457 0.895 23.738 1.00 65.62 590 THR A O 1
ATOM 4751 N N . ASN A 1 591 ? 17.062 2.455 22.251 1.00 63.53 591 ASN A N 1
ATOM 4752 C CA . ASN A 1 591 ? 18.453 1.994 22.181 1.00 63.53 591 ASN A CA 1
ATOM 4753 C C . ASN A 1 591 ? 19.311 2.449 23.372 1.00 63.53 591 ASN A C 1
ATOM 4755 O O . ASN A 1 591 ? 20.238 1.737 23.767 1.00 63.53 591 ASN A O 1
ATOM 4759 N N . MET A 1 592 ? 19.054 3.636 23.929 1.00 68.44 592 MET A N 1
ATOM 4760 C CA . MET A 1 592 ? 19.903 4.223 24.975 1.00 68.44 592 MET A CA 1
ATOM 4761 C C . MET A 1 592 ? 19.372 3.942 26.387 1.00 68.44 592 MET A C 1
ATOM 4763 O O . MET A 1 592 ? 20.169 3.645 27.289 1.00 68.44 592 MET A O 1
ATOM 4767 N N . GLY A 1 593 ? 18.045 3.946 26.551 1.00 52.09 593 GLY A N 1
ATOM 4768 C CA . GLY A 1 593 ? 17.331 3.827 27.823 1.00 52.09 593 GLY A CA 1
ATOM 4769 C C . GLY A 1 593 ? 17.260 5.149 28.595 1.00 52.09 593 GLY A C 1
ATOM 4770 O O . GLY A 1 593 ? 18.208 5.939 28.579 1.00 52.09 593 GLY A O 1
ATOM 4771 N N . TRP A 1 594 ? 16.151 5.374 29.308 1.00 57.41 594 TRP A N 1
ATOM 4772 C CA . TRP A 1 594 ? 15.898 6.606 30.069 1.00 57.41 594 TRP A CA 1
ATOM 4773 C C . TRP A 1 594 ? 16.967 6.916 31.117 1.00 57.41 594 TRP A C 1
ATOM 4775 O O . TRP A 1 594 ? 17.373 8.070 31.247 1.00 57.41 594 TRP A O 1
ATOM 4785 N N . ASP A 1 595 ? 17.500 5.889 31.782 1.00 60.00 595 ASP A N 1
ATOM 4786 C CA . ASP A 1 595 ? 18.569 6.048 32.773 1.00 60.00 595 ASP A CA 1
ATOM 4787 C C . ASP A 1 595 ? 19.815 6.707 32.176 1.00 60.00 595 ASP A C 1
ATOM 4789 O O . ASP A 1 595 ? 20.438 7.546 32.816 1.00 60.00 595 ASP A O 1
ATOM 4793 N N . ALA A 1 596 ? 20.177 6.363 30.935 1.00 59.88 596 ALA A N 1
ATOM 4794 C CA . ALA A 1 596 ? 21.328 6.956 30.258 1.00 59.88 596 ALA A CA 1
ATOM 4795 C C . ALA A 1 596 ? 21.025 8.365 29.726 1.00 59.88 596 ALA A C 1
ATOM 4797 O O . ALA A 1 596 ? 21.908 9.218 29.726 1.00 59.88 596 ALA A O 1
ATOM 4798 N N . ILE A 1 597 ? 19.784 8.613 29.295 1.00 65.38 597 ILE A N 1
ATOM 4799 C CA . ILE A 1 597 ? 19.325 9.913 28.781 1.00 65.38 597 ILE A CA 1
ATOM 4800 C C . ILE A 1 597 ? 19.265 10.964 29.902 1.00 65.38 597 ILE A C 1
ATOM 4802 O O . ILE A 1 597 ? 19.583 12.128 29.665 1.00 65.38 597 ILE A O 1
ATOM 4806 N N . PHE A 1 598 ? 18.910 10.560 31.126 1.00 64.38 598 PHE A N 1
ATOM 4807 C CA . PHE A 1 598 ? 18.760 11.454 32.280 1.00 64.38 598 PHE A CA 1
ATOM 4808 C C . PHE A 1 598 ? 19.867 11.337 33.339 1.00 64.38 598 PHE A C 1
ATOM 4810 O O . PHE A 1 598 ? 19.773 11.971 34.390 1.00 64.38 598 PHE A O 1
ATOM 4817 N N . ALA A 1 599 ? 20.953 10.608 33.061 1.00 57.19 599 ALA A N 1
ATOM 4818 C CA . ALA A 1 599 ? 22.124 10.508 33.943 1.00 57.19 599 ALA A CA 1
ATOM 4819 C C . ALA A 1 599 ? 22.941 11.820 34.091 1.00 57.19 599 ALA A C 1
ATOM 4821 O O . ALA A 1 599 ? 23.958 11.814 34.790 1.00 57.19 599 ALA A O 1
ATOM 4822 N N . GLY A 1 600 ? 22.529 12.920 33.434 1.00 47.53 600 GLY A N 1
ATOM 4823 C CA . GLY A 1 600 ? 23.262 14.195 33.285 1.00 47.53 600 GLY A CA 1
ATOM 4824 C C . GLY A 1 600 ? 22.702 15.429 34.007 1.00 47.53 600 GLY A C 1
ATOM 4825 O O . GLY A 1 600 ? 21.505 15.795 33.856 1.00 47.53 600 GLY A O 1
#

Secondary structure (DSSP, 8-state):
---TTTSEEEEEEE--TTS-EEEEEEETTTTEEEEEEESS--SSSHHHHHHHHTTGGGS-TT--EEEE-TTS-EEEEE--GGG--PEEE---BGGGG-PPTT-EEEEGGG-EEEEEEETTEEEEEEESSTT-SSEEEEEEEE-SSGGGHHHHHHHHHHHHHSPP-TTBPPEEEEEE-TTT-BEEEEEEEPPTT--TTT-TTSEE-HHHHHHHHHHHHIIIIIS-EE-S---GGGEEE-TTT--EEE--GGG-EETTSTT--TTS-HHHHHHHHHHHHHH---HHHHS-TTT--HHHHHT-S-----TT-EESS-HHHHHHHHHHHHHHHHHSPPPSSGGGSSS--------PPPEEEEEEE-SSS-EEEEEEE--EEEHHHHHHTTPPP-------HHHHGGGT---S--TTSTT---GGG--PPPPP-PPPTT--HHHHTT---SSS----PPPHHHHHHHHHHHH-TTTTTTT-HIIIIIHHHHHTT-HHHHHHHHHHHHHHHHHH-GGGHHHHHHHHHHHHHHHHHHHHHHGGG--GGGHHHHHHHHHHHHHHHHHSPP-TT-TTS--TT---THHHHHHHHHHHHHHH-HHHHS--

Sequence (600 aa):
MIDPEFRYYAPGGALTPGGPSTWHILDWDQRRVIAVTMDEEQDNEDQAIENLKKYIDKFPPDAYAIRISPDGSLISVSNNPEDDETTSVYYPPLEKLEPPVGIQTITRSDLKEIDRISPNVDLVSYQAHPNAGGEKKVVFKYYFLVQFLHRLWHEMNLWMRLPEHPNIVPFDRLVLDELNGHVVGFTSVYIPGGTVEENRSRVFKLEWLKQLTSVVDDLNLKHGVMHQDIAPRNLLVDPSTDNILVFDFNYSGRIGGIGHIGERDDVKGVIFTTYEIITLDKHFREVRYDQQDPTEIQGLAAWHKHPDVHLDHHVSEYRSVLNHWVKGRQERSRNSVHTEAQEPIDWPPLGAPPKKELVVSDGKGNPTVVVGAGWYDIRRDEREKGNVVLDWQRPPQGKSMSETNMAGAKHGDPGCTCTTCHIAKRRSHKKSRNGCKSCKQRRIKGMMDLPWIWTVDDLELQHHSLTSKDLTFQDSKPWREKVPRLAFRNHCVLHLLLAVSAFHMSKQKPSESNRYTQLADSHYTVGLRQVMELLPTQNKAFADALYISTTLVCAYAFAAKPSPGHLLVIADGEEVAWFELLKGVRIVITNMGWDAIFAG

Radius of gyration: 27.73 Å; Cα contacts (8 Å, |Δi|>4): 926; chains: 1; bounding box: 74×79×62 Å

Nearest PDB structures (foldseek):
  6unr-assembly1_A  TM=7.352E-01  e=6.674E-05  Homo sapiens
  9c1r-assembly1_A  TM=5.410E-01  e=2.394E-05  Homo sapiens
  7v3s-assembly1_A  TM=4.994E-01  e=1.828E-05  Homo sapiens
  7v3r-assembly1_A  TM=4.535E-01  e=6.918E-06  Homo sapiens
  4mxc-assembly1_A  TM=4.708E-01  e=2.268E-05  Homo sapiens

Foldseek 3Di:
DADPVQQKDFPDWDFDVQDFIWTFIAGLQFRFTEIETEGGGDPDCPLSSVLCVVPVLPDDLLFRYWYAYPVSDTPDTDSPLVSGQQKFFDFAAPVQFVFDPPAAEDEPVQWAFDADYHRQKTWTWHDPDPPDPDTFIKIWGFDRDLLCVLLQSVQVSQLSQDPDDPAAFHWHHFYAYPPRRGTGHGITHDAPDAFLVVNLQDADELVQLVLLLVVQCCQFAAAQKHQLAQASNQWDAHPVPRHIHGDDSSQMDRQLDFSDDPLSGVLLSSLQRLLCLFQVDCPLVVPPSNPRDSCVSLVDPDRDGDPSHHYPDDPVSSNVVSVVSVVVVVVDDGDNGQVNHNHYRDTRDPDFADWDWDFDQPVVRDTDTDTDGPRMDRPSVCVVVVHDGRDPGDNRPVVVVVPPDDDDDDPDDPPDDDPVVDDDDDDDDDDDPPDDPVVVVPPPDDDPDDDDDDDPLLVVLVVQQQPPCVNCVNVPPCSNPVLVVLCVVPVLSSLLSSLLSLLVVLVVPVVCVVVSNVSNVVSNVVSVVVLVVVLVVLDLLCLQVNLSSLVSNLSNLVSDDDDVVRQPDPPSSDDRCVVVSVVSNVSSCVSNPPCSNPVD